Protein AF-0000000075577848 (afdb_homodimer)

Radius of gyration: 23.59 Å; Cα contacts (8 Å, |Δi|>4): 653; chains: 2; bounding box: 57×66×58 Å

Sequence (488 aa):
MFLRVLKAEMMKMRHSPVWLAFLLIPIIPAFMGTFNYLNNLGILDNQWYSLWTQHTLFACYFFLPVLIGIYCSYLFRLEHMNHNWNAIMTAPVPITQLFLAKLVMGGLMVVLTQIWVGLLFVFSGLLIGISTPIPADLPIWLFFGALGGMAVCALQLCLSLVIRSFAVPVGIALMGGIAGLALLSQGYGLYFPYALITLGMRANDPTAPMLVTGIQFLLASVIFTVGFCLFAIAWLKQRDVITGMFLRVLKAEMMKMRHSPVWLAFLLIPIIPAFMGTFNYLNNLGILDNQWYSLWTQHTLFACYFFLPVLIGIYCSYLFRLEHMNHNWNAIMTAPVPITQLFLAKLVMGGLMVVLTQIWVGLLFVFSGLLIGISTPIPADLPIWLFFGALGGMAVCALQLCLSLVIRSFAVPVGIALMGGIAGLALLSQGYGLYFPYALITLGMRANDPTAPMLVTGIQFLLASVIFTVGFCLFAIAWLKQRDVITG

Nearest PDB structures (foldseek):
  7o12-assembly1_E  TM=6.790E-01  e=5.606E-03  Stutzerimonas stutzeri ATCC 14405 = CCUG 16156
  6xjh-assembly1_A  TM=5.656E-01  e=1.116E-02  Staphylococcus aureus
  7r8b-assembly1_B  TM=7.251E-01  e=1.189E-01  Homo sapiens
  8wd6-assembly1_A  TM=5.823E-01  e=2.267E-01  Arabidopsis thaliana
  8wba-assembly1_A  TM=6.102E-01  e=3.338E-01  Arabidopsis thaliana

Structure (mmCIF, N/CA/C/O backbone):
data_AF-0000000075577848-model_v1
#
loop_
_entity.id
_entity.type
_entity.pdbx_description
1 polymer 'ABC transport system permease protein'
#
loop_
_atom_site.group_PDB
_atom_site.id
_atom_site.type_symbol
_atom_site.label_atom_id
_atom_site.label_alt_id
_atom_site.label_comp_id
_atom_site.label_asym_id
_atom_site.label_entity_id
_atom_site.label_seq_id
_atom_site.pdbx_PDB_ins_code
_atom_site.Cartn_x
_atom_site.Cartn_y
_atom_site.Cartn_z
_atom_site.occupancy
_atom_site.B_iso_or_equiv
_atom_site.auth_seq_id
_atom_site.auth_comp_id
_atom_site.auth_asym_id
_atom_site.auth_atom_id
_atom_site.pdbx_PDB_model_num
ATOM 1 N N . MET A 1 1 ? -30.359 16.109 15.438 1 84.31 1 MET A N 1
ATOM 2 C CA . MET A 1 1 ? -29.016 16.375 15.914 1 84.31 1 MET A CA 1
ATOM 3 C C . MET A 1 1 ? -28 15.445 15.25 1 84.31 1 MET A C 1
ATOM 5 O O . MET A 1 1 ? -27.016 15.898 14.656 1 84.31 1 MET A O 1
ATOM 9 N N . PHE A 1 2 ? -28.422 14.172 15.086 1 89.44 2 PHE A N 1
ATOM 10 C CA . PHE A 1 2 ? -27.516 13.195 14.5 1 89.44 2 PHE A CA 1
ATOM 11 C C . PHE A 1 2 ? -27.266 13.5 13.031 1 89.44 2 PHE A C 1
ATOM 13 O O . PHE A 1 2 ? -26.125 13.422 12.562 1 89.44 2 PHE A O 1
ATOM 20 N N . LEU A 1 3 ? -28.266 13.922 12.383 1 91.31 3 LEU A N 1
ATOM 21 C CA . LEU A 1 3 ? -28.141 14.195 10.953 1 91.31 3 LEU A CA 1
ATOM 22 C C . LEU A 1 3 ? -27.188 15.359 10.703 1 91.31 3 LEU A C 1
ATOM 24 O O . LEU A 1 3 ? -26.5 15.391 9.68 1 91.31 3 LEU A O 1
ATOM 28 N N . ARG A 1 4 ? -27.141 16.281 11.656 1 90.5 4 ARG A N 1
ATOM 29 C CA . ARG A 1 4 ? -26.234 17.422 11.523 1 90.5 4 ARG A CA 1
ATOM 30 C C . ARG A 1 4 ? -24.781 16.984 11.688 1 90.5 4 ARG A C 1
ATOM 32 O O . ARG A 1 4 ? -23.906 17.453 10.961 1 90.5 4 ARG A O 1
ATOM 39 N N . VAL A 1 5 ? -24.641 16.125 12.594 1 90.81 5 VAL A N 1
ATOM 40 C CA . VAL A 1 5 ? -23.312 15.617 12.844 1 90.81 5 VAL A CA 1
ATOM 41 C C . VAL A 1 5 ? -22.828 14.797 11.648 1 90.81 5 VAL A C 1
ATOM 43 O O . VAL A 1 5 ? -21.672 14.914 11.234 1 90.81 5 VAL A O 1
ATOM 46 N N . LEU A 1 6 ? -23.75 13.992 11.133 1 93.12 6 LEU A N 1
ATOM 47 C CA . LEU A 1 6 ? -23.422 13.18 9.969 1 93.12 6 LEU A CA 1
ATOM 48 C C . LEU A 1 6 ? -23.078 14.055 8.766 1 93.12 6 LEU A C 1
ATOM 50 O O . LEU A 1 6 ? -22.156 13.75 8.008 1 93.12 6 LEU A O 1
ATOM 54 N N . LYS A 1 7 ? -23.812 15.102 8.594 1 93.12 7 LYS A N 1
ATOM 55 C CA . LYS A 1 7 ? -23.562 16.031 7.504 1 93.12 7 LYS A CA 1
ATOM 56 C C . LYS A 1 7 ? -22.172 16.672 7.637 1 93.12 7 LYS A C 1
ATOM 58 O O . LYS A 1 7 ? -21.5 16.906 6.637 1 93.12 7 LYS A O 1
ATOM 63 N N . ALA A 1 8 ? -21.828 16.969 8.836 1 89.75 8 ALA A N 1
ATOM 64 C CA . ALA A 1 8 ? -20.516 17.547 9.102 1 89.75 8 ALA A CA 1
ATOM 65 C C . ALA A 1 8 ? -19.406 16.562 8.711 1 89.75 8 ALA A C 1
ATOM 67 O O . ALA A 1 8 ? -18.391 16.953 8.141 1 89.75 8 ALA A O 1
ATOM 68 N N . GLU A 1 9 ? -19.625 15.258 9.008 1 92.31 9 GLU A N 1
ATOM 69 C CA . GLU A 1 9 ? -18.656 14.234 8.625 1 92.31 9 GLU A CA 1
ATOM 70 C C . GLU A 1 9 ? -18.578 14.086 7.113 1 92.31 9 GLU A C 1
ATOM 72 O O . GLU A 1 9 ? -17.5 13.867 6.555 1 92.31 9 GLU A O 1
ATOM 77 N N . MET A 1 10 ? -19.703 14.18 6.492 1 92.88 10 MET A N 1
ATOM 78 C CA . MET A 1 10 ? -19.734 14.078 5.035 1 92.88 10 MET A CA 1
ATOM 79 C C . MET A 1 10 ? -19 15.25 4.387 1 92.88 10 MET A C 1
ATOM 81 O O . MET A 1 10 ? -18.328 15.078 3.377 1 92.88 10 MET A O 1
ATOM 85 N N . MET A 1 11 ? -19.094 16.422 4.957 1 91.25 11 MET A N 1
ATOM 86 C CA . MET A 1 11 ? -18.406 17.625 4.449 1 91.25 11 MET A CA 1
ATOM 87 C C . MET A 1 11 ? -16.906 17.5 4.613 1 91.25 11 MET A C 1
ATOM 89 O O . MET A 1 11 ? -16.141 17.922 3.74 1 91.25 11 MET A O 1
ATOM 93 N N . LYS A 1 12 ? -16.531 16.875 5.723 1 88.81 12 LYS A N 1
ATOM 94 C CA . LYS A 1 12 ? -15.109 16.625 5.984 1 88.81 12 LYS A CA 1
ATOM 95 C C . LYS A 1 12 ? -14.492 15.758 4.895 1 88.81 12 LYS A C 1
ATOM 97 O O . LYS A 1 12 ? -13.312 15.906 4.566 1 88.81 12 LYS A O 1
ATOM 102 N N . MET A 1 13 ? -15.344 14.945 4.273 1 91.25 13 MET A N 1
ATOM 103 C CA . MET A 1 13 ? -14.82 13.93 3.361 1 91.25 13 MET A CA 1
ATOM 104 C C . MET A 1 13 ? -14.883 14.414 1.917 1 91.25 13 MET A C 1
ATOM 106 O O . MET A 1 13 ? -14.227 13.844 1.038 1 91.25 13 MET A O 1
ATOM 110 N N . ARG A 1 14 ? -15.617 15.297 1.517 1 88.56 14 ARG A N 1
ATOM 111 C CA . ARG A 1 14 ? -15.922 15.727 0.154 1 88.56 14 ARG A CA 1
ATOM 112 C C . ARG A 1 14 ? -14.648 16.062 -0.612 1 88.56 14 ARG A C 1
ATOM 114 O O . ARG A 1 14 ? -14.492 15.68 -1.774 1 88.56 14 ARG A O 1
ATOM 121 N N . HIS A 1 15 ? -13.656 16.688 -0.154 1 85.62 15 HIS A N 1
ATOM 122 C CA . HIS A 1 15 ? -12.438 17.031 -0.872 1 85.62 15 HIS A CA 1
ATOM 123 C C . HIS A 1 15 ? -11.195 16.594 -0.099 1 85.62 15 HIS A C 1
ATOM 125 O O . HIS A 1 15 ? -10.164 17.266 -0.135 1 85.62 15 HIS A O 1
ATOM 131 N N . SER A 1 16 ? -11.461 15.422 0.368 1 88.06 16 SER A N 1
ATOM 132 C CA . SER A 1 16 ? -10.383 14.898 1.206 1 88.06 16 SER A CA 1
ATOM 133 C C . SER A 1 16 ? -9.406 14.07 0.389 1 88.06 16 SER A C 1
ATOM 135 O O . SER A 1 16 ? -9.789 13.43 -0.594 1 88.06 16 SER A O 1
ATOM 137 N N . PRO A 1 17 ? -8.141 14.07 0.724 1 87.56 17 PRO A N 1
ATOM 138 C CA . PRO A 1 17 ? -7.137 13.242 0.06 1 87.56 17 PRO A CA 1
ATOM 139 C C . PRO A 1 17 ? -7.367 11.75 0.269 1 87.56 17 PRO A C 1
ATOM 141 O O . PRO A 1 17 ? -6.773 10.922 -0.428 1 87.56 17 PRO A O 1
ATOM 144 N N . VAL A 1 18 ? -8.258 11.414 1.137 1 92.06 18 VAL A N 1
ATOM 145 C CA . VAL A 1 18 ? -8.531 10.016 1.435 1 92.06 18 VAL A CA 1
ATOM 146 C C . VAL A 1 18 ? -9.109 9.328 0.198 1 92.06 18 VAL A C 1
ATOM 148 O O . VAL A 1 18 ? -8.93 8.117 0.009 1 92.06 18 VAL A O 1
ATOM 151 N N . TRP A 1 19 ? -9.695 10.062 -0.707 1 93.56 19 TRP A N 1
ATOM 152 C CA . TRP A 1 19 ? -10.305 9.5 -1.904 1 93.56 19 TRP A CA 1
ATOM 153 C C . TRP A 1 19 ? -9.242 9.008 -2.881 1 93.56 19 TRP A C 1
ATOM 155 O O . TRP A 1 19 ? -9.508 8.156 -3.725 1 93.56 19 TRP A O 1
ATOM 165 N N . LEU A 1 20 ? -8.039 9.594 -2.754 1 91.62 20 LEU A N 1
ATOM 166 C CA . LEU A 1 20 ? -6.93 9.07 -3.537 1 91.62 20 LEU A CA 1
ATOM 167 C C . LEU A 1 20 ? -6.562 7.66 -3.09 1 91.62 20 LEU A C 1
ATOM 169 O O . LEU A 1 20 ? -6.277 6.797 -3.92 1 91.62 20 LEU A O 1
ATOM 173 N N . ALA A 1 21 ? -6.52 7.496 -1.774 1 93.06 21 ALA A N 1
ATOM 174 C CA . ALA A 1 21 ? -6.266 6.16 -1.244 1 93.06 21 ALA A CA 1
ATOM 175 C C . ALA A 1 21 ? -7.367 5.188 -1.659 1 93.06 21 ALA A C 1
ATOM 177 O O . ALA A 1 21 ? -7.086 4.055 -2.055 1 93.06 21 ALA A O 1
ATOM 178 N N . PHE A 1 22 ? -8.594 5.68 -1.627 1 96.94 22 PHE A N 1
ATOM 179 C CA . PHE A 1 22 ? -9.766 4.91 -2.031 1 96.94 22 PHE A CA 1
ATOM 180 C C . PHE A 1 22 ? -9.617 4.406 -3.463 1 96.94 22 PHE A C 1
ATOM 182 O O . PHE A 1 22 ? -9.906 3.246 -3.754 1 96.94 22 PHE A O 1
ATOM 189 N N . LEU A 1 23 ? -9.125 5.223 -4.305 1 95.94 23 LEU A N 1
ATOM 190 C CA . LEU A 1 23 ? -9.031 4.914 -5.727 1 95.94 23 LEU A CA 1
ATOM 191 C C . LEU A 1 23 ? -7.801 4.062 -6.02 1 95.94 23 LEU A C 1
ATOM 193 O O . LEU A 1 23 ? -7.883 3.08 -6.762 1 95.94 23 LEU A O 1
ATOM 197 N N . LEU A 1 24 ? -6.668 4.363 -5.383 1 94.12 24 LEU A N 1
ATOM 198 C CA . LEU A 1 24 ? -5.383 3.848 -5.844 1 94.12 24 LEU A CA 1
ATOM 199 C C . LEU A 1 24 ? -5.039 2.537 -5.145 1 94.12 24 LEU A C 1
ATOM 201 O O . LEU A 1 24 ? -4.488 1.625 -5.762 1 94.12 24 LEU A O 1
ATOM 205 N N . ILE A 1 25 ? -5.348 2.408 -3.889 1 94.88 25 ILE A N 1
ATOM 206 C CA . ILE A 1 25 ? -4.879 1.264 -3.113 1 94.88 25 ILE A CA 1
ATOM 207 C C . ILE A 1 25 ? -5.492 -0.02 -3.668 1 94.88 25 ILE A C 1
ATOM 209 O O . ILE A 1 25 ? -4.781 -1 -3.908 1 94.88 25 ILE A O 1
ATOM 213 N N . PRO A 1 26 ? -6.785 -0.02 -4.051 1 97.5 26 PRO A N 1
ATOM 214 C CA . PRO A 1 26 ? -7.355 -1.263 -4.578 1 97.5 26 PRO A CA 1
ATOM 215 C C . PRO A 1 26 ? -6.848 -1.6 -5.977 1 97.5 26 PRO A C 1
ATOM 217 O O . PRO A 1 26 ? -6.953 -2.746 -6.418 1 97.5 26 PRO A O 1
ATOM 220 N N . ILE A 1 27 ? -6.328 -0.664 -6.648 1 95.5 27 ILE A N 1
ATOM 221 C CA . ILE A 1 27 ? -5.797 -0.903 -7.984 1 95.5 27 ILE A CA 1
ATOM 222 C C . ILE A 1 27 ? -4.582 -1.825 -7.898 1 95.5 27 ILE A C 1
ATOM 224 O O . ILE A 1 27 ? -4.367 -2.662 -8.781 1 95.5 27 ILE A O 1
ATOM 228 N N . ILE A 1 28 ? -3.852 -1.748 -6.77 1 93.31 28 ILE A N 1
ATOM 229 C CA . ILE A 1 28 ? -2.617 -2.506 -6.605 1 93.31 28 ILE A CA 1
ATOM 230 C C . ILE A 1 28 ? -2.926 -4 -6.594 1 93.31 28 ILE A C 1
ATOM 232 O O . ILE A 1 28 ? -2.453 -4.746 -7.457 1 93.31 28 ILE A O 1
ATOM 236 N N . PRO A 1 29 ? -3.777 -4.465 -5.723 1 95.69 29 PRO A N 1
ATOM 237 C CA . PRO A 1 29 ? -4.066 -5.902 -5.73 1 95.69 29 PRO A CA 1
ATOM 238 C C . PRO A 1 29 ? -4.805 -6.348 -6.992 1 95.69 29 PRO A C 1
ATOM 240 O O . PRO A 1 29 ? -4.66 -7.496 -7.422 1 95.69 29 PRO A O 1
ATOM 243 N N . ALA A 1 30 ? -5.605 -5.453 -7.617 1 96.19 30 ALA A N 1
ATOM 244 C CA . ALA A 1 30 ? -6.258 -5.809 -8.875 1 96.19 30 ALA A CA 1
ATOM 245 C C . ALA A 1 30 ? -5.227 -6.082 -9.969 1 96.19 30 ALA A C 1
ATOM 247 O O . ALA A 1 30 ? -5.332 -7.074 -10.695 1 96.19 30 ALA A O 1
ATOM 248 N N . PHE A 1 31 ? -4.293 -5.254 -10.055 1 92.56 31 PHE A N 1
ATOM 249 C CA . PHE A 1 31 ? -3.234 -5.43 -11.039 1 92.56 31 PHE A CA 1
ATOM 250 C C . PHE A 1 31 ? -2.389 -6.656 -10.719 1 92.56 31 PHE A C 1
ATOM 252 O O . PHE A 1 31 ? -2.117 -7.48 -11.594 1 92.56 31 PHE A O 1
ATOM 259 N N . MET A 1 32 ? -1.97 -6.738 -9.477 1 89.94 32 MET A N 1
ATOM 260 C CA . MET A 1 32 ? -1.148 -7.863 -9.039 1 89.94 32 MET A CA 1
ATOM 261 C C . MET A 1 32 ? -1.876 -9.188 -9.258 1 89.94 32 MET A C 1
ATOM 263 O O . MET A 1 32 ? -1.281 -10.156 -9.727 1 89.94 32 MET A O 1
ATOM 267 N N . GLY A 1 33 ? -3.115 -9.172 -8.867 1 92.81 33 GLY A N 1
ATOM 268 C CA . GLY A 1 33 ? -3.91 -10.375 -9.039 1 92.81 33 GLY A CA 1
ATOM 269 C C . GLY A 1 33 ? -4.07 -10.781 -10.492 1 92.81 33 GLY A C 1
ATOM 270 O O . GLY A 1 33 ? -3.994 -11.961 -10.828 1 92.81 33 GLY A O 1
ATOM 271 N N . THR A 1 34 ? -4.332 -9.844 -11.344 1 94.06 34 THR A N 1
ATOM 272 C CA . THR A 1 34 ? -4.461 -10.125 -12.773 1 94.06 34 THR A CA 1
ATOM 273 C C . THR A 1 34 ? -3.145 -10.641 -13.344 1 94.06 34 THR A C 1
ATOM 275 O O . THR A 1 34 ? -3.129 -11.586 -14.133 1 94.06 34 THR A O 1
ATOM 278 N N . PHE A 1 35 ? -2.111 -10.016 -12.93 1 87.38 35 PHE A N 1
ATOM 279 C CA . PHE A 1 35 ? -0.783 -10.43 -13.359 1 87.38 35 PHE A CA 1
ATOM 280 C C . PHE A 1 35 ? -0.489 -11.859 -12.922 1 87.38 35 PHE A C 1
ATOM 282 O O . PHE A 1 35 ? 0.018 -12.664 -13.703 1 87.38 35 PHE A O 1
ATOM 289 N N . ASN A 1 36 ? -0.766 -12.164 -11.672 1 86.88 36 ASN A N 1
ATOM 290 C CA . ASN A 1 36 ? -0.578 -13.516 -11.156 1 86.88 36 ASN A CA 1
ATOM 291 C C . ASN A 1 36 ? -1.431 -14.523 -11.914 1 86.88 36 ASN A C 1
ATOM 293 O O . ASN A 1 36 ? -0.965 -15.625 -12.227 1 86.88 36 ASN A O 1
ATOM 297 N N . TYR A 1 37 ? -2.602 -14.133 -12.156 1 92.62 37 TYR A N 1
ATOM 298 C CA . TYR A 1 37 ? -3.516 -15 -12.891 1 92.62 37 TYR A CA 1
ATOM 299 C C . TYR A 1 37 ? -2.959 -15.328 -14.273 1 92.62 37 TYR A C 1
ATOM 301 O O . TYR A 1 37 ? -2.893 -16.5 -14.656 1 92.62 37 TYR A O 1
ATOM 309 N N . LEU A 1 38 ? -2.521 -14.375 -15.016 1 90.56 38 LEU A N 1
ATOM 310 C CA . LEU A 1 38 ? -2.037 -14.547 -16.375 1 90.56 38 LEU A CA 1
ATOM 311 C C . LEU A 1 38 ? -0.754 -15.367 -16.406 1 90.56 38 LEU A C 1
ATOM 313 O O . LEU A 1 38 ? -0.492 -16.094 -17.375 1 90.56 38 LEU A O 1
ATOM 317 N N . ASN A 1 39 ? 0.022 -15.289 -15.32 1 82.69 39 ASN A N 1
ATOM 318 C CA . ASN A 1 39 ? 1.295 -16 -15.266 1 82.69 39 ASN A CA 1
ATOM 319 C C . ASN A 1 39 ? 1.117 -17.438 -14.781 1 82.69 39 ASN A C 1
ATOM 321 O O . ASN A 1 39 ? 2.068 -18.219 -14.781 1 82.69 39 ASN A O 1
ATOM 325 N N . ASN A 1 40 ? -0.114 -17.781 -14.383 1 86.25 40 ASN A N 1
ATOM 326 C CA . ASN A 1 40 ? -0.357 -19.109 -13.844 1 86.25 40 ASN A CA 1
ATOM 327 C C . ASN A 1 40 ? -1.592 -19.75 -14.469 1 86.25 40 ASN A C 1
ATOM 329 O O . ASN A 1 40 ? -2.354 -20.438 -13.781 1 86.25 40 ASN A O 1
ATOM 333 N N . LEU A 1 41 ? -1.79 -19.547 -15.672 1 88.56 41 LEU A N 1
ATOM 334 C CA . LEU A 1 41 ? -2.979 -20.031 -16.375 1 88.56 41 LEU A CA 1
ATOM 335 C C . LEU A 1 41 ? -3 -21.562 -16.422 1 88.56 41 LEU A C 1
ATOM 337 O O . LEU A 1 41 ? -4.07 -22.156 -16.547 1 88.56 41 LEU A O 1
ATOM 341 N N . GLY A 1 42 ? -1.852 -22.188 -16.344 1 85.44 42 GLY A N 1
ATOM 342 C CA . GLY A 1 42 ? -1.779 -23.641 -16.344 1 85.44 42 GLY A CA 1
ATOM 343 C C . GLY A 1 42 ? -2.404 -24.266 -15.109 1 85.44 42 GLY A C 1
ATOM 344 O O . GLY A 1 42 ? -2.93 -25.375 -15.172 1 85.44 42 GLY A O 1
ATOM 345 N N . ILE A 1 43 ? -2.363 -23.531 -14.023 1 84.25 43 ILE A N 1
ATOM 346 C CA . ILE A 1 43 ? -2.848 -24.047 -12.75 1 84.25 43 ILE A CA 1
ATOM 347 C C . ILE A 1 43 ? -4.184 -23.391 -12.406 1 84.25 43 ILE A C 1
ATOM 349 O O . ILE A 1 43 ? -5.07 -24.031 -11.844 1 84.25 43 ILE A O 1
ATOM 353 N N . LEU A 1 44 ? -4.34 -22.141 -12.773 1 88.44 44 LEU A N 1
ATOM 354 C CA . LEU A 1 44 ? -5.547 -21.375 -12.492 1 88.44 44 LEU A CA 1
ATOM 355 C C . LEU A 1 44 ? -6.527 -21.453 -13.656 1 88.44 44 LEU A C 1
ATOM 357 O O . LEU A 1 44 ? -6.625 -20.516 -14.461 1 88.44 44 LEU A O 1
ATOM 361 N N . ASP A 1 45 ? -7.348 -22.453 -13.625 1 90.19 45 ASP A N 1
ATOM 362 C CA . ASP A 1 45 ? -8.125 -22.75 -14.82 1 90.19 45 ASP A CA 1
ATOM 363 C C . ASP A 1 45 ? -9.609 -22.453 -14.602 1 90.19 45 ASP A C 1
ATOM 365 O O . ASP A 1 45 ? -10.445 -22.766 -15.445 1 90.19 45 ASP A O 1
ATOM 369 N N . ASN A 1 46 ? -10.008 -21.797 -13.562 1 94.69 46 ASN A N 1
ATOM 370 C CA . ASN A 1 46 ? -11.414 -21.531 -13.289 1 94.69 46 ASN A CA 1
ATOM 371 C C . ASN A 1 46 ? -11.781 -20.078 -13.617 1 94.69 46 ASN A C 1
ATOM 373 O O . ASN A 1 46 ? -12.578 -19.469 -12.906 1 94.69 46 ASN A O 1
ATOM 377 N N . GLN A 1 47 ? -11.078 -19.547 -14.508 1 96.19 47 GLN A N 1
ATOM 378 C CA . GLN A 1 47 ? -11.344 -18.234 -15.109 1 96.19 47 GLN A CA 1
ATOM 379 C C . GLN A 1 47 ? -11.703 -17.203 -14.039 1 96.19 47 GLN A C 1
ATOM 381 O O . GLN A 1 47 ? -10.891 -16.891 -13.172 1 96.19 47 GLN A O 1
ATOM 386 N N . TRP A 1 48 ? -13.062 -16.844 -13.938 1 97.56 48 TRP A N 1
ATOM 387 C CA . TRP A 1 48 ? -13.477 -15.766 -13.047 1 97.56 48 TRP A CA 1
ATOM 388 C C . TRP A 1 48 ? -13.172 -16.125 -11.594 1 97.56 48 TRP A C 1
ATOM 390 O O . TRP A 1 48 ? -12.758 -15.258 -10.812 1 97.56 48 TRP A O 1
ATOM 400 N N . TYR A 1 49 ? -13.383 -17.359 -11.258 1 97.12 49 TYR A N 1
ATOM 401 C CA . TYR A 1 49 ? -13.188 -17.766 -9.875 1 97.12 49 TYR A CA 1
ATOM 402 C C . TYR A 1 49 ? -11.711 -17.734 -9.492 1 97.12 49 TYR A C 1
ATOM 404 O O . TYR A 1 49 ? -11.352 -17.281 -8.398 1 97.12 49 TYR A O 1
ATOM 412 N N . SER A 1 50 ? -10.883 -18.156 -10.422 1 96.19 50 SER A N 1
ATOM 413 C CA . SER A 1 50 ? -9.445 -18.078 -10.18 1 96.19 50 SER A CA 1
ATOM 414 C C . SER A 1 50 ? -8.977 -16.625 -10.109 1 96.19 50 SER A C 1
ATOM 416 O O . SER A 1 50 ? -8.156 -16.281 -9.266 1 96.19 50 SER A O 1
ATOM 418 N N . LEU A 1 51 ? -9.508 -15.828 -11.008 1 97.44 51 LEU A N 1
ATOM 419 C CA . LEU A 1 51 ? -9.148 -14.414 -11.008 1 97.44 51 LEU A CA 1
ATOM 420 C C . LEU A 1 51 ? -9.562 -13.75 -9.695 1 97.44 51 LEU A C 1
ATOM 422 O O . LEU A 1 51 ? -8.805 -12.961 -9.125 1 97.44 51 LEU A O 1
ATOM 426 N N . TRP A 1 52 ? -10.766 -14.07 -9.188 1 98.06 52 TRP A N 1
ATOM 427 C CA . TRP A 1 52 ? -11.258 -13.508 -7.938 1 98.06 52 TRP A CA 1
ATOM 428 C C . TRP A 1 52 ? -10.312 -13.828 -6.785 1 98.06 52 TRP A C 1
ATOM 430 O O . TRP A 1 52 ? -9.961 -12.953 -6 1 98.06 52 TRP A O 1
ATOM 440 N N . THR A 1 53 ? -9.898 -15.055 -6.742 1 96.06 53 THR A N 1
ATOM 441 C CA . THR A 1 53 ? -8.992 -15.469 -5.676 1 96.06 53 THR A CA 1
ATOM 442 C C . THR A 1 53 ? -7.684 -14.688 -5.742 1 96.06 53 THR A C 1
ATOM 444 O O . THR A 1 53 ? -7.191 -14.203 -4.723 1 96.06 53 THR A O 1
ATOM 447 N N . GLN A 1 54 ? -7.188 -14.523 -6.93 1 93.5 54 GLN A N 1
ATOM 448 C CA . GLN A 1 54 ? -5.922 -13.812 -7.09 1 93.5 54 GLN A CA 1
ATOM 449 C C . GLN A 1 54 ? -6.074 -12.336 -6.727 1 93.5 54 GLN A C 1
ATOM 451 O O . GLN A 1 54 ? -5.156 -11.727 -6.168 1 93.5 54 GLN A O 1
ATOM 456 N N . HIS A 1 55 ? -7.223 -11.734 -7.035 1 96.12 55 HIS A N 1
ATOM 457 C CA . HIS A 1 55 ? -7.492 -10.336 -6.719 1 96.12 55 HIS A CA 1
ATOM 458 C C . HIS A 1 55 ? -7.648 -10.133 -5.215 1 96.12 55 HIS A C 1
ATOM 460 O O . HIS A 1 55 ? -7.129 -9.164 -4.66 1 96.12 55 HIS A O 1
ATOM 466 N N . THR A 1 56 ? -8.344 -11.07 -4.625 1 96.44 56 THR A N 1
ATOM 467 C CA . THR A 1 56 ? -8.883 -10.734 -3.311 1 96.44 56 THR A CA 1
ATOM 468 C C . THR A 1 56 ? -7.988 -11.281 -2.201 1 96.44 56 THR A C 1
ATOM 470 O O . THR A 1 56 ? -7.98 -10.758 -1.087 1 96.44 56 THR A O 1
ATOM 473 N N . LEU A 1 57 ? -7.223 -12.32 -2.508 1 91.31 57 LEU A N 1
ATOM 474 C CA . LEU A 1 57 ? -6.371 -12.875 -1.463 1 91.31 57 LEU A CA 1
ATOM 475 C C . LEU A 1 57 ? -5.465 -11.805 -0.871 1 91.31 57 LEU A C 1
ATOM 477 O O . LEU A 1 57 ? -5.477 -11.578 0.341 1 91.31 57 LEU A O 1
ATOM 481 N N . PHE A 1 58 ? -4.77 -11.109 -1.691 1 88.88 58 PHE A N 1
ATOM 482 C CA . PHE A 1 58 ? -3.848 -10.086 -1.205 1 88.88 58 PHE A CA 1
ATOM 483 C C . PHE A 1 58 ? -4.605 -8.844 -0.76 1 88.88 58 PHE A C 1
ATOM 485 O O . PHE A 1 58 ? -4.223 -8.188 0.213 1 88.88 58 PHE A O 1
ATOM 492 N N . ALA A 1 59 ? -5.648 -8.516 -1.476 1 96.25 59 ALA A N 1
ATOM 493 C CA . ALA A 1 59 ? -6.453 -7.367 -1.08 1 96.25 59 ALA A CA 1
ATOM 494 C C . ALA A 1 59 ? -6.945 -7.508 0.358 1 96.25 59 ALA A C 1
ATOM 496 O O . ALA A 1 59 ? -6.848 -6.566 1.148 1 96.25 59 ALA A O 1
ATOM 497 N N . CYS A 1 60 ? -7.406 -8.672 0.687 1 96.56 60 CYS A N 1
ATOM 498 C CA . CYS A 1 60 ? -8.062 -8.891 1.972 1 96.56 60 CYS A CA 1
ATOM 499 C C . CYS A 1 60 ? -7.047 -8.922 3.105 1 96.56 60 CYS A C 1
ATOM 501 O O . CYS A 1 60 ? -7.348 -8.492 4.223 1 96.56 60 CYS A O 1
ATOM 503 N N . TYR A 1 61 ? -5.883 -9.359 2.83 1 93.25 61 TYR A N 1
ATOM 504 C CA . TYR A 1 61 ? -4.922 -9.531 3.914 1 93.25 61 TYR A CA 1
ATOM 505 C C . TYR A 1 61 ? -4.133 -8.25 4.156 1 93.25 61 TYR A C 1
ATOM 507 O O . TYR A 1 61 ? -3.711 -7.977 5.281 1 93.25 61 TYR A O 1
ATOM 515 N N . PHE A 1 62 ? -3.986 -7.484 3.129 1 94.38 62 PHE A N 1
ATOM 516 C CA . PHE A 1 62 ? -3.047 -6.379 3.291 1 94.38 62 PHE A CA 1
ATOM 517 C C . PHE A 1 62 ? -3.709 -5.051 2.951 1 94.38 62 PHE A C 1
ATOM 519 O O . PHE A 1 62 ? -3.691 -4.117 3.758 1 94.38 62 PHE A O 1
ATOM 526 N N . PHE A 1 63 ? -4.324 -4.973 1.84 1 97.31 63 PHE A N 1
ATOM 527 C CA . PHE A 1 63 ? -4.68 -3.68 1.266 1 97.31 63 PHE A CA 1
ATOM 528 C C . PHE A 1 63 ? -5.996 -3.176 1.844 1 97.31 63 PHE A C 1
ATOM 530 O O . PHE A 1 63 ? -6.109 -2.006 2.219 1 97.31 63 PHE A O 1
ATOM 537 N N . LEU A 1 64 ? -6.98 -4.047 1.965 1 98.38 64 LEU A N 1
ATOM 538 C CA . LEU A 1 64 ? -8.273 -3.604 2.469 1 98.38 64 LEU A CA 1
ATOM 539 C C . LEU A 1 64 ? -8.188 -3.23 3.945 1 98.38 64 LEU A C 1
ATOM 541 O O . LEU A 1 64 ? -8.695 -2.186 4.355 1 98.38 64 LEU A O 1
ATOM 545 N N . PRO A 1 65 ? -7.523 -4.078 4.785 1 98.06 65 PRO A N 1
ATOM 546 C CA . PRO A 1 65 ? -7.336 -3.648 6.176 1 98.06 65 PRO A CA 1
ATOM 547 C C . PRO A 1 65 ? -6.633 -2.297 6.285 1 98.06 65 PRO A C 1
ATOM 549 O O . PRO A 1 65 ? -7.078 -1.426 7.035 1 98.06 65 PRO A O 1
ATOM 552 N N . VAL A 1 66 ? -5.617 -2.133 5.516 1 96.69 66 VAL A N 1
ATOM 553 C CA . VAL A 1 66 ? -4.852 -0.893 5.547 1 96.69 66 VAL A CA 1
ATOM 554 C C . VAL A 1 66 ? -5.734 0.273 5.109 1 96.69 66 VAL A C 1
ATOM 556 O O . VAL A 1 66 ? -5.734 1.331 5.742 1 96.69 66 VAL A O 1
ATOM 559 N N . LEU A 1 67 ? -6.465 0.102 4.055 1 98.12 67 LEU A N 1
ATOM 560 C CA . LEU A 1 67 ? -7.34 1.146 3.535 1 98.12 67 LEU A CA 1
ATOM 561 C C . LEU A 1 67 ? -8.383 1.546 4.574 1 98.12 67 LEU A C 1
ATOM 563 O O . LEU A 1 67 ? -8.633 2.736 4.781 1 98.12 67 LEU A O 1
ATOM 567 N N . ILE A 1 68 ? -8.945 0.561 5.227 1 98.62 68 ILE A N 1
ATOM 568 C CA . ILE A 1 68 ? -9.93 0.843 6.266 1 98.62 68 ILE A CA 1
ATOM 569 C C . ILE A 1 68 ? -9.258 1.58 7.426 1 98.62 68 ILE A C 1
ATOM 571 O O . ILE A 1 68 ? -9.836 2.508 7.996 1 98.62 68 ILE A O 1
ATOM 575 N N . GLY A 1 69 ? -8.109 1.175 7.777 1 97.94 69 GLY A N 1
ATOM 576 C CA . GLY A 1 69 ? -7.34 1.909 8.773 1 97.94 69 GLY A CA 1
ATOM 577 C C . GLY A 1 69 ? -7.133 3.367 8.406 1 97.94 69 GLY A C 1
ATOM 578 O O . GLY A 1 69 ? -7.258 4.25 9.258 1 97.94 69 GLY A O 1
ATOM 579 N N . ILE A 1 70 ? -6.82 3.586 7.148 1 95.69 70 ILE A N 1
ATOM 580 C CA . ILE A 1 70 ? -6.629 4.941 6.648 1 95.69 70 ILE A CA 1
ATOM 581 C C . ILE A 1 70 ? -7.926 5.734 6.793 1 95.69 70 ILE A C 1
ATOM 583 O O . ILE A 1 70 ? -7.914 6.875 7.27 1 95.69 70 ILE A O 1
ATOM 587 N N . TYR A 1 71 ? -9.039 5.133 6.426 1 97.5 71 TYR A N 1
ATOM 588 C CA . TYR A 1 71 ? -10.336 5.793 6.555 1 97.5 71 TYR A CA 1
ATOM 589 C C . TYR A 1 71 ? -10.578 6.24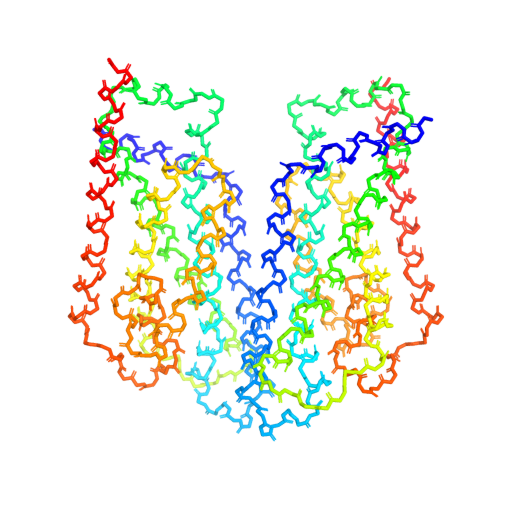2 7.992 1 97.5 71 TYR A C 1
ATOM 591 O O . TYR A 1 71 ? -10.883 7.41 8.242 1 97.5 71 TYR A O 1
ATOM 599 N N . CYS A 1 72 ? -10.383 5.348 8.867 1 97.75 72 CYS A N 1
ATOM 600 C CA . CYS A 1 72 ? -10.734 5.582 10.266 1 97.75 72 CYS A CA 1
ATOM 601 C C . CYS A 1 72 ? -9.781 6.582 10.906 1 97.75 72 CYS A C 1
ATOM 603 O O . CYS A 1 72 ? -10.211 7.453 11.672 1 97.75 72 CYS A O 1
ATOM 605 N N . SER A 1 73 ? -8.539 6.465 10.602 1 95.44 73 SER A N 1
ATOM 606 C CA . SER A 1 73 ? -7.574 7.438 11.117 1 95.44 73 SER A CA 1
ATOM 607 C C . SER A 1 73 ? -7.867 8.836 10.594 1 95.44 73 SER A C 1
ATOM 609 O O . SER A 1 73 ? -7.742 9.82 11.32 1 95.44 73 SER A O 1
ATOM 611 N N . TYR A 1 74 ? -8.242 8.906 9.344 1 94.06 74 TYR A N 1
ATOM 612 C CA . TYR A 1 74 ? -8.555 10.195 8.742 1 94.06 74 TYR A CA 1
ATOM 613 C C . TYR A 1 74 ? -9.789 10.812 9.383 1 94.06 74 TYR A C 1
ATOM 615 O O . TYR A 1 74 ? -9.859 12.031 9.562 1 94.06 74 TYR A O 1
ATOM 623 N N . LEU A 1 75 ? -10.742 10.055 9.688 1 95.06 75 LEU A N 1
ATOM 624 C CA . LEU A 1 75 ? -11.984 10.539 10.281 1 95.06 75 LEU A CA 1
ATOM 625 C C . LEU A 1 75 ? -11.727 11.18 11.633 1 95.06 75 LEU A C 1
ATOM 627 O O . LEU A 1 75 ? -12.484 12.055 12.07 1 95.06 75 LEU A O 1
ATOM 631 N N . PHE A 1 76 ? -10.641 10.781 12.305 1 92.69 76 PHE A N 1
ATOM 632 C CA . PHE A 1 76 ? -10.32 11.359 13.602 1 92.69 76 PHE A CA 1
ATOM 633 C C . PHE A 1 76 ? -9.211 12.391 13.484 1 92.69 76 PHE A C 1
ATOM 635 O O . PHE A 1 76 ? -8.734 12.922 14.492 1 92.69 76 PHE A O 1
ATOM 642 N N . ARG A 1 77 ? -8.781 12.688 12.281 1 87 77 ARG A N 1
ATOM 643 C CA . ARG A 1 77 ? -7.621 13.539 12.055 1 87 77 ARG A CA 1
ATOM 644 C C . ARG A 1 77 ? -7.828 14.922 12.656 1 87 77 ARG A C 1
ATOM 646 O O . ARG A 1 77 ? -6.938 15.453 13.32 1 87 77 ARG A O 1
ATOM 653 N N . LEU A 1 78 ? -9.008 15.547 12.438 1 80.12 78 LEU A N 1
ATOM 654 C CA . LEU A 1 78 ? -9.281 16.891 12.922 1 80.12 78 LEU A CA 1
ATOM 655 C C . LEU A 1 78 ? -9.383 16.906 14.445 1 80.12 78 LEU A C 1
ATOM 657 O O . LEU A 1 78 ? -8.953 17.875 15.094 1 80.12 78 LEU A O 1
ATOM 661 N N . GLU A 1 79 ? -9.906 15.836 14.953 1 84.81 79 GLU A N 1
ATOM 662 C CA . GLU A 1 79 ? -10.031 15.75 16.406 1 84.81 79 GLU A CA 1
ATOM 663 C C . GLU A 1 79 ? -8.664 15.664 17.078 1 84.81 79 GLU A C 1
ATOM 665 O O . GLU A 1 79 ? -8.484 16.172 18.188 1 84.81 79 GLU A O 1
ATOM 670 N N . HIS A 1 80 ? -7.746 15.109 16.453 1 84.38 80 HIS A N 1
ATOM 671 C CA . HIS A 1 80 ? -6.43 14.914 17.047 1 84.38 80 HIS A CA 1
ATOM 672 C C . HIS A 1 80 ? -5.516 16.109 16.766 1 84.38 80 HIS A C 1
ATOM 674 O O . HIS A 1 80 ? -4.457 16.234 17.391 1 84.38 80 HIS A O 1
ATOM 680 N N . MET A 1 81 ? -5.949 16.953 15.883 1 77.94 81 MET A N 1
ATOM 681 C CA . MET A 1 81 ? -5.121 18.109 15.547 1 77.94 81 MET A CA 1
ATOM 682 C C . MET A 1 81 ? -5.293 19.219 16.578 1 77.94 81 MET A C 1
ATOM 684 O O . MET A 1 81 ? -6.414 19.516 17.016 1 77.94 81 MET A O 1
ATOM 688 N N . ASN A 1 82 ? -4.277 20.031 16.844 1 66.44 82 ASN A N 1
ATOM 689 C CA . ASN A 1 82 ? -4.148 21.312 17.516 1 66.44 82 ASN A CA 1
ATOM 690 C C . ASN A 1 82 ? -5.117 21.422 18.703 1 66.44 82 ASN A C 1
ATOM 692 O O . ASN A 1 82 ? -5.805 22.438 18.844 1 66.44 82 ASN A O 1
ATOM 696 N N . HIS A 1 83 ? -5.324 20.391 19.562 1 68 83 HIS A N 1
ATOM 697 C CA . HIS A 1 83 ? -6.086 20.469 20.812 1 68 83 HIS A CA 1
ATOM 698 C C . HIS A 1 83 ? -7.586 20.516 20.531 1 68 83 HIS A C 1
ATOM 700 O O . HIS A 1 83 ? -8.344 21.078 21.312 1 68 83 HIS A O 1
ATOM 706 N N . ASN A 1 84 ? -7.953 20.109 19.406 1 74.38 84 ASN A N 1
ATOM 707 C CA . ASN A 1 84 ? -9.359 20.125 19.031 1 74.38 84 ASN A CA 1
ATOM 708 C C . ASN A 1 84 ? -10.172 19.109 19.844 1 74.38 84 ASN A C 1
ATOM 710 O O . ASN A 1 84 ? -11.398 19.172 19.859 1 74.38 84 ASN A O 1
ATOM 714 N N . TRP A 1 85 ? -9.438 18.328 20.453 1 72.88 85 TRP A N 1
ATOM 715 C CA . TRP A 1 85 ? -10.117 17.297 21.234 1 72.88 85 TRP A CA 1
ATOM 716 C C . TRP A 1 85 ? -10.984 17.922 22.328 1 72.88 85 TRP A C 1
ATOM 718 O O . TRP A 1 85 ? -12.117 17.484 22.547 1 72.88 85 TRP A O 1
ATOM 728 N N . ASN A 1 86 ? -10.5 18.969 22.828 1 70 86 ASN A N 1
ATOM 729 C CA . ASN A 1 86 ? -11.234 19.656 23.875 1 70 86 ASN A CA 1
ATOM 730 C C . ASN A 1 86 ? -12.461 20.375 23.328 1 70 86 ASN A C 1
ATOM 732 O O . ASN A 1 86 ? -13.508 20.422 23.969 1 70 86 ASN A O 1
ATOM 736 N N . ALA A 1 87 ? -12.281 20.875 22.188 1 72.31 87 ALA A N 1
ATOM 737 C CA . ALA A 1 87 ? -13.398 21.578 21.547 1 72.31 87 ALA A CA 1
ATOM 738 C C . ALA A 1 87 ? -14.547 20.625 21.25 1 72.31 87 ALA A C 1
ATOM 740 O O . ALA A 1 87 ? -15.719 20.969 21.422 1 72.31 87 ALA A O 1
ATOM 741 N N . ILE A 1 88 ? -14.188 19.469 20.969 1 72.12 88 ILE A N 1
ATOM 742 C CA . ILE A 1 88 ? -15.195 18.484 20.609 1 72.12 88 ILE A CA 1
ATOM 743 C C . ILE A 1 88 ? -15.898 17.969 21.859 1 72.12 88 ILE A C 1
ATOM 745 O O . ILE A 1 88 ? -17.109 17.766 21.859 1 72.12 88 ILE A O 1
ATOM 749 N N . MET A 1 89 ? -15.148 17.906 22.875 1 69.81 89 MET A N 1
ATOM 750 C CA . MET A 1 89 ? -15.727 17.406 24.125 1 69.81 89 MET A CA 1
ATOM 751 C C . MET A 1 89 ? -16.641 18.438 24.75 1 69.81 89 MET A C 1
ATOM 753 O O . MET A 1 89 ? -17.484 18.094 25.594 1 69.81 89 MET A O 1
ATOM 757 N N . THR A 1 90 ? -16.438 19.641 24.219 1 69.94 90 THR A N 1
ATOM 758 C CA . THR A 1 90 ? -17.266 20.703 24.781 1 69.94 90 THR A CA 1
ATOM 759 C C . THR A 1 90 ? -18.406 21.062 23.844 1 69.94 90 THR A C 1
ATOM 761 O O . THR A 1 90 ? -19.25 21.906 24.156 1 69.94 90 THR A O 1
ATOM 764 N N . ALA A 1 91 ? -18.406 20.422 22.766 1 73.5 91 ALA A N 1
ATOM 765 C CA . ALA A 1 91 ? -19.484 20.656 21.812 1 73.5 91 ALA A CA 1
ATOM 766 C C . ALA A 1 91 ? -20.812 20.125 22.344 1 73.5 91 ALA A C 1
ATOM 768 O O . ALA A 1 91 ? -20.844 19.109 23.047 1 73.5 91 ALA A O 1
ATOM 769 N N . PRO A 1 92 ? -21.891 20.797 22.031 1 80.38 92 PRO A N 1
ATOM 770 C CA . PRO A 1 92 ? -23.219 20.391 22.516 1 80.38 92 PRO A CA 1
ATOM 771 C C . PRO A 1 92 ? -23.781 19.188 21.766 1 80.38 92 PRO A C 1
ATOM 773 O O . PRO A 1 92 ? -24.922 19.219 21.328 1 80.38 92 PRO A O 1
ATOM 776 N N . VAL A 1 93 ? -22.953 18.297 21.406 1 83.5 93 VAL A N 1
ATOM 777 C CA . VAL A 1 93 ? -23.359 17.047 20.734 1 83.5 93 VAL A CA 1
ATOM 778 C C . VAL A 1 93 ? -22.906 15.852 21.562 1 83.5 93 VAL A C 1
ATOM 780 O O . VAL A 1 93 ? -21.781 15.82 22.047 1 83.5 93 VAL A O 1
ATOM 783 N N . PRO A 1 94 ? -23.906 14.992 21.766 1 85.5 94 PRO A N 1
ATOM 784 C CA . PRO A 1 94 ? -23.484 13.797 22.516 1 85.5 94 PRO A CA 1
ATOM 785 C C . PRO A 1 94 ? -22.328 13.055 21.844 1 85.5 94 PRO A C 1
ATOM 787 O O . PRO A 1 94 ? -22.344 12.859 20.625 1 85.5 94 PRO A O 1
ATOM 790 N N . ILE A 1 95 ? -21.453 12.594 22.641 1 83.44 95 ILE A N 1
ATOM 791 C CA . ILE A 1 95 ? -20.234 11.953 22.156 1 83.44 95 ILE A CA 1
ATOM 792 C C . ILE A 1 95 ? -20.578 10.648 21.438 1 83.44 95 ILE A C 1
ATOM 794 O O . ILE A 1 95 ? -19.906 10.266 20.484 1 83.44 95 ILE A O 1
ATOM 798 N N . THR A 1 96 ? -21.688 10.094 21.844 1 87 96 THR A N 1
ATOM 799 C CA . THR A 1 96 ? -22.156 8.859 21.203 1 87 96 THR A CA 1
ATOM 800 C C . THR A 1 96 ? -22.531 9.117 19.75 1 87 96 THR A C 1
ATOM 802 O O . THR A 1 96 ? -22.281 8.273 18.891 1 87 96 THR A O 1
ATOM 805 N N . GLN A 1 97 ? -23.047 10.219 19.516 1 90.69 97 GLN A N 1
ATOM 806 C CA . GLN A 1 97 ? -23.469 10.547 18.156 1 90.69 97 GLN A CA 1
ATOM 807 C C . GLN A 1 97 ? -22.266 10.82 17.266 1 90.69 97 GLN A C 1
ATOM 809 O O . GLN A 1 97 ? -22.312 10.523 16.062 1 90.69 97 GLN A O 1
ATOM 814 N N . LEU A 1 98 ? -21.312 11.328 17.891 1 88.56 98 LEU A N 1
ATOM 815 C CA . LEU A 1 98 ? -20.094 11.609 17.125 1 88.56 98 LEU A CA 1
ATOM 816 C C . LEU A 1 98 ? -19.453 10.312 16.625 1 88.56 98 LEU A C 1
ATOM 818 O O . LEU A 1 98 ? -19.094 10.211 15.453 1 88.56 98 LEU A O 1
ATOM 822 N N . PHE A 1 99 ? -19.422 9.414 17.5 1 92.94 99 PHE A N 1
ATOM 823 C CA . PHE A 1 99 ? -18.828 8.141 17.125 1 92.94 99 PHE A CA 1
ATOM 824 C C . PHE A 1 99 ? -19.703 7.41 16.109 1 92.94 99 PHE A C 1
ATOM 826 O O . PHE A 1 99 ? -19.188 6.84 15.141 1 92.94 99 PHE A O 1
ATOM 833 N N . LEU A 1 100 ? -20.969 7.453 16.312 1 94.44 100 LEU A N 1
ATOM 834 C CA . LEU A 1 100 ? -21.891 6.758 15.422 1 94.44 100 LEU A CA 1
ATOM 835 C C . LEU A 1 100 ? -21.859 7.383 14.031 1 94.44 100 LEU A C 1
ATOM 837 O O . LEU A 1 100 ? -22 6.684 13.023 1 94.44 100 LEU A O 1
ATOM 841 N N . ALA A 1 101 ? -21.75 8.648 14 1 95.06 101 ALA A N 1
ATOM 842 C CA . ALA A 1 101 ? -21.641 9.32 12.711 1 95.06 101 ALA A CA 1
ATOM 843 C C . ALA A 1 101 ? -20.406 8.875 11.945 1 95.06 101 ALA A C 1
ATOM 845 O O . ALA A 1 101 ? -20.438 8.68 10.734 1 95.06 101 ALA A O 1
ATOM 846 N N . LYS A 1 102 ? -19.344 8.68 12.656 1 96.06 102 LYS A N 1
ATOM 847 C CA . LYS A 1 102 ? -18.094 8.219 12.039 1 96.06 102 LYS A CA 1
ATOM 848 C C . LYS A 1 102 ? -18.219 6.766 11.586 1 96.06 102 LYS A C 1
ATOM 850 O O . LYS A 1 102 ? -17.609 6.375 10.586 1 96.06 102 LYS A O 1
ATOM 855 N N . LEU A 1 103 ? -18.953 6.051 12.359 1 97.38 103 LEU A N 1
ATOM 856 C CA . LEU A 1 103 ? -19.156 4.66 11.977 1 97.38 103 LEU A CA 1
ATOM 857 C C . LEU A 1 103 ? -19.969 4.57 10.688 1 97.38 103 LEU A C 1
ATOM 859 O O . LEU A 1 103 ? -19.656 3.758 9.812 1 97.38 103 LEU A O 1
ATOM 863 N N . VAL A 1 104 ? -20.938 5.363 10.562 1 97.31 104 VAL A N 1
ATOM 864 C CA . VAL A 1 104 ? -21.75 5.375 9.359 1 97.31 104 VAL A CA 1
ATOM 865 C C . VAL A 1 104 ? -20.906 5.824 8.164 1 97.31 104 VAL A C 1
ATOM 867 O O . VAL A 1 104 ? -20.969 5.215 7.094 1 97.31 104 VAL A O 1
ATOM 870 N N . MET A 1 105 ? -20.156 6.879 8.406 1 97.31 105 MET A N 1
ATOM 871 C CA . MET A 1 105 ? -19.312 7.383 7.32 1 97.31 105 MET A CA 1
ATOM 872 C C . MET A 1 105 ? -18.281 6.348 6.918 1 97.31 105 MET A C 1
ATOM 874 O O . MET A 1 105 ? -18.078 6.098 5.727 1 97.31 105 MET A O 1
ATOM 878 N N . GLY A 1 106 ? -17.625 5.797 7.898 1 97.69 106 GLY A N 1
ATOM 879 C CA . GLY A 1 106 ? -16.672 4.73 7.617 1 97.69 106 GLY A CA 1
ATOM 880 C C . GLY A 1 106 ? -17.297 3.541 6.918 1 97.69 106 GLY A C 1
ATOM 881 O O . GLY A 1 106 ? -16.719 2.979 5.988 1 97.69 106 GLY A O 1
ATOM 882 N N . GLY A 1 107 ? -18.469 3.191 7.375 1 97.88 107 GLY A N 1
ATOM 883 C CA . GLY A 1 107 ? -19.203 2.113 6.738 1 97.88 107 GLY A CA 1
ATOM 884 C C . GLY A 1 107 ? -19.531 2.396 5.285 1 97.88 107 GLY A C 1
ATOM 885 O O . GLY A 1 107 ? -19.438 1.509 4.438 1 97.88 107 GLY A O 1
ATOM 886 N N . LEU A 1 108 ? -19.938 3.566 5.051 1 97.94 108 LEU A N 1
ATOM 887 C CA . LEU A 1 108 ? -20.234 3.963 3.682 1 97.94 108 LEU A CA 1
ATOM 888 C C . LEU A 1 108 ? -19 3.855 2.801 1 97.94 108 LEU A C 1
ATOM 890 O O . LEU A 1 108 ? -19.078 3.395 1.66 1 97.94 108 LEU A O 1
ATOM 894 N N . MET A 1 109 ? -17.906 4.258 3.33 1 98 109 MET A N 1
ATOM 895 C CA . MET A 1 109 ? -16.656 4.168 2.582 1 98 109 MET A CA 1
ATOM 896 C C . MET A 1 109 ? -16.281 2.715 2.32 1 98 109 MET A C 1
ATOM 898 O O . MET A 1 109 ? -15.773 2.385 1.247 1 98 109 MET A O 1
ATOM 902 N N . VAL A 1 110 ? -16.547 1.867 3.254 1 98.62 110 VAL A N 1
ATOM 903 C CA . VAL A 1 110 ? -16.266 0.443 3.102 1 98.62 110 VAL A CA 1
ATOM 904 C C . VAL A 1 110 ? -17.141 -0.137 1.99 1 98.62 110 VAL A C 1
ATOM 906 O O . VAL A 1 110 ? -16.656 -0.888 1.141 1 98.62 110 VAL A O 1
ATOM 909 N N . VAL A 1 111 ? -18.375 0.242 1.986 1 98.69 111 VAL A N 1
ATOM 910 C CA . VAL A 1 111 ? -19.297 -0.23 0.958 1 98.69 111 VAL A CA 1
ATOM 911 C C . VAL A 1 111 ? -18.844 0.263 -0.413 1 98.69 111 VAL A C 1
ATOM 913 O O . VAL A 1 111 ? -18.812 -0.506 -1.377 1 98.69 111 VAL A O 1
ATOM 916 N N . LEU A 1 112 ? -18.469 1.494 -0.482 1 98.56 112 LEU A N 1
ATOM 917 C CA . LEU A 1 112 ? -17.984 2.053 -1.738 1 98.56 112 LEU A CA 1
ATOM 918 C C . LEU A 1 112 ? -16.719 1.328 -2.203 1 98.56 112 LEU A C 1
ATOM 920 O O . LEU A 1 112 ? -16.531 1.114 -3.402 1 98.56 112 LEU A O 1
ATOM 924 N N . THR A 1 113 ? -15.875 1.011 -1.279 1 98.69 113 THR A N 1
ATOM 925 C CA . THR A 1 113 ? -14.656 0.279 -1.6 1 98.69 113 THR A CA 1
ATOM 926 C C . THR A 1 113 ? -14.984 -1.085 -2.199 1 98.69 113 THR A C 1
ATOM 928 O O . THR A 1 113 ? -14.352 -1.51 -3.17 1 98.69 113 THR A O 1
ATOM 931 N N . GLN A 1 114 ? -15.977 -1.754 -1.61 1 98.75 114 GLN A N 1
ATOM 932 C CA . GLN A 1 114 ? -16.375 -3.051 -2.145 1 98.75 114 GLN A CA 1
ATOM 933 C C . GLN A 1 114 ? -16.891 -2.922 -3.574 1 98.75 114 GLN A C 1
ATOM 935 O O . GLN A 1 114 ? -16.594 -3.758 -4.43 1 98.75 114 GLN A O 1
ATOM 940 N N . ILE A 1 115 ? -17.641 -1.914 -3.811 1 98.75 115 ILE A N 1
ATOM 941 C CA . ILE A 1 115 ? -18.141 -1.663 -5.156 1 98.75 115 ILE A CA 1
ATOM 942 C C . ILE A 1 115 ? -16.984 -1.416 -6.105 1 98.75 115 ILE A C 1
ATOM 944 O O . ILE A 1 115 ? -16.938 -1.965 -7.211 1 98.75 115 ILE A O 1
ATOM 948 N N . TRP A 1 116 ? -16.016 -0.622 -5.676 1 98.69 116 TRP A N 1
ATOM 949 C CA . TRP A 1 116 ? -14.844 -0.316 -6.48 1 98.69 116 TRP A CA 1
ATOM 950 C C . TRP A 1 116 ? -14.039 -1.579 -6.77 1 98.69 116 TRP A C 1
ATOM 952 O O . TRP A 1 116 ? -13.594 -1.796 -7.898 1 98.69 116 TRP A O 1
ATOM 962 N N . VAL A 1 117 ? -13.875 -2.445 -5.797 1 98.56 117 VAL A N 1
ATOM 963 C CA . VAL A 1 117 ? -13.172 -3.713 -5.961 1 98.56 117 VAL A CA 1
ATOM 964 C C . VAL A 1 117 ? -13.891 -4.578 -6.992 1 98.56 117 VAL A C 1
ATOM 966 O O . VAL A 1 117 ? -13.258 -5.195 -7.852 1 98.56 117 VAL A O 1
ATOM 969 N N . GLY A 1 118 ? -15.234 -4.613 -6.875 1 98.69 118 GLY A N 1
ATOM 970 C CA . GLY A 1 118 ? -16.031 -5.348 -7.852 1 98.69 118 GLY A CA 1
ATOM 971 C C . GLY A 1 118 ? -15.852 -4.832 -9.266 1 98.69 118 GLY A C 1
ATOM 972 O O . GLY A 1 118 ? -15.703 -5.617 -10.203 1 98.69 118 GLY A O 1
ATOM 973 N N . LEU A 1 119 ? -15.867 -3.527 -9.43 1 98.69 119 LEU A N 1
ATOM 974 C CA . LEU A 1 119 ? -15.695 -2.918 -10.742 1 98.69 119 LEU A CA 1
ATOM 975 C C . LEU A 1 119 ? -14.312 -3.238 -11.312 1 98.69 119 LEU A C 1
ATOM 977 O O . LEU A 1 119 ? -14.188 -3.559 -12.5 1 98.69 119 LEU A O 1
ATOM 981 N N . LEU A 1 120 ? -13.305 -3.148 -10.5 1 98.44 120 LEU A N 1
ATOM 982 C CA . LEU A 1 120 ? -11.945 -3.469 -10.93 1 98.44 120 LEU A CA 1
ATOM 983 C C . LEU A 1 120 ? -11.844 -4.934 -11.352 1 98.44 120 LEU A C 1
ATOM 985 O O . LEU A 1 120 ? -11.164 -5.254 -12.328 1 98.44 120 LEU A O 1
ATOM 989 N N . PHE A 1 121 ? -12.523 -5.805 -10.625 1 98.5 121 PHE A N 1
ATOM 990 C CA . PHE A 1 121 ? -12.539 -7.234 -10.906 1 98.5 121 PHE A CA 1
ATOM 991 C C . PHE A 1 121 ? -13.156 -7.508 -12.273 1 98.5 121 PHE A C 1
ATOM 993 O O . PHE A 1 121 ? -12.547 -8.172 -13.109 1 98.5 121 PHE A O 1
ATOM 1000 N N . VAL A 1 122 ? -14.281 -6.926 -12.469 1 98.5 122 VAL A N 1
ATOM 1001 C CA . VAL A 1 122 ? -15.008 -7.137 -13.719 1 98.5 122 VAL A CA 1
ATOM 1002 C C . VAL A 1 122 ? -14.219 -6.531 -14.875 1 98.5 122 VAL A C 1
ATOM 1004 O O . VAL A 1 122 ? -14.055 -7.164 -15.922 1 98.5 122 VAL A O 1
ATOM 1007 N N . PHE A 1 123 ? -13.734 -5.379 -14.688 1 98.25 123 PHE A N 1
ATOM 1008 C CA . PHE A 1 123 ? -12.961 -4.715 -15.727 1 98.25 123 PHE A CA 1
ATOM 1009 C C . PHE A 1 123 ? -11.719 -5.527 -16.078 1 98.25 123 PHE A C 1
ATOM 1011 O O . PHE A 1 123 ? -11.391 -5.68 -17.266 1 98.25 123 PHE A O 1
ATOM 1018 N N . SER A 1 124 ? -11.023 -6.043 -15.133 1 97.81 124 SER A N 1
ATOM 1019 C CA . SER A 1 124 ? -9.812 -6.828 -15.352 1 97.81 124 SER A CA 1
ATOM 1020 C C . SER A 1 124 ? -10.117 -8.102 -16.141 1 97.81 124 SER A C 1
ATOM 1022 O O . SER A 1 124 ? -9.383 -8.453 -17.062 1 97.81 124 SER A O 1
ATOM 1024 N N . GLY A 1 125 ? -11.164 -8.797 -15.703 1 97.94 125 GLY A N 1
ATOM 1025 C CA . GLY A 1 125 ? -11.531 -10.016 -16.406 1 97.94 125 GLY A CA 1
ATOM 1026 C C . GLY A 1 125 ? -11.875 -9.781 -17.859 1 97.94 125 GLY A C 1
ATOM 1027 O O . GLY A 1 125 ? -11.484 -10.562 -18.734 1 97.94 125 GLY A O 1
ATOM 1028 N N . LEU A 1 126 ? -12.586 -8.727 -18.094 1 97.56 126 LEU A N 1
ATOM 1029 C CA . LEU A 1 126 ? -12.953 -8.391 -19.469 1 97.56 126 LEU A CA 1
ATOM 1030 C C . LEU A 1 126 ? -11.719 -8 -20.281 1 97.56 126 LEU A C 1
ATOM 1032 O O . LEU A 1 126 ? -11.594 -8.367 -21.453 1 97.56 126 LEU A O 1
ATOM 1036 N N . LEU A 1 127 ? -10.852 -7.301 -19.688 1 96.12 127 LEU A N 1
ATOM 1037 C CA . LEU A 1 127 ? -9.648 -6.82 -20.359 1 96.12 127 LEU A CA 1
ATOM 1038 C C . LEU A 1 127 ? -8.766 -7.984 -20.797 1 96.12 127 LEU A C 1
ATOM 1040 O O . LEU A 1 127 ? -8.141 -7.93 -21.859 1 96.12 127 LEU A O 1
ATOM 1044 N N . ILE A 1 128 ? -8.727 -9.016 -20 1 95.94 128 ILE A N 1
ATOM 1045 C CA . ILE A 1 128 ? -7.812 -10.102 -20.312 1 95.94 128 ILE A CA 1
ATOM 1046 C C . ILE A 1 128 ? -8.531 -11.156 -21.156 1 95.94 128 ILE A C 1
ATOM 1048 O O . ILE A 1 128 ? -7.938 -12.164 -21.547 1 95.94 128 ILE A O 1
ATOM 1052 N N . GLY A 1 129 ? -9.805 -10.977 -21.375 1 95.44 129 GLY A N 1
ATOM 1053 C CA . GLY A 1 129 ? -10.508 -11.75 -22.391 1 95.44 129 GLY A CA 1
ATOM 1054 C C . GLY A 1 129 ? -11.25 -12.945 -21.812 1 95.44 129 GLY A C 1
ATOM 1055 O O . GLY A 1 129 ? -11.438 -13.953 -22.5 1 95.44 129 GLY A O 1
ATOM 1056 N N . ILE A 1 130 ? -11.586 -12.922 -20.531 1 95.38 130 ILE A N 1
ATOM 1057 C CA . ILE A 1 130 ? -12.398 -14.008 -20.016 1 95.38 130 ILE A CA 1
ATOM 1058 C C . ILE A 1 130 ? -13.781 -13.984 -20.672 1 95.38 130 ILE A C 1
ATOM 1060 O O . ILE A 1 130 ? -14.469 -12.961 -20.641 1 95.38 130 ILE A O 1
ATOM 1064 N N . SER A 1 131 ? -14.188 -15.039 -21.219 1 91.88 131 SER A N 1
ATOM 1065 C CA . SER A 1 131 ? -15.367 -15.07 -22.078 1 91.88 131 SER A CA 1
ATOM 1066 C C . SER A 1 131 ? -16.578 -15.656 -21.328 1 91.88 131 SER A C 1
ATOM 1068 O O . SER A 1 131 ? -17.719 -15.492 -21.766 1 91.88 131 SER A O 1
ATOM 1070 N N . THR A 1 132 ? -16.344 -16.359 -20.266 1 95.12 132 THR A N 1
ATOM 1071 C CA . THR A 1 132 ? -17.453 -16.938 -19.516 1 95.12 132 THR A CA 1
ATOM 1072 C C . THR A 1 132 ? -18.25 -15.859 -18.797 1 95.12 132 THR A C 1
ATOM 1074 O O . THR A 1 132 ? -17.766 -14.727 -18.641 1 95.12 132 THR A O 1
ATOM 1077 N N . PRO A 1 133 ? -19.438 -16.203 -18.422 1 96.62 133 PRO A N 1
ATOM 1078 C CA . PRO A 1 133 ? -20.234 -15.203 -17.719 1 96.62 133 PRO A CA 1
ATOM 1079 C C . PRO A 1 133 ? -19.672 -14.867 -16.344 1 96.62 133 PRO A C 1
ATOM 1081 O O . PRO A 1 133 ? -19.078 -15.727 -15.68 1 96.62 133 PRO A O 1
ATOM 1084 N N . ILE A 1 134 ? -19.859 -13.664 -15.945 1 97.44 134 ILE A N 1
ATOM 1085 C CA . ILE A 1 134 ? -19.484 -13.211 -14.609 1 97.44 134 ILE A CA 1
ATOM 1086 C C . ILE A 1 134 ? -20.25 -14.016 -13.562 1 97.44 134 ILE A C 1
ATOM 1088 O O . ILE A 1 134 ? -21.453 -14.242 -13.695 1 97.44 134 ILE A O 1
ATOM 1092 N N . PRO A 1 135 ? -19.562 -14.453 -12.57 1 97.19 135 PRO A N 1
ATOM 1093 C CA . PRO A 1 135 ? -20.25 -15.242 -11.539 1 97.19 135 PRO A CA 1
ATOM 1094 C C . PRO A 1 135 ? -21.406 -14.484 -10.898 1 97.19 135 PRO A C 1
ATOM 1096 O O . PRO A 1 135 ? -21.25 -13.344 -10.461 1 97.19 135 PRO A O 1
ATOM 1099 N N . ALA A 1 136 ? -22.531 -15.156 -10.742 1 96.06 136 ALA A N 1
ATOM 1100 C CA . ALA A 1 136 ? -23.719 -14.555 -10.148 1 96.06 136 ALA A CA 1
ATOM 1101 C C . ALA A 1 136 ? -23.516 -14.273 -8.664 1 96.06 136 ALA A C 1
ATOM 1103 O O . ALA A 1 136 ? -24.219 -13.445 -8.078 1 96.06 136 ALA A O 1
ATOM 1104 N N . ASP A 1 137 ? -22.516 -14.891 -8.055 1 96.5 137 ASP A N 1
ATOM 1105 C CA . ASP A 1 137 ? -22.25 -14.773 -6.629 1 96.5 137 ASP A CA 1
ATOM 1106 C C . ASP A 1 137 ? -21.5 -13.484 -6.312 1 96.5 137 ASP A C 1
ATOM 1108 O O . ASP A 1 137 ? -21.359 -13.109 -5.148 1 96.5 137 ASP A O 1
ATOM 1112 N N . LEU A 1 138 ? -21.094 -12.781 -7.285 1 97.88 138 LEU A N 1
ATOM 1113 C CA . LEU A 1 138 ? -20.234 -11.617 -7.086 1 97.88 138 LEU A CA 1
ATOM 1114 C C . LEU A 1 138 ? -20.875 -10.625 -6.125 1 97.88 138 LEU A C 1
ATOM 1116 O O . LEU A 1 138 ? -20.234 -10.188 -5.16 1 97.88 138 LEU A O 1
ATOM 1120 N N . PRO A 1 139 ? -22.188 -10.289 -6.289 1 97.88 139 PRO A N 1
ATOM 1121 C CA . PRO A 1 139 ? -22.781 -9.336 -5.34 1 97.88 139 PRO A CA 1
ATOM 1122 C C . PRO A 1 139 ? -22.781 -9.867 -3.906 1 97.88 139 PRO A C 1
ATOM 1124 O O . PRO A 1 139 ? -22.656 -9.094 -2.957 1 97.88 139 PRO A O 1
ATOM 1127 N N . ILE A 1 140 ? -22.906 -11.164 -3.773 1 97 140 ILE A N 1
ATOM 1128 C CA . ILE A 1 140 ? -22.938 -11.781 -2.451 1 97 140 ILE A CA 1
ATOM 1129 C C . ILE A 1 140 ? -21.547 -11.695 -1.811 1 97 140 ILE A C 1
ATOM 1131 O O . ILE A 1 140 ? -21.422 -11.43 -0.613 1 97 140 ILE A O 1
ATOM 1135 N N . TRP A 1 141 ? -20.469 -11.984 -2.58 1 97.69 141 TRP A N 1
ATOM 1136 C CA . TRP A 1 141 ? -19.094 -11.867 -2.078 1 97.69 141 TRP A CA 1
ATOM 1137 C C . TRP A 1 141 ? -18.812 -10.445 -1.604 1 97.69 141 TRP A C 1
ATOM 1139 O O . TRP A 1 141 ? -18.234 -10.242 -0.535 1 97.69 141 TRP A O 1
ATOM 1149 N N . LEU A 1 142 ? -19.312 -9.477 -2.416 1 98.5 142 LEU A N 1
ATOM 1150 C CA . LEU A 1 142 ? -19.078 -8.07 -2.098 1 98.5 142 LEU A CA 1
ATOM 1151 C C . LEU A 1 142 ? -19.875 -7.648 -0.866 1 98.5 142 LEU A C 1
ATOM 1153 O O . LEU A 1 142 ? -19.375 -6.898 -0.025 1 98.5 142 LEU A O 1
ATOM 1157 N N . PHE A 1 143 ? -21.094 -8.148 -0.796 1 98 143 PHE A N 1
ATOM 1158 C CA . PHE A 1 143 ? -21.969 -7.824 0.327 1 98 143 PHE A CA 1
ATOM 1159 C C . PHE A 1 143 ? -21.375 -8.328 1.637 1 98 143 PHE A C 1
ATOM 1161 O O . PHE A 1 143 ? -21.266 -7.578 2.607 1 98 143 PHE A O 1
ATOM 1168 N N . PHE A 1 144 ? -20.922 -9.562 1.671 1 98 144 PHE A N 1
ATOM 1169 C CA . PHE A 1 144 ? -20.359 -10.133 2.889 1 98 144 PHE A CA 1
ATOM 1170 C C . PHE A 1 144 ? -18.984 -9.547 3.184 1 98 144 PHE A C 1
ATOM 1172 O O . PHE A 1 144 ? -18.594 -9.422 4.348 1 98 144 PHE A O 1
ATOM 1179 N N . GLY A 1 145 ? -18.281 -9.188 2.088 1 98 145 GLY A N 1
ATOM 1180 C CA . GLY A 1 145 ? -17.062 -8.43 2.297 1 98 145 GLY A CA 1
ATOM 1181 C C . GLY A 1 145 ? -17.281 -7.105 2.998 1 98 145 GLY A C 1
ATOM 1182 O O . GLY A 1 145 ? -16.5 -6.719 3.867 1 98 145 GLY A O 1
ATOM 1183 N N . ALA A 1 146 ? -18.359 -6.465 2.604 1 98.5 146 ALA A N 1
ATOM 1184 C CA . ALA A 1 146 ? -18.719 -5.195 3.232 1 98.5 146 ALA A CA 1
ATOM 1185 C C . ALA A 1 146 ? -19.078 -5.387 4.703 1 98.5 146 ALA A C 1
ATOM 1187 O O . ALA A 1 146 ? -18.688 -4.578 5.551 1 98.5 146 ALA A O 1
ATOM 1188 N N . LEU A 1 147 ? -19.75 -6.449 4.996 1 98.12 147 LEU A N 1
ATOM 1189 C CA . LEU A 1 147 ? -20.125 -6.73 6.375 1 98.12 147 LEU A CA 1
ATOM 1190 C C . LEU A 1 147 ? -18.891 -7.012 7.23 1 98.12 147 LEU A C 1
ATOM 1192 O O . LEU A 1 147 ? -18.766 -6.496 8.344 1 98.12 147 LEU A O 1
ATOM 1196 N N . GLY A 1 148 ? -18.047 -7.867 6.699 1 98.06 148 GLY A N 1
ATOM 1197 C CA . GLY A 1 148 ? -16.781 -8.086 7.398 1 98.06 148 GLY A CA 1
ATOM 1198 C C . GLY A 1 148 ? -15.961 -6.824 7.562 1 98.06 148 GLY A C 1
ATOM 1199 O O . GLY A 1 148 ? -15.359 -6.602 8.617 1 98.06 148 GLY A O 1
ATOM 1200 N N . GLY A 1 149 ? -15.977 -6.012 6.531 1 98.56 149 GLY A N 1
ATOM 1201 C CA . GLY A 1 149 ? -15.273 -4.742 6.586 1 98.56 149 GLY A CA 1
ATOM 1202 C C . GLY A 1 149 ? -15.836 -3.791 7.629 1 98.56 149 GLY A C 1
ATOM 1203 O O . GLY A 1 149 ? -15.094 -2.992 8.211 1 98.56 149 GLY A O 1
ATOM 1204 N N . MET A 1 150 ? -17.094 -3.889 7.828 1 98.38 150 MET A N 1
ATOM 1205 C CA . MET A 1 150 ? -17.734 -3.039 8.828 1 98.38 150 MET A CA 1
ATOM 1206 C C . MET A 1 150 ? -17.219 -3.371 10.227 1 98.38 150 MET A C 1
ATOM 1208 O O . MET A 1 150 ? -17.047 -2.479 11.062 1 98.38 150 MET A O 1
ATOM 1212 N N . ALA A 1 151 ? -17.047 -4.609 10.484 1 98.56 151 ALA A N 1
ATOM 1213 C CA . ALA A 1 151 ? -16.5 -5.023 11.773 1 98.56 151 ALA A CA 1
ATOM 1214 C C . ALA A 1 151 ? -15.086 -4.465 11.961 1 98.56 151 ALA A C 1
ATOM 1216 O O . ALA A 1 151 ? -14.758 -3.947 13.031 1 98.56 151 ALA A O 1
ATOM 1217 N N . VAL A 1 152 ? -14.32 -4.59 10.914 1 98.75 152 VAL A N 1
ATOM 1218 C CA . VAL A 1 152 ? -12.961 -4.062 10.961 1 98.75 152 VAL A CA 1
ATOM 1219 C C . VAL A 1 152 ? -13 -2.545 11.117 1 98.75 152 VAL A C 1
ATOM 1221 O O . VAL A 1 152 ? -12.188 -1.971 11.852 1 98.75 152 VAL A O 1
ATOM 1224 N N . CYS A 1 153 ? -13.914 -1.944 10.461 1 98.75 153 CYS A N 1
ATOM 1225 C CA . CYS A 1 153 ? -14.086 -0.498 10.547 1 98.75 153 CYS A CA 1
ATOM 1226 C C . CYS A 1 153 ? -14.367 -0.066 11.977 1 98.75 153 CYS A C 1
ATOM 1228 O O . CYS A 1 153 ? -13.789 0.906 12.461 1 98.75 153 CYS A O 1
ATOM 1230 N N . ALA A 1 154 ? -15.258 -0.773 12.633 1 98.62 154 ALA A N 1
ATOM 1231 C CA . ALA A 1 154 ? -15.578 -0.46 14.023 1 98.62 154 ALA A CA 1
ATOM 1232 C C . ALA A 1 154 ? -14.344 -0.579 14.914 1 98.62 154 ALA A C 1
ATOM 1234 O O . ALA A 1 154 ? -14.086 0.289 15.75 1 98.62 154 ALA A O 1
ATOM 1235 N N . LEU A 1 155 ? -13.617 -1.582 14.719 1 98.62 155 LEU A N 1
ATOM 1236 C CA . LEU A 1 155 ? -12.391 -1.783 15.477 1 98.62 155 LEU A CA 1
ATOM 1237 C C . LEU A 1 155 ? -11.391 -0.665 15.203 1 98.62 155 LEU A C 1
ATOM 1239 O O . LEU A 1 155 ? -10.812 -0.098 16.125 1 98.62 155 LEU A O 1
ATOM 1243 N N . GLN A 1 156 ? -11.219 -0.367 13.953 1 98.69 156 GLN A N 1
ATOM 1244 C CA . GLN A 1 156 ? -10.234 0.634 13.547 1 98.69 156 GLN A CA 1
ATOM 1245 C C . GLN A 1 156 ? -10.648 2.027 14.023 1 98.69 156 GLN A C 1
ATOM 1247 O O . GLN A 1 156 ? -9.789 2.852 14.352 1 98.69 156 GLN A O 1
ATOM 1252 N N . LEU A 1 157 ? -11.945 2.268 14.078 1 98.06 157 LEU A N 1
ATOM 1253 C CA . LEU A 1 157 ? -12.406 3.529 14.648 1 98.06 157 LEU A CA 1
ATOM 1254 C C . LEU A 1 157 ? -12.07 3.615 16.125 1 98.06 157 LEU A C 1
ATOM 1256 O O . LEU A 1 157 ? -11.672 4.676 16.625 1 98.06 157 LEU A O 1
ATOM 1260 N N . CYS A 1 158 ? -12.203 2.527 16.844 1 97.5 158 CYS A N 1
ATOM 1261 C CA . CYS A 1 158 ? -11.844 2.498 18.25 1 97.5 158 CYS A CA 1
ATOM 1262 C C . CYS A 1 158 ? -10.359 2.771 18.453 1 97.5 158 CYS A C 1
ATOM 1264 O O . CYS A 1 158 ? -9.977 3.562 19.312 1 97.5 158 CYS A O 1
ATOM 1266 N N . LEU A 1 159 ? -9.586 2.156 17.625 1 97.62 159 LEU A N 1
ATOM 1267 C CA . LEU A 1 159 ? -8.141 2.346 17.719 1 97.62 159 LEU A CA 1
ATOM 1268 C C . LEU A 1 159 ? -7.762 3.789 17.406 1 97.62 159 LEU A C 1
ATOM 1270 O O . LEU A 1 159 ? -6.938 4.379 18.109 1 97.62 159 LEU A O 1
ATOM 1274 N N . SER A 1 160 ? -8.398 4.34 16.359 1 96.5 160 SER A N 1
ATOM 1275 C CA . SER A 1 160 ? -8.102 5.711 15.953 1 96.5 160 SER A CA 1
ATOM 1276 C C . SER A 1 160 ? -8.641 6.719 16.969 1 96.5 160 SER A C 1
ATOM 1278 O O . SER A 1 160 ? -8.156 7.852 17.031 1 96.5 160 SER A O 1
ATOM 1280 N N . LEU A 1 161 ? -9.633 6.309 17.688 1 93.88 161 LEU A N 1
ATOM 1281 C CA . LEU A 1 161 ? -10.164 7.133 18.766 1 93.88 161 LEU A CA 1
ATOM 1282 C C . LEU A 1 161 ? -9.156 7.25 19.906 1 93.88 161 LEU A C 1
ATOM 1284 O O . LEU A 1 161 ? -8.945 8.336 20.438 1 93.88 161 LEU A O 1
ATOM 1288 N N . VAL A 1 162 ? -8.523 6.176 20.203 1 93.44 162 VAL A N 1
ATOM 1289 C CA . VAL A 1 162 ? -7.676 6.102 21.391 1 93.44 162 VAL A CA 1
ATOM 1290 C C . VAL A 1 162 ? -6.258 6.551 21.047 1 93.44 162 VAL A C 1
ATOM 1292 O O . VAL A 1 162 ? -5.586 7.184 21.859 1 93.44 162 VAL A O 1
ATOM 1295 N N . ILE A 1 163 ? -5.859 6.211 19.891 1 93.38 163 ILE A N 1
ATOM 1296 C CA . ILE A 1 163 ? -4.488 6.5 19.484 1 93.38 163 ILE A CA 1
ATOM 1297 C C . ILE A 1 163 ? -4.453 7.777 18.656 1 93.38 163 ILE A C 1
ATOM 1299 O O . ILE A 1 163 ? -5.074 7.852 17.594 1 93.38 163 ILE A O 1
ATOM 1303 N N . ARG A 1 164 ? -3.656 8.711 19.031 1 90 164 ARG A N 1
ATOM 1304 C CA . ARG A 1 164 ? -3.627 10.039 18.422 1 90 164 ARG A CA 1
ATOM 1305 C C . ARG A 1 164 ? -2.863 10.016 17.109 1 90 164 ARG A C 1
ATOM 1307 O O . ARG A 1 164 ? -3.135 10.812 16.203 1 90 164 ARG A O 1
ATOM 1314 N N . SER A 1 165 ? -2.008 9.109 17 1 88.81 165 SER A N 1
ATOM 1315 C CA . SER A 1 165 ? -1.203 9.023 15.789 1 88.81 165 SER A CA 1
ATOM 1316 C C . SER A 1 165 ? -2.029 8.516 14.609 1 88.81 165 SER A C 1
ATOM 1318 O O . SER A 1 165 ? -2.875 7.637 14.773 1 88.81 165 SER A O 1
ATOM 1320 N N . PHE A 1 166 ? -1.922 9.125 13.477 1 89.56 166 PHE A N 1
ATOM 1321 C CA . PHE A 1 166 ? -2.576 8.664 12.258 1 89.56 166 PHE A CA 1
ATOM 1322 C C . PHE A 1 166 ? -2.027 7.309 11.836 1 89.56 166 PHE A C 1
ATOM 1324 O O . PHE A 1 166 ? -2.791 6.41 11.469 1 89.56 166 PHE A O 1
ATOM 1331 N N . ALA A 1 167 ? -0.687 7.102 11.914 1 87.88 167 ALA A N 1
ATOM 1332 C CA . ALA A 1 167 ? 0.054 6.012 11.281 1 87.88 167 ALA A CA 1
ATOM 1333 C C . ALA A 1 167 ? -0.076 4.723 12.086 1 87.88 167 ALA A C 1
ATOM 1335 O O . ALA A 1 167 ? -0.074 3.625 11.523 1 87.88 167 ALA A O 1
ATOM 1336 N N . VAL A 1 168 ? -0.203 4.836 13.328 1 92.5 168 VAL A N 1
ATOM 1337 C CA . VAL A 1 168 ? -0.126 3.666 14.195 1 92.5 168 VAL A CA 1
ATOM 1338 C C . VAL A 1 168 ? -1.354 2.781 13.984 1 92.5 168 VAL A C 1
ATOM 1340 O O . VAL A 1 168 ? -1.226 1.58 13.742 1 92.5 168 VAL A O 1
ATOM 1343 N N . PRO A 1 169 ? -2.529 3.379 13.914 1 96.94 169 PRO A N 1
ATOM 1344 C CA . PRO A 1 169 ? -3.68 2.516 13.641 1 96.94 169 PRO A CA 1
ATOM 1345 C C . PRO A 1 169 ? -3.609 1.866 12.258 1 96.94 169 PRO A C 1
ATOM 1347 O O . PRO A 1 169 ? -4.023 0.716 12.086 1 96.94 169 PRO A O 1
ATOM 1350 N N . VAL A 1 170 ? -3.105 2.576 11.328 1 95.31 170 VAL A N 1
ATOM 1351 C CA . VAL A 1 170 ? -2.953 2.031 9.984 1 95.31 170 VAL A CA 1
ATOM 1352 C C . VAL A 1 170 ? -1.985 0.851 10.016 1 95.31 170 VAL A C 1
ATOM 1354 O O . VAL A 1 170 ? -2.248 -0.19 9.406 1 95.31 170 VAL A O 1
ATOM 1357 N N . GLY A 1 171 ? -0.893 0.994 10.734 1 93.69 171 GLY A N 1
ATOM 1358 C CA . GLY A 1 171 ? 0.046 -0.102 10.914 1 93.69 171 GLY A CA 1
ATOM 1359 C C . GLY A 1 171 ? -0.568 -1.311 11.594 1 93.69 171 GLY A C 1
ATOM 1360 O O . GLY A 1 171 ? -0.309 -2.449 11.203 1 93.69 171 GLY A O 1
ATOM 1361 N N . ILE A 1 172 ? -1.381 -1.052 12.562 1 96.38 172 ILE A N 1
ATOM 1362 C CA . ILE A 1 172 ? -2.055 -2.127 13.281 1 96.38 172 ILE A CA 1
ATOM 1363 C C . ILE A 1 172 ? -2.998 -2.867 12.336 1 96.38 172 ILE A C 1
ATOM 1365 O O . ILE A 1 172 ? -3.131 -4.09 12.414 1 96.38 172 ILE A O 1
ATOM 1369 N N . ALA A 1 173 ? -3.641 -2.139 11.484 1 97.75 173 ALA A N 1
ATOM 1370 C CA . ALA A 1 173 ? -4.527 -2.76 10.5 1 97.75 173 ALA A CA 1
ATOM 1371 C C . ALA A 1 173 ? -3.764 -3.732 9.609 1 97.75 173 ALA A C 1
ATOM 1373 O O . ALA A 1 173 ? -4.25 -4.824 9.312 1 97.75 173 ALA A O 1
ATOM 1374 N N . LEU A 1 174 ? -2.6 -3.318 9.195 1 95.12 174 LEU A N 1
ATOM 1375 C CA . LEU A 1 174 ? -1.763 -4.191 8.383 1 95.12 174 LEU A CA 1
ATOM 1376 C C . LEU A 1 174 ? -1.417 -5.473 9.133 1 95.12 174 LEU A C 1
ATOM 1378 O O . LEU A 1 174 ? -1.566 -6.57 8.602 1 95.12 174 LEU A O 1
ATOM 1382 N N . MET A 1 175 ? -0.96 -5.301 10.344 1 94.81 175 MET A N 1
ATOM 1383 C CA . MET A 1 175 ? -0.625 -6.457 11.172 1 94.81 175 MET A CA 1
ATOM 1384 C C . MET A 1 175 ? -1.854 -7.324 11.422 1 94.81 175 MET A C 1
ATOM 1386 O O . MET A 1 175 ? -1.755 -8.555 11.477 1 94.81 175 MET A O 1
ATOM 1390 N N . GLY A 1 176 ? -2.992 -6.703 11.602 1 97 176 GLY A N 1
ATOM 1391 C CA . GLY A 1 176 ? -4.242 -7.434 11.758 1 97 176 GLY A CA 1
ATOM 1392 C C . GLY A 1 176 ? -4.594 -8.273 10.539 1 97 176 GLY A C 1
ATOM 1393 O O . GLY A 1 176 ? -5.035 -9.414 10.68 1 97 176 GLY A O 1
ATOM 1394 N N . GLY A 1 177 ? -4.438 -7.676 9.367 1 95.81 177 GLY A N 1
ATOM 1395 C CA . GLY A 1 177 ? -4.668 -8.422 8.141 1 95.81 177 GLY A CA 1
ATOM 1396 C C . GLY A 1 177 ? -3.789 -9.648 8.016 1 95.81 177 GLY A C 1
ATOM 1397 O O . GLY A 1 177 ? -4.27 -10.734 7.668 1 95.81 177 GLY A O 1
ATOM 1398 N N . ILE A 1 178 ? -2.533 -9.5 8.352 1 91.62 178 ILE A N 1
ATOM 1399 C CA . ILE A 1 178 ? -1.595 -10.617 8.297 1 91.62 178 ILE A CA 1
ATOM 1400 C C . ILE A 1 178 ? -1.978 -11.672 9.328 1 91.62 178 ILE A C 1
ATOM 1402 O O . ILE A 1 178 ? -1.992 -12.867 9.031 1 91.62 178 ILE A O 1
ATOM 1406 N N . ALA A 1 179 ? -2.289 -11.234 10.516 1 94.38 179 ALA A N 1
ATOM 1407 C CA . ALA A 1 179 ? -2.729 -12.156 11.562 1 94.38 179 ALA A CA 1
ATOM 1408 C C . ALA A 1 179 ? -4.008 -12.875 11.148 1 94.38 179 ALA A C 1
ATOM 1410 O O . ALA A 1 179 ? -4.223 -14.031 11.523 1 94.38 179 ALA A O 1
ATOM 1411 N N . GLY A 1 180 ? -4.855 -12.141 10.43 1 94.12 180 GLY A N 1
ATOM 1412 C CA . GLY A 1 180 ? -6.066 -12.766 9.914 1 94.12 180 GLY A CA 1
ATOM 1413 C C . GLY A 1 180 ? -5.793 -13.977 9.047 1 94.12 180 GLY A C 1
ATOM 1414 O O . GLY A 1 180 ? -6.516 -14.977 9.117 1 94.12 180 GLY A O 1
ATOM 1415 N N . LEU A 1 181 ? -4.801 -13.906 8.25 1 89.75 181 LEU A N 1
ATOM 1416 C CA . LEU A 1 181 ? -4.406 -15.039 7.414 1 89.75 181 LEU A CA 1
ATOM 1417 C C . LEU A 1 181 ? -3.988 -16.234 8.273 1 89.75 181 LEU A C 1
ATOM 1419 O O . LEU A 1 181 ? -4.402 -17.359 8.008 1 89.75 181 LEU A O 1
ATOM 1423 N N . ALA A 1 182 ? 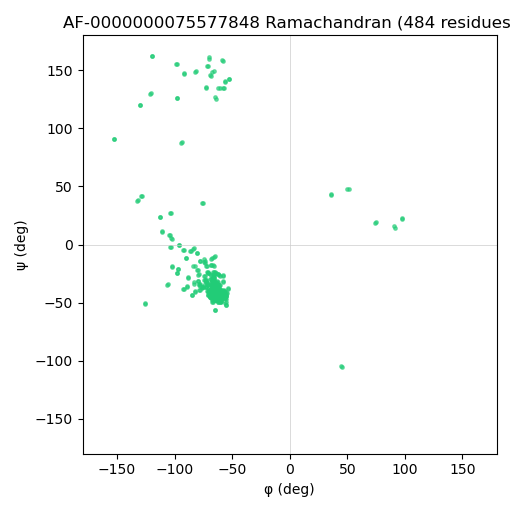-3.164 -15.969 9.281 1 87.88 182 ALA A N 1
ATOM 1424 C CA . ALA A 1 182 ? -2.682 -17.031 10.164 1 87.88 182 ALA A CA 1
ATOM 1425 C C . ALA A 1 182 ? -3.838 -17.688 10.906 1 87.88 182 ALA A C 1
ATOM 1427 O O . ALA A 1 182 ? -3.904 -18.922 10.984 1 87.88 182 ALA A O 1
ATOM 1428 N N . LEU A 1 183 ? -4.754 -16.922 11.336 1 92.88 183 LEU A N 1
ATOM 1429 C CA . LEU A 1 183 ? -5.859 -17.453 12.117 1 92.88 183 LEU A CA 1
ATOM 1430 C C . LEU A 1 183 ? -6.859 -18.188 11.227 1 92.88 183 LEU A C 1
ATOM 1432 O O . LEU A 1 183 ? -7.449 -19.188 11.641 1 92.88 183 LEU A O 1
ATOM 1436 N N . LEU A 1 184 ? -7.027 -17.672 10.094 1 91.56 184 LEU A N 1
ATOM 1437 C CA . LEU A 1 184 ? -7.902 -18.344 9.141 1 91.56 184 LEU A CA 1
ATOM 1438 C C . LEU A 1 184 ? -7.352 -19.719 8.773 1 91.56 184 LEU A C 1
ATOM 1440 O O . LEU A 1 184 ? -8.109 -20.688 8.664 1 91.56 184 LEU A O 1
ATOM 1444 N N . SER A 1 185 ? -6.07 -19.812 8.594 1 87.44 185 SER A N 1
ATOM 1445 C CA . SER A 1 185 ? -5.441 -21.078 8.219 1 87.44 185 SER A CA 1
ATOM 1446 C C . SER A 1 185 ? -5.562 -22.109 9.336 1 87.44 185 SER A C 1
ATOM 1448 O O . SER A 1 185 ? -5.527 -23.312 9.078 1 87.44 185 SER A O 1
ATOM 1450 N N . GLN A 1 186 ? -5.738 -21.672 10.578 1 91.31 186 GLN A N 1
ATOM 1451 C CA . GLN A 1 186 ? -5.859 -22.562 11.719 1 91.31 186 GLN A CA 1
ATOM 1452 C C . GLN A 1 186 ? -7.324 -22.828 12.055 1 91.31 186 GLN A C 1
ATOM 1454 O O . GLN A 1 186 ? -7.629 -23.484 13.055 1 91.31 186 GLN A O 1
ATOM 1459 N N . GLY A 1 187 ? -8.195 -22.266 11.352 1 91.62 187 GLY A N 1
ATOM 1460 C CA . GLY A 1 187 ? -9.617 -22.516 11.547 1 91.62 187 GLY A CA 1
ATOM 1461 C C . GLY A 1 187 ? -10.266 -21.547 12.523 1 91.62 187 GLY A C 1
ATOM 1462 O O . GLY A 1 187 ? -11.414 -21.75 12.922 1 91.62 187 GLY A O 1
ATOM 1463 N N . TYR A 1 188 ? -9.625 -20.438 12.875 1 93.69 188 TYR A N 1
ATOM 1464 C CA . TYR A 1 188 ? -10.141 -19.5 13.867 1 93.69 188 TYR A CA 1
ATOM 1465 C C . TYR A 1 188 ? -10.516 -18.172 13.219 1 93.69 188 TYR A C 1
ATOM 1467 O O . TYR A 1 188 ? -10.578 -17.141 13.898 1 93.69 188 TYR A O 1
ATOM 1475 N N . GLY A 1 189 ? -10.789 -18.188 11.984 1 94.56 189 GLY A N 1
ATOM 1476 C CA . GLY A 1 189 ? -11.062 -16.953 11.242 1 94.56 189 GLY A CA 1
ATOM 1477 C C . GLY A 1 189 ? -12.289 -16.219 11.727 1 94.56 189 GLY A C 1
ATOM 1478 O O . GLY A 1 189 ? -12.305 -14.984 11.766 1 94.56 189 GLY A O 1
ATOM 1479 N N . LEU A 1 190 ? -13.281 -16.969 12.164 1 95.31 190 LEU A N 1
ATOM 1480 C CA . LEU A 1 190 ? -14.555 -16.391 12.578 1 95.31 190 LEU A CA 1
ATOM 1481 C C . LEU A 1 190 ? -14.383 -15.523 13.82 1 95.31 190 LEU A C 1
ATOM 1483 O O . LEU A 1 190 ? -15.195 -14.625 14.078 1 95.31 190 LEU A O 1
ATOM 1487 N N . TYR A 1 191 ? -13.312 -15.672 14.555 1 96.25 191 TYR A N 1
ATOM 1488 C CA . TYR A 1 191 ? -13.133 -15.016 15.852 1 96.25 191 TYR A CA 1
ATOM 1489 C C . TYR A 1 191 ? -12.18 -13.836 15.742 1 96.25 191 TYR A C 1
ATOM 1491 O O . TYR A 1 191 ? -11.797 -13.25 16.766 1 96.25 191 TYR A O 1
ATOM 1499 N N . PHE A 1 192 ? -11.828 -13.508 14.609 1 97.75 192 PHE A N 1
ATOM 1500 C CA . PHE A 1 192 ? -10.898 -12.398 14.391 1 97.75 192 PHE A CA 1
ATOM 1501 C C . PHE A 1 192 ? -11.445 -11.43 13.352 1 97.75 192 PHE A C 1
ATOM 1503 O O . PHE A 1 192 ? -11.633 -11.797 12.188 1 97.75 192 PHE A O 1
ATOM 1510 N N . PRO A 1 193 ? -11.648 -10.203 13.703 1 97.94 193 PRO A N 1
ATOM 1511 C CA . PRO A 1 193 ? -12.375 -9.266 12.852 1 97.94 193 PRO A CA 1
ATOM 1512 C C . PRO A 1 193 ? -11.75 -9.117 11.469 1 97.94 193 PRO A C 1
ATOM 1514 O O . PRO A 1 193 ? -12.461 -9.102 10.461 1 97.94 193 PRO A O 1
ATOM 1517 N N . TYR A 1 194 ? -10.453 -9.078 11.391 1 98.06 194 TYR A N 1
ATOM 1518 C CA . TYR A 1 194 ? -9.797 -8.844 10.109 1 98.06 194 TYR A CA 1
ATOM 1519 C C . TYR A 1 194 ? -9.992 -10.023 9.172 1 98.06 194 TYR A C 1
ATOM 1521 O O . TYR A 1 194 ? -9.922 -9.875 7.945 1 98.06 194 TYR A O 1
ATOM 1529 N N . ALA A 1 195 ? -10.203 -11.211 9.711 1 97.5 195 ALA A N 1
ATOM 1530 C CA . ALA A 1 195 ? -10.375 -12.414 8.898 1 97.5 195 ALA A CA 1
ATOM 1531 C C . ALA A 1 195 ? -11.781 -12.477 8.305 1 97.5 195 ALA A C 1
ATOM 1533 O O . ALA A 1 195 ? -12.031 -13.242 7.371 1 97.5 195 ALA A O 1
ATOM 1534 N N . LEU A 1 196 ? -12.656 -11.656 8.82 1 97.75 196 LEU A N 1
ATOM 1535 C CA . LEU A 1 196 ? -14.039 -11.672 8.352 1 97.75 196 LEU A CA 1
ATOM 1536 C C . LEU A 1 196 ? -14.133 -11.156 6.918 1 97.75 196 LEU A C 1
ATOM 1538 O O . LEU A 1 196 ? -14.992 -11.602 6.152 1 97.75 196 LEU A O 1
ATOM 1542 N N . ILE A 1 197 ? -13.227 -10.273 6.562 1 98 197 ILE A N 1
ATOM 1543 C CA . ILE A 1 197 ? -13.227 -9.766 5.195 1 98 197 ILE A CA 1
ATOM 1544 C C . ILE A 1 197 ? -12.953 -10.914 4.223 1 98 197 ILE A C 1
ATOM 1546 O O . ILE A 1 197 ? -13.688 -11.102 3.25 1 98 197 ILE A O 1
ATOM 1550 N N . THR A 1 198 ? -11.922 -11.695 4.559 1 97.12 198 THR A N 1
ATOM 1551 C CA . THR A 1 198 ? -11.523 -12.812 3.707 1 97.12 198 THR A CA 1
ATOM 1552 C C . THR A 1 198 ? -12.617 -13.875 3.662 1 97.12 198 THR A C 1
ATOM 1554 O O . THR A 1 198 ? -12.93 -14.406 2.594 1 97.12 198 THR A O 1
ATOM 1557 N N . LEU A 1 199 ? -13.164 -14.18 4.809 1 96.75 199 LEU A N 1
ATOM 1558 C CA . LEU A 1 199 ? -14.234 -15.164 4.895 1 96.75 199 LEU A CA 1
ATOM 1559 C C . LEU A 1 199 ? -15.445 -14.727 4.082 1 96.75 199 LEU A C 1
ATOM 1561 O O . LEU A 1 199 ? -16 -15.508 3.314 1 96.75 199 LEU A O 1
ATOM 1565 N N . GLY A 1 200 ? -15.812 -13.469 4.266 1 97.25 200 GLY A N 1
ATOM 1566 C CA . GLY A 1 200 ? -17 -12.945 3.604 1 97.25 200 GLY A CA 1
ATOM 1567 C C . GLY A 1 200 ? -16.875 -12.914 2.092 1 97.25 200 GLY A C 1
ATOM 1568 O O . GLY A 1 200 ? -17.812 -13.273 1.379 1 97.25 200 GLY A O 1
ATOM 1569 N N . MET A 1 201 ? -15.742 -12.562 1.646 1 97.62 201 MET A N 1
ATOM 1570 C CA . MET A 1 201 ? -15.523 -12.438 0.208 1 97.62 201 MET A CA 1
ATOM 1571 C C . MET A 1 201 ? -15.188 -13.789 -0.409 1 97.62 201 MET A C 1
ATOM 1573 O O . MET A 1 201 ? -15.008 -13.891 -1.624 1 97.62 201 MET A O 1
ATOM 1577 N N . ARG A 1 202 ? -15.062 -14.836 0.361 1 96.56 202 ARG A N 1
ATOM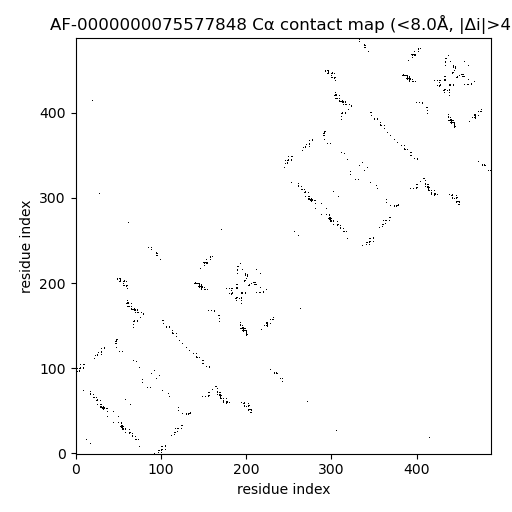 1578 C CA . ARG A 1 202 ? -14.68 -16.172 -0.085 1 96.56 202 ARG A CA 1
ATOM 1579 C C . ARG A 1 202 ? -13.414 -16.125 -0.927 1 96.56 202 ARG A C 1
ATOM 1581 O O . ARG A 1 202 ? -13.352 -16.719 -2.004 1 96.56 202 ARG A O 1
ATOM 1588 N N . ALA A 1 203 ? -12.461 -15.398 -0.375 1 95.44 203 ALA A N 1
ATOM 1589 C CA . ALA A 1 203 ? -11.25 -15.094 -1.132 1 95.44 203 ALA A CA 1
ATOM 1590 C C . ALA A 1 203 ? -10.438 -16.359 -1.399 1 95.44 203 ALA A C 1
ATOM 1592 O O . ALA A 1 203 ? -9.781 -16.469 -2.439 1 95.44 203 ALA A O 1
ATOM 1593 N N . ASN A 1 204 ? -10.453 -17.359 -0.513 1 89.62 204 ASN A N 1
ATOM 1594 C CA . ASN A 1 204 ? -9.633 -18.562 -0.623 1 89.62 204 ASN A CA 1
ATOM 1595 C C . ASN A 1 204 ? -10.219 -19.547 -1.632 1 89.62 204 ASN A C 1
ATOM 1597 O O . ASN A 1 204 ? -9.477 -20.203 -2.359 1 89.62 204 ASN A O 1
ATOM 1601 N N . ASP A 1 205 ? -11.516 -19.656 -1.62 1 92.38 205 ASP A N 1
ATOM 1602 C CA . ASP A 1 205 ? -12.203 -20.562 -2.533 1 92.38 205 ASP A CA 1
ATOM 1603 C C . ASP A 1 205 ? -13.625 -20.078 -2.828 1 92.38 205 ASP A C 1
ATOM 1605 O O . ASP A 1 205 ? -14.586 -20.531 -2.205 1 92.38 205 ASP A O 1
ATOM 1609 N N . PRO A 1 206 ? -13.734 -19.281 -3.873 1 93.88 206 PRO A N 1
ATOM 1610 C CA . PRO A 1 206 ? -15.047 -18.703 -4.184 1 93.88 206 PRO A CA 1
ATOM 1611 C C . PRO A 1 206 ? -16.016 -19.734 -4.785 1 93.88 206 PRO A C 1
ATOM 1613 O O . PRO A 1 206 ? -17.203 -19.469 -4.895 1 93.88 206 PRO A O 1
ATOM 1616 N N . THR A 1 207 ? -15.508 -20.891 -5.219 1 91.12 207 THR A N 1
ATOM 1617 C CA . THR A 1 207 ? -16.359 -21.922 -5.82 1 91.12 207 THR A CA 1
ATOM 1618 C C . THR A 1 207 ? -17.078 -22.719 -4.738 1 91.12 207 THR A C 1
ATOM 1620 O O . THR A 1 207 ? -18.078 -23.375 -5.016 1 91.12 207 THR A O 1
ATOM 1623 N N . ALA A 1 208 ? -16.562 -22.719 -3.578 1 88.44 208 ALA A N 1
ATOM 1624 C CA . ALA A 1 208 ? -17.125 -23.438 -2.447 1 88.44 208 ALA A CA 1
ATOM 1625 C C . ALA A 1 208 ? -17.969 -22.516 -1.563 1 88.44 208 ALA A C 1
ATOM 1627 O O . ALA A 1 208 ? -17.828 -21.297 -1.628 1 88.44 208 ALA A O 1
ATOM 1628 N N . PRO A 1 209 ? -18.953 -23.156 -0.819 1 84.19 209 PRO A N 1
ATOM 1629 C CA . PRO A 1 209 ? -19.641 -22.328 0.17 1 84.19 209 PRO A CA 1
ATOM 1630 C C . PRO A 1 209 ? -18.688 -21.719 1.19 1 84.19 209 PRO A C 1
ATOM 1632 O O . PRO A 1 209 ? -17.562 -22.188 1.35 1 84.19 209 PRO A O 1
ATOM 1635 N N . MET A 1 210 ? -19.219 -20.641 1.767 1 85.81 210 MET A N 1
ATOM 1636 C CA . MET A 1 210 ? -18.438 -20.016 2.822 1 85.81 210 MET A CA 1
ATOM 1637 C C . MET A 1 210 ? -18.031 -21.047 3.879 1 85.81 210 MET A C 1
ATOM 1639 O O . MET A 1 210 ? -18.812 -21.938 4.211 1 85.81 210 MET A O 1
ATOM 1643 N N . LEU A 1 211 ? -16.766 -20.875 4.395 1 84.06 211 LEU A N 1
ATOM 1644 C CA . LEU A 1 211 ? -16.203 -21.812 5.367 1 84.06 211 LEU A CA 1
ATOM 1645 C C . LEU A 1 211 ? -17.094 -21.906 6.605 1 84.06 211 LEU A C 1
ATOM 1647 O O . LEU A 1 211 ? -17.078 -22.906 7.316 1 84.06 211 LEU A O 1
ATOM 1651 N N . VAL A 1 212 ? -17.844 -20.828 6.887 1 88.69 212 VAL A N 1
ATOM 1652 C CA . VAL A 1 212 ? -18.797 -20.766 7.988 1 88.69 212 VAL A CA 1
ATOM 1653 C C . VAL A 1 212 ? -20.188 -20.5 7.441 1 88.69 212 VAL A C 1
ATOM 1655 O O . VAL A 1 212 ? -20.344 -20.078 6.293 1 88.69 212 VAL A O 1
ATOM 1658 N N . THR A 1 213 ? -21.156 -20.797 8.289 1 91.19 213 THR A N 1
ATOM 1659 C CA . THR A 1 213 ? -22.516 -20.531 7.832 1 91.19 213 THR A CA 1
ATOM 1660 C C . THR A 1 213 ? -22.781 -19.031 7.781 1 91.19 213 THR A C 1
ATOM 1662 O O . THR A 1 213 ? -22.125 -18.25 8.477 1 91.19 213 THR A O 1
ATOM 1665 N N . GLY A 1 214 ? -23.703 -18.641 6.906 1 93.19 214 GLY A N 1
ATOM 1666 C CA . GLY A 1 214 ? -24.094 -17.234 6.805 1 93.19 214 GLY A CA 1
ATOM 1667 C C . GLY A 1 214 ? -24.516 -16.641 8.125 1 93.19 214 GLY A C 1
ATOM 1668 O O . GLY A 1 214 ? -24.172 -15.5 8.438 1 93.19 214 GLY A O 1
ATOM 1669 N N . ILE A 1 215 ? -25.188 -17.453 8.875 1 94.5 215 ILE A N 1
ATOM 1670 C CA . ILE A 1 215 ? -25.703 -16.969 10.156 1 94.5 215 ILE A CA 1
ATOM 1671 C C . ILE A 1 215 ? -24.547 -16.766 11.125 1 94.5 215 ILE A C 1
ATOM 1673 O O . ILE A 1 215 ? -24.516 -15.773 11.867 1 94.5 215 ILE A O 1
ATOM 1677 N N . GLN A 1 216 ? -23.609 -17.703 11.18 1 96.12 216 GLN A N 1
ATOM 1678 C CA . GLN A 1 216 ? -22.438 -17.547 12.031 1 96.12 216 GLN A CA 1
ATOM 1679 C C . GLN A 1 216 ? -21.641 -16.297 11.664 1 96.12 216 GLN A C 1
ATOM 1681 O O . GLN A 1 216 ? -21.188 -15.562 12.547 1 96.12 216 GLN A O 1
ATOM 1686 N N . PHE A 1 217 ? -21.5 -16.109 10.359 1 97.31 217 PHE A N 1
ATOM 1687 C CA . PHE A 1 217 ? -20.781 -14.938 9.867 1 97.31 217 PHE A CA 1
ATOM 1688 C C . PHE A 1 217 ? -21.484 -13.648 10.289 1 97.31 217 PHE A C 1
ATOM 1690 O O . PHE A 1 217 ? -20.844 -12.719 10.781 1 97.31 217 PHE A O 1
ATOM 1697 N N . LEU A 1 218 ? -22.797 -13.602 10.102 1 96.88 218 LEU A N 1
ATOM 1698 C CA . LEU A 1 218 ? -23.578 -12.422 10.43 1 96.88 218 LEU A CA 1
ATOM 1699 C C . LEU A 1 218 ? -23.516 -12.133 11.93 1 96.88 218 LEU A C 1
ATOM 1701 O O . LEU A 1 218 ? -23.375 -10.977 12.336 1 96.88 218 LEU A O 1
ATOM 1705 N N . LEU A 1 219 ? -23.594 -13.141 12.727 1 97 219 LEU A N 1
ATOM 1706 C CA . LEU A 1 219 ? -23.547 -12.984 14.18 1 97 219 LEU A CA 1
ATOM 1707 C C . LEU A 1 219 ? -22.188 -12.453 14.617 1 97 219 LEU A C 1
ATOM 1709 O O . LEU A 1 219 ? -22.109 -11.531 15.438 1 97 219 LEU A O 1
ATOM 1713 N N . ALA A 1 220 ? -21.141 -13.055 14.102 1 97.69 220 ALA A N 1
ATOM 1714 C CA . ALA A 1 220 ? -19.797 -12.594 14.445 1 97.69 220 ALA A CA 1
ATOM 1715 C C . ALA A 1 220 ? -19.609 -11.133 14.062 1 97.69 220 ALA A C 1
ATOM 1717 O O . ALA A 1 220 ? -19.062 -10.344 14.836 1 97.69 220 ALA A O 1
ATOM 1718 N N . SER A 1 221 ? -20.016 -10.75 12.828 1 98.06 221 SER A N 1
ATOM 1719 C CA . SER A 1 221 ? -19.875 -9.375 12.344 1 98.06 221 SER A CA 1
ATOM 1720 C C . SER A 1 221 ? -20.625 -8.398 13.242 1 98.06 221 SER A C 1
ATOM 1722 O O . SER A 1 221 ? -20.109 -7.336 13.578 1 98.06 221 SER A O 1
ATOM 1724 N N . VAL A 1 222 ? -21.828 -8.797 13.633 1 97.06 222 VAL A N 1
ATOM 1725 C CA . VAL A 1 222 ? -22.656 -7.941 14.484 1 97.06 222 VAL A CA 1
ATOM 1726 C C . VAL A 1 222 ? -22.031 -7.848 15.875 1 97.06 222 VAL A C 1
ATOM 1728 O O . VAL A 1 222 ? -21.969 -6.758 16.453 1 97.06 222 VAL A O 1
ATOM 1731 N N . ILE A 1 223 ? -21.609 -8.945 16.438 1 97.94 223 ILE A N 1
ATOM 1732 C CA . ILE A 1 223 ? -21.031 -8.977 17.766 1 97.94 223 ILE A CA 1
ATOM 1733 C C . ILE A 1 223 ? -19.781 -8.086 17.812 1 97.94 223 ILE A C 1
ATOM 1735 O O . ILE A 1 223 ? -19.625 -7.27 18.719 1 97.94 223 ILE A O 1
ATOM 1739 N N . PHE A 1 224 ? -18.922 -8.203 16.828 1 98.38 224 PHE A N 1
ATOM 1740 C CA . PHE A 1 224 ? -17.719 -7.379 16.781 1 98.38 224 PHE A CA 1
ATOM 1741 C C . PHE A 1 224 ? -18.078 -5.906 16.609 1 98.38 224 PHE A C 1
ATOM 1743 O O . PHE A 1 224 ? -17.562 -5.055 17.344 1 98.38 224 PHE A O 1
ATOM 1750 N N . THR A 1 225 ? -18.969 -5.586 15.672 1 97.94 225 THR A N 1
ATOM 1751 C CA . THR A 1 225 ? -19.328 -4.195 15.406 1 97.94 225 THR A CA 1
ATOM 1752 C C . THR A 1 225 ? -19.969 -3.557 16.641 1 97.94 225 THR A C 1
ATOM 1754 O O . THR A 1 225 ? -19.547 -2.477 17.062 1 97.94 225 THR A O 1
ATOM 1757 N N . VAL A 1 226 ? -20.906 -4.246 17.219 1 96.81 226 VAL A N 1
ATOM 1758 C CA . VAL A 1 226 ? -21.609 -3.729 18.391 1 96.81 226 VAL A CA 1
ATOM 1759 C C . VAL A 1 226 ? -20.641 -3.682 19.578 1 96.81 226 VAL A C 1
ATOM 1761 O O . VAL A 1 226 ? -20.641 -2.717 20.344 1 96.81 226 VAL A O 1
ATOM 1764 N N . GLY A 1 227 ? -19.875 -4.746 19.75 1 97.69 227 GLY A N 1
ATOM 1765 C CA . GLY A 1 227 ? -18.906 -4.773 20.844 1 97.69 227 GLY A CA 1
ATOM 1766 C C . GLY A 1 227 ? -17.938 -3.604 20.797 1 97.69 227 GLY A C 1
ATOM 1767 O O . GLY A 1 227 ? -17.719 -2.945 21.828 1 97.69 227 GLY A O 1
ATOM 1768 N N . PHE A 1 228 ? -17.391 -3.293 19.656 1 97.62 228 PHE A N 1
ATOM 1769 C CA . PHE A 1 228 ? -16.422 -2.201 19.531 1 97.62 228 PHE A CA 1
ATOM 1770 C C . PHE A 1 228 ? -17.125 -0.852 19.688 1 97.62 228 PHE A C 1
ATOM 1772 O O . PHE A 1 228 ? -16.547 0.094 20.219 1 97.62 228 PHE A O 1
ATOM 1779 N N . CYS A 1 229 ? -18.375 -0.776 19.234 1 95.5 229 CYS A N 1
ATOM 1780 C CA . CYS A 1 229 ? -19.141 0.447 19.422 1 95.5 229 CYS A CA 1
ATOM 1781 C C . CYS A 1 229 ? -19.375 0.71 20.906 1 95.5 229 CYS A C 1
ATOM 1783 O O . CYS A 1 229 ? -19.203 1.839 21.375 1 95.5 229 CYS A O 1
ATOM 1785 N N . LEU A 1 230 ? -19.75 -0.324 21.609 1 95.5 230 LEU A N 1
ATOM 1786 C CA . LEU A 1 230 ? -19.984 -0.186 23.031 1 95.5 230 LEU A CA 1
ATOM 1787 C C . LEU A 1 230 ? -18.688 0.192 23.766 1 95.5 230 LEU A C 1
ATOM 1789 O O . LEU A 1 230 ? -18.703 1.013 24.688 1 95.5 230 LEU A O 1
ATOM 1793 N N . PHE A 1 231 ? -17.641 -0.384 23.344 1 96.19 231 PHE A N 1
ATOM 1794 C CA . PHE A 1 231 ? -16.344 -0.038 23.922 1 96.19 231 PHE A CA 1
ATOM 1795 C C . PHE A 1 231 ? -16.047 1.44 23.719 1 96.19 231 PHE A C 1
ATOM 1797 O O . PHE A 1 231 ? -15.617 2.131 24.656 1 96.19 231 PHE A O 1
ATOM 1804 N N . ALA A 1 232 ? -16.203 1.936 22.5 1 94.56 232 ALA A N 1
ATOM 1805 C CA . ALA A 1 232 ? -15.922 3.326 22.156 1 94.56 232 ALA A CA 1
ATOM 1806 C C . ALA A 1 232 ? -16.781 4.281 22.969 1 94.56 232 ALA A C 1
ATOM 1808 O O . ALA A 1 232 ? -16.297 5.285 23.5 1 94.56 232 ALA A O 1
ATOM 1809 N N . ILE A 1 233 ? -18.031 3.949 23.109 1 89.75 233 ILE A N 1
ATOM 1810 C CA . ILE A 1 233 ? -18.969 4.793 23.844 1 89.75 233 ILE A CA 1
ATOM 1811 C C . ILE A 1 233 ? -18.609 4.816 25.312 1 89.75 233 ILE A C 1
ATOM 1813 O O . ILE A 1 233 ? -18.594 5.875 25.953 1 89.75 233 ILE A O 1
ATOM 1817 N N . ALA A 1 234 ? -18.297 3.688 25.859 1 92.62 234 ALA A N 1
ATOM 1818 C CA . ALA A 1 234 ? -17.891 3.617 27.25 1 92.62 234 ALA A CA 1
ATOM 1819 C C . ALA A 1 234 ? -16.609 4.402 27.484 1 92.62 234 ALA A C 1
ATOM 1821 O O . ALA A 1 234 ? -16.484 5.105 28.5 1 92.62 234 ALA A O 1
ATOM 1822 N N . TRP A 1 235 ? -15.664 4.289 26.594 1 91.38 235 TRP A N 1
ATOM 1823 C CA . TRP A 1 235 ? -14.391 4.996 26.688 1 91.38 235 TRP A CA 1
ATOM 1824 C C . TRP A 1 235 ? -14.602 6.508 26.656 1 91.38 235 TRP A C 1
ATOM 1826 O O . TRP A 1 235 ? -13.992 7.242 27.438 1 91.38 235 TRP A O 1
ATOM 1836 N N . LEU A 1 236 ? -15.477 6.941 25.781 1 86.81 236 LEU A N 1
ATOM 1837 C CA . LEU A 1 236 ? -15.758 8.367 25.609 1 86.81 236 LEU A CA 1
ATOM 1838 C C . LEU A 1 236 ? -16.484 8.922 26.828 1 86.81 236 LEU A C 1
ATOM 1840 O O . LEU A 1 236 ? -16.203 10.039 27.266 1 86.81 236 LEU A O 1
ATOM 1844 N N . LYS A 1 237 ? -17.344 8.203 27.344 1 85.31 237 LYS A N 1
ATOM 1845 C CA . LYS A 1 237 ? -18.094 8.641 28.516 1 85.31 237 LYS A CA 1
ATOM 1846 C C . LYS A 1 237 ? -17.188 8.781 29.734 1 85.31 237 LYS A C 1
ATOM 1848 O O . LYS A 1 237 ? -17.359 9.688 30.547 1 85.31 237 LYS A O 1
ATOM 1853 N N . GLN A 1 238 ? -16.266 7.988 29.797 1 86.88 238 GLN A N 1
ATOM 1854 C CA . GLN A 1 238 ? -15.32 8.062 30.906 1 86.88 238 GLN A CA 1
ATOM 1855 C C . GLN A 1 238 ? -14.398 9.266 30.766 1 86.88 238 GLN A C 1
ATOM 1857 O O . GLN A 1 238 ? -14.039 9.898 31.766 1 86.88 238 GLN A O 1
ATOM 1862 N N . ARG A 1 239 ? -14.023 9.586 29.641 1 80.12 239 ARG A N 1
ATOM 1863 C CA . ARG A 1 239 ? -13.117 10.711 29.406 1 80.12 239 ARG A CA 1
ATOM 1864 C C . ARG A 1 239 ? -13.867 12.039 29.484 1 80.12 239 ARG A C 1
ATOM 1866 O O . ARG A 1 239 ? -13.289 13.062 29.844 1 80.12 239 ARG A O 1
ATOM 1873 N N . ASP A 1 240 ? -15.07 12.031 29.031 1 67.81 240 ASP A N 1
ATOM 1874 C CA . ASP A 1 240 ? -15.906 13.219 29.156 1 67.81 240 ASP A CA 1
ATOM 1875 C C . ASP A 1 240 ? -16.062 13.633 30.625 1 67.81 240 ASP A C 1
ATOM 1877 O O . ASP A 1 240 ? -16.078 14.828 30.938 1 67.81 240 ASP A O 1
ATOM 1881 N N . VAL A 1 241 ? -16.047 12.758 31.516 1 59.19 241 VAL A N 1
ATOM 1882 C CA . VAL A 1 241 ? -16.203 13.031 32.938 1 59.19 241 VAL A CA 1
ATOM 1883 C C . VAL A 1 241 ? -14.93 13.664 33.5 1 59.19 241 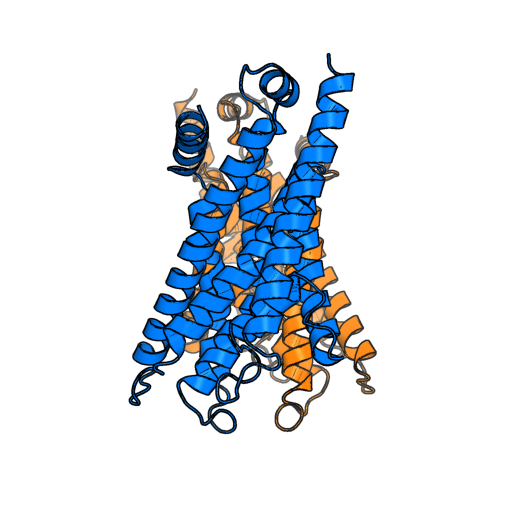VAL A C 1
ATOM 1885 O O . VAL A 1 241 ? -14.992 14.539 34.344 1 59.19 241 VAL A O 1
ATOM 1888 N N . ILE A 1 242 ? -13.844 13.352 32.875 1 55.81 242 ILE A N 1
ATOM 1889 C CA . ILE A 1 242 ? -12.594 13.852 33.438 1 55.81 242 ILE A CA 1
ATOM 1890 C C . ILE A 1 242 ? -12.352 15.289 32.969 1 55.81 242 ILE A C 1
ATOM 1892 O O . ILE A 1 242 ? -11.812 16.109 33.688 1 55.81 242 ILE A O 1
ATOM 1896 N N . THR A 1 243 ? -12.75 15.625 31.781 1 53.88 243 THR A N 1
ATOM 1897 C CA . THR A 1 243 ? -12.508 16.984 31.297 1 53.88 243 THR A CA 1
ATOM 1898 C C . THR A 1 243 ? -13.57 17.938 31.812 1 53.88 243 THR A C 1
ATOM 1900 O O . THR A 1 243 ? -13.391 19.156 31.75 1 53.88 243 THR A O 1
ATOM 1903 N N . GLY A 1 244 ? -14.688 17.406 32.25 1 47.06 244 GLY A N 1
ATOM 1904 C CA . GLY A 1 244 ? -15.656 18.266 32.938 1 47.06 244 GLY A CA 1
ATOM 1905 C C . GLY A 1 244 ? -15.422 18.359 34.438 1 47.06 244 GLY A C 1
ATOM 1906 O O . GLY A 1 244 ? -14.758 17.5 35 1 47.06 244 GLY A O 1
ATOM 1907 N N . MET B 1 1 ? 27.828 25.625 5.02 1 84.19 1 MET B N 1
ATOM 1908 C CA . MET B 1 1 ? 26.422 26 4.863 1 84.19 1 MET B CA 1
ATOM 1909 C C . MET B 1 1 ? 25.578 24.781 4.48 1 84.19 1 MET B C 1
ATOM 1911 O O . MET B 1 1 ? 24.594 24.469 5.148 1 84.19 1 MET B O 1
ATOM 1915 N N . PHE B 1 2 ? 26.156 23.938 3.613 1 89.19 2 PHE B N 1
ATOM 1916 C CA . PHE B 1 2 ? 25.422 22.766 3.152 1 89.19 2 PHE B CA 1
ATOM 1917 C C . PHE B 1 2 ? 25.219 21.766 4.289 1 89.19 2 PHE B C 1
ATOM 1919 O O . PHE B 1 2 ? 24.125 21.219 4.445 1 89.19 2 PHE B O 1
ATOM 1926 N N . LEU B 1 3 ? 26.188 21.641 5.07 1 91.19 3 LEU B N 1
ATOM 1927 C CA . LEU B 1 3 ? 26.109 20.672 6.16 1 91.19 3 LEU B CA 1
ATOM 1928 C C . LEU B 1 3 ? 25.031 21.078 7.168 1 91.19 3 LEU B C 1
ATOM 1930 O O . LEU B 1 3 ? 24.406 20.203 7.781 1 91.19 3 LEU B O 1
ATOM 1934 N N . ARG B 1 4 ? 24.812 22.375 7.324 1 90.25 4 ARG B N 1
ATOM 1935 C CA . ARG B 1 4 ? 23.781 22.844 8.242 1 90.25 4 ARG B CA 1
ATOM 1936 C C . ARG B 1 4 ? 22.391 22.531 7.703 1 90.25 4 ARG B C 1
ATOM 1938 O O . ARG B 1 4 ? 21.5 22.141 8.461 1 90.25 4 ARG B O 1
ATOM 1945 N N . VAL B 1 5 ? 22.312 22.703 6.453 1 90.81 5 VAL B N 1
ATOM 1946 C CA . VAL B 1 5 ? 21.031 22.438 5.812 1 90.81 5 VAL B CA 1
ATOM 1947 C C . VAL B 1 5 ? 20.734 20.938 5.883 1 90.81 5 VAL B C 1
ATOM 1949 O O . VAL B 1 5 ? 19.594 20.547 6.152 1 90.81 5 VAL B O 1
ATOM 1952 N N . LEU B 1 6 ? 21.781 20.156 5.629 1 93.06 6 LEU B N 1
ATOM 1953 C CA . LEU B 1 6 ? 21.625 18.703 5.691 1 93.06 6 LEU B CA 1
ATOM 1954 C C . LEU B 1 6 ? 21.25 18.266 7.102 1 93.06 6 LEU B C 1
ATOM 1956 O O . LEU B 1 6 ? 20.406 17.375 7.273 1 93.06 6 LEU B O 1
ATOM 1960 N N . LYS B 1 7 ? 21.844 18.859 8.062 1 93.06 7 LYS B N 1
ATOM 1961 C CA . LYS B 1 7 ? 21.547 18.531 9.453 1 93.06 7 LYS B CA 1
ATOM 1962 C C . LYS B 1 7 ? 20.094 18.859 9.789 1 93.06 7 LYS B C 1
ATOM 1964 O O . LYS B 1 7 ? 19.438 18.141 10.547 1 93.06 7 LYS B O 1
ATOM 1969 N N . ALA B 1 8 ? 19.641 19.938 9.266 1 89.62 8 ALA B N 1
ATOM 1970 C CA . ALA B 1 8 ? 18.25 20.328 9.461 1 89.62 8 ALA B CA 1
ATOM 1971 C C . ALA B 1 8 ? 17.297 19.297 8.867 1 89.62 8 ALA B C 1
ATOM 1973 O O . ALA B 1 8 ? 16.281 18.969 9.477 1 89.62 8 ALA B O 1
ATOM 1974 N N . GLU B 1 9 ? 17.656 18.766 7.672 1 92.25 9 GLU B N 1
ATOM 1975 C CA . GLU B 1 9 ? 16.844 17.719 7.051 1 92.25 9 GLU B CA 1
ATOM 1976 C C . GLU B 1 9 ? 16.891 16.422 7.859 1 92.25 9 GLU B C 1
ATOM 1978 O O . GLU B 1 9 ? 15.875 15.727 7.969 1 92.25 9 GLU B O 1
ATOM 1983 N N . MET B 1 10 ? 18.016 16.156 8.391 1 92.88 10 MET B N 1
ATOM 1984 C CA . MET B 1 10 ? 18.141 14.945 9.211 1 92.88 10 MET B CA 1
ATOM 1985 C C . MET B 1 10 ? 17.312 15.062 10.484 1 92.88 10 MET B C 1
ATOM 1987 O O . MET B 1 10 ? 16.719 14.086 10.938 1 92.88 10 MET B O 1
ATOM 1991 N N . MET B 1 11 ? 17.219 16.234 11.062 1 91.12 11 MET B N 1
ATOM 1992 C CA . MET B 1 11 ? 16.438 16.484 12.266 1 91.12 11 MET B CA 1
ATOM 1993 C C . MET B 1 11 ? 14.945 16.344 11.977 1 91.12 11 MET B C 1
ATOM 1995 O O . MET B 1 11 ? 14.195 15.836 12.805 1 91.12 11 MET B O 1
ATOM 1999 N N . LYS B 1 12 ? 14.586 16.781 10.789 1 88.75 12 LYS B N 1
ATOM 2000 C CA . LYS B 1 12 ? 13.195 16.672 10.352 1 88.75 12 LYS B CA 1
ATOM 2001 C C . LYS B 1 12 ? 12.758 15.211 10.297 1 88.75 12 LYS B C 1
ATOM 2003 O O . LYS B 1 12 ? 11.586 14.898 10.539 1 88.75 12 LYS B O 1
ATOM 2008 N N . MET B 1 13 ? 13.734 14.328 10.102 1 91.31 13 MET B N 1
ATOM 2009 C CA . MET B 1 13 ? 13.398 12.93 9.844 1 91.31 13 MET B CA 1
ATOM 2010 C C . MET B 1 13 ? 13.484 12.102 11.117 1 91.31 13 MET B C 1
ATOM 2012 O O . MET B 1 13 ? 12.969 10.984 11.172 1 91.31 13 MET B O 1
ATOM 2016 N N . ARG B 1 14 ? 14.133 12.43 12.109 1 88.5 14 ARG B N 1
ATOM 2017 C CA . ARG B 1 14 ? 14.461 11.656 13.297 1 88.5 14 ARG B CA 1
ATOM 2018 C C . ARG B 1 14 ? 13.203 11.102 13.961 1 88.5 14 ARG B C 1
ATOM 2020 O O . ARG B 1 14 ? 13.172 9.945 14.375 1 88.5 14 ARG B O 1
ATOM 2027 N N . HIS B 1 15 ? 12.117 11.711 14.102 1 85.62 15 HIS B N 1
ATOM 2028 C CA . HIS B 1 15 ? 10.906 11.203 14.742 1 85.62 15 HIS B CA 1
ATOM 2029 C C . HIS B 1 15 ? 9.688 11.391 13.844 1 85.62 15 HIS B C 1
ATOM 2031 O O . HIS B 1 15 ? 8.586 11.641 14.336 1 85.62 15 HIS B O 1
ATOM 2037 N N . SER B 1 16 ? 10.07 11.078 12.664 1 88.19 16 SER B N 1
ATOM 2038 C CA . SER B 1 16 ? 9.016 11.289 11.672 1 88.19 16 SER B CA 1
ATOM 2039 C C . SER B 1 16 ? 8.195 10.023 11.469 1 88.19 16 SER B C 1
ATOM 2041 O O . SER B 1 16 ? 8.711 8.914 11.594 1 88.19 16 SER B O 1
ATOM 2043 N N . PRO B 1 17 ? 6.934 10.141 11.172 1 87.62 17 PRO B N 1
ATOM 2044 C CA . PRO B 1 17 ? 6.074 8.992 10.875 1 87.62 17 PRO B CA 1
ATOM 2045 C C . PRO B 1 17 ? 6.473 8.273 9.586 1 87.62 17 PRO B C 1
ATOM 2047 O O . PRO B 1 17 ? 6.027 7.152 9.344 1 87.62 17 PRO B O 1
ATOM 2050 N N . VAL B 1 18 ? 7.332 8.852 8.836 1 92.12 18 VAL B N 1
ATOM 2051 C CA . VAL B 1 18 ? 7.762 8.273 7.566 1 92.12 18 VAL B CA 1
ATOM 2052 C C . VAL B 1 18 ? 8.492 6.953 7.828 1 92.12 18 VAL B C 1
ATOM 2054 O O . VAL B 1 18 ? 8.469 6.051 6.988 1 92.12 18 VAL B O 1
ATOM 2057 N N . TRP B 1 19 ? 9.047 6.766 9 1 93.69 19 TRP B N 1
ATOM 2058 C CA . TRP B 1 19 ? 9.789 5.559 9.336 1 93.69 19 TRP B CA 1
ATOM 2059 C C . TRP B 1 19 ? 8.852 4.363 9.492 1 93.69 19 TRP B C 1
ATOM 2061 O O . TRP B 1 19 ? 9.273 3.213 9.352 1 93.69 19 TRP B O 1
ATOM 2071 N N . LEU B 1 20 ? 7.59 4.668 9.805 1 91.88 20 LEU B N 1
ATOM 2072 C CA . LEU B 1 20 ? 6.598 3.6 9.812 1 91.88 20 LEU B CA 1
ATOM 2073 C C . LEU B 1 20 ? 6.383 3.047 8.406 1 91.88 20 LEU B C 1
ATOM 2075 O O . LEU B 1 20 ? 6.25 1.834 8.227 1 91.88 20 LEU B O 1
ATOM 2079 N N . ALA B 1 21 ? 6.277 3.975 7.465 1 93.25 21 ALA B N 1
ATOM 2080 C CA . ALA B 1 21 ? 6.164 3.547 6.074 1 93.25 21 ALA B CA 1
ATOM 2081 C C . ALA B 1 21 ? 7.398 2.764 5.637 1 93.25 21 ALA B C 1
ATOM 2083 O O . ALA B 1 21 ? 7.281 1.73 4.973 1 93.25 21 ALA B O 1
ATOM 2084 N N . PHE B 1 22 ? 8.562 3.234 6.074 1 97.06 22 PHE B N 1
ATOM 2085 C CA . PHE B 1 22 ? 9.836 2.592 5.793 1 97.06 22 PHE B CA 1
ATOM 2086 C C . PHE B 1 22 ? 9.836 1.146 6.273 1 97.06 22 PHE B C 1
ATOM 2088 O O . PHE B 1 22 ? 10.281 0.248 5.559 1 97.06 22 PHE B O 1
ATOM 2095 N N . LEU B 1 23 ? 9.297 0.927 7.402 1 96.06 23 LEU B N 1
ATOM 2096 C CA . LEU B 1 23 ? 9.328 -0.388 8.031 1 96.06 23 LEU B CA 1
ATOM 2097 C C . LEU B 1 23 ? 8.227 -1.286 7.477 1 96.06 23 LEU B C 1
ATOM 2099 O O . LEU B 1 23 ? 8.477 -2.455 7.168 1 96.06 23 LEU B O 1
ATOM 2103 N N . LEU B 1 24 ? 7.035 -0.738 7.25 1 94.19 24 LEU B N 1
ATOM 2104 C CA . LEU B 1 24 ? 5.852 -1.572 7.055 1 94.19 24 LEU B CA 1
ATOM 2105 C C . LEU B 1 24 ? 5.633 -1.863 5.574 1 94.19 24 LEU B C 1
ATOM 2107 O O . LEU B 1 24 ? 5.234 -2.971 5.207 1 94.19 24 LEU B O 1
ATOM 2111 N N . ILE B 1 25 ? 5.871 -0.926 4.723 1 94.88 25 ILE B N 1
ATOM 2112 C CA . ILE B 1 25 ? 5.5 -1.073 3.318 1 94.88 25 ILE B CA 1
ATOM 2113 C C . ILE B 1 25 ? 6.297 -2.217 2.691 1 94.88 25 ILE B C 1
ATOM 2115 O O . ILE B 1 25 ? 5.73 -3.086 2.027 1 94.88 25 ILE B O 1
ATOM 2119 N N . PRO B 1 26 ? 7.609 -2.35 3.002 1 97.5 26 PRO B N 1
ATOM 2120 C CA . PRO B 1 26 ? 8.359 -3.447 2.389 1 97.5 26 PRO B CA 1
ATOM 2121 C C . PRO B 1 26 ? 7.98 -4.812 2.959 1 97.5 26 PRO B C 1
ATOM 2123 O O . PRO B 1 26 ? 8.258 -5.844 2.342 1 97.5 26 PRO B O 1
ATOM 2126 N N . ILE B 1 27 ? 7.387 -4.828 4.078 1 95.62 27 ILE B N 1
ATOM 2127 C CA . ILE B 1 27 ? 6.969 -6.09 4.688 1 95.62 27 ILE B CA 1
ATOM 2128 C C . ILE B 1 27 ? 5.875 -6.73 3.838 1 95.62 27 ILE B C 1
ATOM 2130 O O . ILE B 1 27 ? 5.816 -7.957 3.713 1 95.62 27 ILE B O 1
ATOM 2134 N N . ILE B 1 28 ? 5.074 -5.895 3.156 1 93.44 28 ILE B N 1
ATOM 2135 C CA . ILE B 1 28 ? 3.934 -6.383 2.387 1 93.44 28 ILE B CA 1
ATOM 2136 C C . ILE B 1 28 ? 4.426 -7.246 1.227 1 93.44 28 ILE B C 1
ATOM 2138 O O . ILE B 1 28 ? 4.102 -8.43 1.148 1 93.44 28 ILE B O 1
ATOM 2142 N N . PRO B 1 29 ? 5.27 -6.73 0.374 1 95.75 29 PRO B N 1
ATOM 2143 C CA . PRO B 1 29 ? 5.73 -7.578 -0.729 1 95.75 29 PRO B CA 1
ATOM 2144 C C . PRO B 1 29 ? 6.594 -8.75 -0.255 1 95.75 29 PRO B C 1
ATOM 2146 O O . PRO B 1 29 ? 6.621 -9.797 -0.898 1 95.75 29 PRO B O 1
ATOM 2149 N N . ALA B 1 30 ? 7.328 -8.594 0.876 1 96.25 30 ALA B N 1
ATOM 2150 C CA . ALA B 1 30 ? 8.094 -9.719 1.418 1 96.25 30 ALA B CA 1
ATOM 2151 C C . ALA B 1 30 ? 7.172 -10.867 1.816 1 96.25 30 ALA B C 1
ATOM 2153 O O . ALA B 1 30 ? 7.445 -12.031 1.5 1 96.25 30 ALA B O 1
ATOM 2154 N N . PHE B 1 31 ? 6.145 -10.539 2.455 1 92.69 31 PHE B N 1
ATOM 2155 C CA . PHE B 1 31 ? 5.18 -11.555 2.867 1 92.69 31 PHE B CA 1
ATOM 2156 C C . PHE B 1 31 ? 4.473 -12.148 1.656 1 92.69 31 PHE B C 1
ATOM 2158 O O . PHE B 1 31 ? 4.355 -13.375 1.54 1 92.69 31 PHE B O 1
ATOM 2165 N N . MET B 1 32 ? 3.986 -11.281 0.797 1 90.12 32 MET B N 1
ATOM 2166 C CA . MET B 1 32 ? 3.287 -11.727 -0.405 1 90.12 32 MET B CA 1
ATOM 2167 C C . MET B 1 32 ? 4.184 -12.617 -1.261 1 90.12 32 MET B C 1
ATOM 2169 O O . MET B 1 32 ? 3.744 -13.648 -1.76 1 90.12 32 MET B O 1
ATOM 2173 N N . GLY B 1 33 ? 5.395 -12.148 -1.417 1 92.88 33 GLY B N 1
ATOM 2174 C CA . GLY B 1 33 ? 6.34 -12.922 -2.205 1 92.88 33 GLY B CA 1
ATOM 2175 C C . GLY B 1 33 ? 6.641 -14.281 -1.612 1 92.88 33 GLY B C 1
ATOM 2176 O O . GLY B 1 33 ? 6.727 -15.273 -2.338 1 92.88 33 GLY B O 1
ATOM 2177 N N . THR B 1 34 ? 6.832 -14.352 -0.338 1 94.12 34 THR B N 1
ATOM 2178 C CA . THR B 1 34 ? 7.078 -15.625 0.333 1 94.12 34 THR B CA 1
ATOM 2179 C C . THR B 1 34 ? 5.871 -16.547 0.204 1 94.12 34 THR B C 1
ATOM 2181 O O . THR B 1 34 ? 6.02 -17.75 -0.053 1 94.12 34 THR B O 1
ATOM 2184 N N . PHE B 1 35 ? 4.742 -15.977 0.386 1 87.38 35 PHE B N 1
ATOM 2185 C CA . PHE B 1 35 ? 3.504 -16.734 0.248 1 87.38 35 PHE B CA 1
ATOM 2186 C C . PHE B 1 35 ? 3.365 -17.281 -1.163 1 87.38 35 PHE B C 1
ATOM 2188 O O . PHE B 1 35 ? 3.01 -18.453 -1.343 1 87.38 35 PHE B O 1
ATOM 2195 N N . ASN B 1 36 ? 3.604 -16.469 -2.156 1 86.81 36 ASN B N 1
ATOM 2196 C CA . ASN B 1 36 ? 3.555 -16.906 -3.545 1 86.81 36 ASN B CA 1
ATOM 2197 C C . ASN B 1 36 ? 4.57 -18 -3.818 1 86.81 36 ASN B C 1
ATOM 2199 O O . ASN B 1 36 ? 4.266 -18.984 -4.512 1 86.81 36 ASN B O 1
ATOM 2203 N N . TYR B 1 37 ? 5.703 -17.812 -3.295 1 92.69 37 TYR B N 1
ATOM 2204 C CA . TYR B 1 37 ? 6.758 -18.812 -3.461 1 92.69 37 TYR B CA 1
ATOM 2205 C C . TYR B 1 37 ? 6.328 -20.156 -2.902 1 92.69 37 TYR B C 1
ATOM 2207 O O . TYR B 1 37 ? 6.43 -21.172 -3.586 1 92.69 37 TYR B O 1
ATOM 2215 N N . LEU B 1 38 ? 5.82 -20.203 -1.733 1 90.69 38 LEU B N 1
ATOM 2216 C CA . LEU B 1 38 ? 5.445 -21.438 -1.05 1 90.69 38 LEU B CA 1
ATOM 2217 C C . LEU B 1 38 ? 4.277 -22.125 -1.757 1 90.69 38 LEU B C 1
ATOM 2219 O O . LEU B 1 38 ? 4.168 -23.344 -1.744 1 90.69 38 LEU B O 1
ATOM 2223 N N . ASN B 1 39 ? 3.428 -21.328 -2.404 1 82.69 39 ASN B N 1
ATOM 2224 C CA . ASN B 1 39 ? 2.252 -21.875 -3.068 1 82.69 39 ASN B CA 1
ATOM 2225 C C . ASN B 1 39 ? 2.574 -22.344 -4.484 1 82.69 39 ASN B C 1
ATOM 2227 O O . ASN B 1 39 ? 1.729 -22.938 -5.152 1 82.69 39 ASN B O 1
ATOM 2231 N N . ASN B 1 40 ? 3.816 -22.078 -4.93 1 86.38 40 ASN B N 1
ATOM 2232 C CA . ASN B 1 40 ? 4.188 -22.438 -6.293 1 86.38 40 ASN B CA 1
ATOM 2233 C C . ASN B 1 40 ? 5.527 -23.172 -6.336 1 86.38 40 ASN B C 1
ATOM 2235 O O . ASN B 1 40 ? 6.324 -22.953 -7.254 1 86.38 40 ASN B O 1
ATOM 2239 N N . LEU B 1 41 ? 5.762 -23.969 -5.43 1 88.62 41 LEU B N 1
ATOM 2240 C CA . LEU B 1 41 ? 7.039 -24.672 -5.305 1 88.62 41 LEU B CA 1
ATOM 2241 C C . LEU B 1 41 ? 7.254 -25.625 -6.465 1 88.62 41 LEU B C 1
ATOM 2243 O O . LEU B 1 41 ? 8.391 -25.953 -6.805 1 88.62 41 LEU B O 1
ATOM 2247 N N . GLY B 1 42 ? 6.188 -26.094 -7.066 1 85.56 42 GLY B N 1
ATOM 2248 C CA . GLY B 1 42 ? 6.293 -26.984 -8.211 1 85.56 42 GLY B CA 1
ATOM 2249 C C . GLY B 1 42 ? 6.918 -26.312 -9.43 1 85.56 42 GLY B C 1
ATOM 2250 O O . GLY B 1 42 ? 7.578 -26.984 -10.227 1 85.56 42 GLY B O 1
ATOM 2251 N N . ILE B 1 43 ? 6.723 -25.016 -9.523 1 84.5 43 ILE B N 1
ATOM 2252 C CA . ILE B 1 43 ? 7.191 -24.266 -10.68 1 84.5 43 ILE B CA 1
ATOM 2253 C C . ILE B 1 43 ? 8.414 -23.438 -10.297 1 84.5 43 ILE B C 1
ATOM 2255 O O . ILE B 1 43 ? 9.344 -23.281 -11.094 1 84.5 43 ILE B O 1
ATOM 2259 N N . LEU B 1 44 ? 8.43 -22.969 -9.078 1 88.56 44 LEU B N 1
ATOM 2260 C CA . LEU B 1 44 ? 9.508 -22.125 -8.57 1 88.56 44 LEU B CA 1
ATOM 2261 C C . LEU B 1 44 ? 10.555 -22.969 -7.848 1 88.56 44 LEU B C 1
ATOM 2263 O O . LEU B 1 44 ? 10.586 -23.016 -6.617 1 88.56 44 LEU B O 1
ATOM 2267 N N . ASP B 1 45 ? 11.484 -23.453 -8.594 1 90.19 45 ASP B N 1
ATOM 2268 C CA . ASP B 1 45 ? 12.367 -24.469 -8.039 1 90.19 45 ASP B CA 1
ATOM 2269 C C . ASP B 1 45 ? 13.781 -23.938 -7.855 1 90.19 45 ASP B C 1
ATOM 2271 O O . ASP B 1 45 ? 14.695 -24.688 -7.52 1 90.19 45 ASP B O 1
ATOM 2275 N N . ASN B 1 46 ? 14.039 -22.688 -7.973 1 94.75 46 ASN B N 1
ATOM 2276 C CA . ASN B 1 46 ? 15.383 -22.141 -7.844 1 94.75 46 ASN B CA 1
ATOM 2277 C C . ASN B 1 46 ? 15.586 -21.469 -6.492 1 94.75 46 ASN B C 1
ATOM 2279 O O . ASN B 1 46 ? 16.25 -20.422 -6.406 1 94.75 46 ASN B O 1
ATOM 2283 N N . GLN B 1 47 ? 14.883 -21.906 -5.562 1 96.25 47 GLN B N 1
ATOM 2284 C CA . GLN B 1 47 ? 15.023 -21.547 -4.152 1 96.25 47 GLN B CA 1
ATOM 2285 C C . GLN B 1 47 ? 15.188 -20.047 -3.986 1 96.25 47 GLN B C 1
ATOM 2287 O O . GLN B 1 47 ? 14.297 -19.281 -4.328 1 96.25 47 GLN B O 1
ATOM 2292 N N . TRP B 1 48 ? 16.484 -19.578 -3.68 1 97.62 48 TRP B N 1
ATOM 2293 C CA . TRP B 1 48 ? 16.719 -18.172 -3.369 1 97.62 48 TRP B CA 1
ATOM 2294 C C . TRP B 1 48 ? 16.375 -17.281 -4.562 1 97.62 48 TRP B C 1
ATOM 2296 O O . TRP B 1 48 ? 15.805 -16.203 -4.395 1 97.62 48 TRP B O 1
ATOM 2306 N N . TYR B 1 49 ? 16.719 -17.75 -5.719 1 97.12 49 TYR B N 1
ATOM 2307 C CA . TYR B 1 49 ? 16.484 -16.938 -6.91 1 97.12 49 TYR B CA 1
ATOM 2308 C C . TYR B 1 49 ? 15 -16.797 -7.203 1 97.12 49 TYR B C 1
ATOM 2310 O O . TYR B 1 49 ? 14.523 -15.719 -7.551 1 97.12 49 TYR B O 1
ATOM 2318 N N . SER B 1 50 ? 14.289 -17.891 -7.02 1 96.25 50 SER B N 1
ATOM 2319 C CA . SER B 1 50 ? 12.836 -17.828 -7.191 1 96.25 50 SER B CA 1
ATOM 2320 C C . SER B 1 50 ? 12.188 -16.953 -6.125 1 96.25 50 SER B C 1
ATOM 2322 O O . SER B 1 50 ? 11.281 -16.172 -6.426 1 96.25 50 SER B O 1
ATOM 2324 N N . LEU B 1 51 ? 12.664 -17.094 -4.91 1 97.44 51 LEU B N 1
ATOM 2325 C CA . LEU B 1 51 ? 12.141 -16.281 -3.824 1 97.44 51 LEU B CA 1
ATOM 2326 C C . LEU B 1 51 ? 12.391 -14.797 -4.09 1 97.44 51 LEU B C 1
ATOM 2328 O O . LEU B 1 51 ? 11.508 -13.961 -3.867 1 97.44 51 LEU B O 1
ATOM 2332 N N . TRP B 1 52 ? 13.594 -14.453 -4.59 1 98.06 52 TRP B N 1
ATOM 2333 C CA . TRP B 1 52 ? 13.938 -13.07 -4.891 1 98.06 52 TRP B CA 1
ATOM 2334 C C . TRP B 1 52 ? 12.969 -12.477 -5.914 1 98.06 52 TRP B C 1
ATOM 2336 O O . TRP B 1 52 ? 12.461 -11.367 -5.73 1 98.06 52 TRP B O 1
ATOM 2346 N N . THR B 1 53 ? 12.711 -13.234 -6.926 1 96.12 53 THR B N 1
ATOM 2347 C CA . THR B 1 53 ? 11.805 -12.766 -7.965 1 96.12 53 THR B CA 1
ATOM 2348 C C . THR B 1 53 ? 10.414 -12.5 -7.391 1 96.12 53 THR B C 1
ATOM 2350 O O . THR B 1 53 ? 9.797 -11.477 -7.68 1 96.12 53 THR B O 1
ATOM 2353 N N . GLN B 1 54 ? 9.969 -13.391 -6.555 1 93.5 54 GLN B N 1
ATOM 2354 C CA . GLN B 1 54 ? 8.641 -13.234 -5.973 1 93.5 54 GLN B CA 1
ATOM 2355 C C . GLN B 1 54 ? 8.586 -12.031 -5.031 1 93.5 54 GLN B C 1
ATOM 2357 O O . GLN B 1 54 ? 7.574 -11.336 -4.965 1 93.5 54 GLN B O 1
ATOM 2362 N N . HIS B 1 55 ? 9.664 -11.781 -4.297 1 96.12 55 HIS B N 1
ATOM 2363 C CA . HIS B 1 55 ? 9.734 -10.648 -3.383 1 96.12 55 HIS B CA 1
ATOM 2364 C C . HIS B 1 55 ? 9.773 -9.328 -4.145 1 96.12 55 HIS B C 1
ATOM 2366 O O . HIS B 1 55 ? 9.109 -8.359 -3.754 1 96.12 55 HIS B O 1
ATOM 2372 N N . THR B 1 56 ? 10.539 -9.344 -5.207 1 96.44 56 THR B N 1
ATOM 2373 C CA . THR B 1 56 ? 10.953 -8.047 -5.727 1 96.44 56 THR B CA 1
ATOM 2374 C C . THR B 1 56 ? 10.07 -7.621 -6.895 1 96.44 56 THR B C 1
ATOM 2376 O O . THR B 1 56 ? 9.938 -6.426 -7.176 1 96.44 56 THR B O 1
ATOM 2379 N N . LEU B 1 57 ? 9.453 -8.586 -7.57 1 91.25 57 LEU B N 1
ATOM 2380 C CA . LEU B 1 57 ? 8.609 -8.211 -8.703 1 91.25 57 LEU B CA 1
ATOM 2381 C C . LEU B 1 57 ? 7.547 -7.207 -8.281 1 91.25 57 LEU B C 1
ATOM 2383 O O . LEU B 1 57 ? 7.453 -6.117 -8.852 1 91.25 57 LEU B O 1
ATOM 2387 N N . PHE B 1 58 ? 6.828 -7.508 -7.262 1 88.75 58 PHE B N 1
ATOM 2388 C CA . PHE B 1 58 ? 5.766 -6.613 -6.812 1 88.75 58 PHE B CA 1
ATOM 2389 C C . PHE B 1 58 ? 6.34 -5.414 -6.07 1 88.75 58 PHE B C 1
ATOM 2391 O O . PHE B 1 58 ? 5.824 -4.301 -6.188 1 88.75 58 PHE B O 1
ATOM 2398 N N . ALA B 1 59 ? 7.379 -5.652 -5.32 1 96.19 59 ALA B N 1
ATOM 2399 C CA . ALA B 1 59 ? 8.016 -4.543 -4.617 1 96.19 59 ALA B CA 1
ATOM 2400 C C . ALA B 1 59 ? 8.43 -3.443 -5.586 1 96.19 59 ALA B C 1
ATOM 2402 O O . ALA B 1 59 ? 8.18 -2.26 -5.34 1 96.19 59 ALA B O 1
ATOM 2403 N N . CYS B 1 60 ? 9.016 -3.834 -6.676 1 96.56 60 CYS B N 1
ATOM 2404 C CA . CYS B 1 60 ? 9.617 -2.879 -7.602 1 96.56 60 CYS B CA 1
ATOM 2405 C C . CYS B 1 60 ? 8.547 -2.133 -8.383 1 96.56 60 CYS B C 1
ATOM 2407 O O . CYS B 1 60 ? 8.719 -0.963 -8.734 1 96.56 60 CYS B O 1
ATOM 2409 N N . TYR B 1 61 ? 7.461 -2.76 -8.625 1 93.19 61 TYR B N 1
ATOM 2410 C CA . TYR B 1 61 ? 6.465 -2.139 -9.492 1 93.19 61 TYR B CA 1
ATOM 2411 C C . TYR B 1 61 ? 5.512 -1.265 -8.68 1 93.19 61 TYR B C 1
ATOM 2413 O O . TYR B 1 61 ? 4.988 -0.271 -9.195 1 93.19 61 TYR B O 1
ATOM 2421 N N . PHE B 1 62 ? 5.328 -1.618 -7.453 1 94.25 62 PHE B N 1
ATOM 2422 C CA . PHE B 1 62 ? 4.246 -0.937 -6.75 1 94.25 62 PHE B CA 1
ATOM 2423 C C . PHE B 1 62 ? 4.754 -0.31 -5.457 1 94.25 62 PHE B C 1
ATOM 2425 O O . PHE B 1 62 ? 4.559 0.885 -5.223 1 94.25 62 PHE B O 1
ATOM 2432 N N . PHE B 1 63 ? 5.43 -1.057 -4.672 1 97.31 63 PHE B N 1
ATOM 2433 C CA . PHE B 1 63 ? 5.656 -0.673 -3.283 1 97.31 63 PHE B CA 1
ATOM 2434 C C . PHE B 1 63 ? 6.863 0.25 -3.168 1 97.31 63 PHE B C 1
ATOM 2436 O O . PHE B 1 63 ? 6.809 1.272 -2.482 1 97.31 63 PHE B O 1
ATOM 2443 N N . LEU B 1 64 ? 7.938 -0.067 -3.865 1 98.38 64 LEU B N 1
ATOM 2444 C CA . LEU B 1 64 ? 9.133 0.757 -3.754 1 98.38 64 LEU B CA 1
ATOM 2445 C C . LEU B 1 64 ? 8.914 2.131 -4.375 1 98.38 64 LEU B C 1
ATOM 2447 O O . LEU B 1 64 ? 9.258 3.152 -3.779 1 98.38 64 LEU B O 1
ATOM 2451 N N . PRO B 1 65 ? 8.312 2.197 -5.598 1 98.12 65 PRO B N 1
ATOM 2452 C CA . PRO B 1 65 ? 7.988 3.523 -6.129 1 98.12 65 PRO B CA 1
ATOM 2453 C C . PRO B 1 65 ? 7.121 4.344 -5.18 1 98.12 65 PRO B C 1
ATOM 2455 O O . PRO B 1 65 ? 7.406 5.52 -4.934 1 98.12 65 PRO B O 1
ATOM 2458 N N . VAL B 1 66 ? 6.145 3.715 -4.637 1 96.69 66 VAL B N 1
ATOM 2459 C CA . VAL B 1 66 ? 5.23 4.398 -3.727 1 96.69 66 VAL B CA 1
ATOM 2460 C C . VAL B 1 66 ? 5.992 4.875 -2.492 1 96.69 66 VAL B C 1
ATOM 2462 O O . VAL B 1 66 ? 5.82 6.016 -2.051 1 96.69 66 VAL B O 1
ATOM 2465 N N . LEU B 1 67 ? 6.793 4.039 -1.929 1 98.12 67 LEU B N 1
ATOM 2466 C CA . LEU B 1 67 ? 7.566 4.375 -0.738 1 98.12 67 LEU B CA 1
ATOM 2467 C C . LEU B 1 67 ? 8.484 5.562 -1.005 1 98.12 67 LEU B C 1
ATOM 2469 O O . LEU B 1 67 ? 8.57 6.484 -0.188 1 98.12 67 LEU B O 1
ATOM 2473 N N . ILE B 1 68 ? 9.125 5.543 -2.146 1 98.62 68 ILE B N 1
ATOM 2474 C CA . ILE B 1 68 ? 10 6.648 -2.512 1 98.62 68 ILE B CA 1
ATOM 2475 C C . ILE B 1 68 ? 9.18 7.922 -2.691 1 98.62 68 ILE B C 1
ATOM 2477 O O . ILE B 1 68 ? 9.602 9.008 -2.281 1 98.62 68 ILE B O 1
ATOM 2481 N N . GLY B 1 69 ? 8.07 7.805 -3.291 1 97.94 69 GLY B N 1
ATOM 2482 C CA . GLY B 1 69 ? 7.16 8.938 -3.379 1 97.94 69 GLY B CA 1
ATOM 2483 C C . GLY B 1 69 ? 6.793 9.516 -2.025 1 97.94 69 GLY B C 1
ATOM 2484 O O . GLY B 1 69 ? 6.758 10.734 -1.854 1 97.94 69 GLY B O 1
ATOM 2485 N N . ILE B 1 70 ? 6.539 8.625 -1.096 1 95.69 70 ILE B N 1
ATOM 2486 C CA . ILE B 1 70 ? 6.211 9.039 0.264 1 95.69 70 ILE B CA 1
ATOM 2487 C C . ILE B 1 70 ? 7.387 9.797 0.874 1 95.69 70 ILE B C 1
ATOM 2489 O O . ILE B 1 70 ? 7.207 10.859 1.471 1 95.69 70 ILE B O 1
ATOM 2493 N N . TYR B 1 71 ? 8.586 9.281 0.701 1 97.5 71 TYR B N 1
ATOM 2494 C CA . TYR B 1 71 ? 9.781 9.945 1.215 1 97.5 71 TYR B CA 1
ATOM 2495 C C . TYR B 1 71 ? 9.875 11.367 0.691 1 97.5 71 TYR B C 1
ATOM 2497 O O . TYR B 1 71 ? 10.016 12.312 1.471 1 97.5 71 TYR B O 1
ATOM 2505 N N . CYS B 1 72 ? 9.734 11.484 -0.562 1 97.75 72 CYS B N 1
ATOM 2506 C CA . CYS B 1 72 ? 9.977 12.766 -1.217 1 97.75 72 CYS B CA 1
ATOM 2507 C C . CYS B 1 72 ? 8.875 13.766 -0.891 1 97.75 72 CYS B C 1
ATOM 2509 O O . CYS B 1 72 ? 9.141 14.945 -0.655 1 97.75 72 CYS B O 1
ATOM 2511 N N . SER B 1 73 ? 7.672 13.297 -0.866 1 95.44 73 SER B N 1
ATOM 2512 C CA . SER B 1 73 ? 6.57 14.172 -0.482 1 95.44 73 SER B CA 1
ATOM 2513 C C . SER B 1 73 ? 6.719 14.648 0.959 1 95.44 73 SER B C 1
ATOM 2515 O O . SER B 1 73 ? 6.426 15.805 1.27 1 95.44 73 SER B O 1
ATOM 2517 N N . TYR B 1 74 ? 7.156 13.758 1.801 1 94.06 74 TYR B N 1
ATOM 2518 C CA . TYR B 1 74 ? 7.34 14.117 3.203 1 94.06 74 TYR B CA 1
ATOM 2519 C C . TYR B 1 74 ? 8.453 15.148 3.365 1 94.06 74 TYR B C 1
ATOM 2521 O O . TYR B 1 74 ? 8.359 16.031 4.215 1 94.06 74 TYR B O 1
ATOM 2529 N N . LEU B 1 75 ? 9.469 15.039 2.65 1 95 75 LEU B N 1
ATOM 2530 C CA . LEU B 1 75 ? 10.609 15.953 2.734 1 95 75 LEU B CA 1
ATOM 2531 C C . LEU B 1 75 ? 10.188 17.375 2.383 1 95 75 LEU B C 1
ATOM 2533 O O . LEU B 1 75 ? 10.805 18.344 2.85 1 95 75 LEU B O 1
ATOM 2537 N N . PHE B 1 76 ? 9.125 17.516 1.596 1 92.62 76 PHE B N 1
ATOM 2538 C CA . PHE B 1 76 ? 8.664 18.859 1.222 1 92.62 76 PHE B CA 1
ATOM 2539 C C . PHE B 1 76 ? 7.438 19.25 2.033 1 92.62 76 PHE B C 1
ATOM 2541 O O . PHE B 1 76 ? 6.844 20.297 1.794 1 92.62 76 PHE B O 1
ATOM 2548 N N . ARG B 1 77 ? 7.051 18.438 2.979 1 86.94 77 ARG B N 1
ATOM 2549 C CA . ARG B 1 77 ? 5.809 18.625 3.713 1 86.94 77 ARG B CA 1
ATOM 2550 C C . ARG B 1 77 ? 5.805 19.969 4.438 1 86.94 77 ARG B C 1
ATOM 2552 O O . ARG B 1 77 ? 4.82 20.719 4.387 1 86.94 77 ARG B O 1
ATOM 2559 N N . LEU B 1 78 ? 6.906 20.328 5.141 1 80.38 78 LEU B N 1
ATOM 2560 C CA . LEU B 1 78 ? 6.984 21.562 5.91 1 80.38 78 LEU B CA 1
ATOM 2561 C C . LEU B 1 78 ? 6.988 22.781 4.988 1 80.38 78 LEU B C 1
ATOM 2563 O O . LEU B 1 78 ? 6.402 23.812 5.312 1 80.38 78 LEU B O 1
ATOM 2567 N N . GLU B 1 79 ? 7.617 22.594 3.865 1 84.75 79 GLU B N 1
ATOM 2568 C CA . GLU B 1 79 ? 7.672 23.688 2.908 1 84.75 79 GLU B CA 1
ATOM 2569 C C . GLU B 1 79 ? 6.285 24 2.344 1 84.75 79 GLU B C 1
ATOM 2571 O O . GLU B 1 79 ? 5.98 25.156 2.033 1 84.75 79 GLU B O 1
ATOM 2576 N N . HIS B 1 80 ? 5.48 23.062 2.24 1 84.12 80 HIS B N 1
ATOM 2577 C CA . HIS B 1 80 ? 4.168 23.25 1.637 1 84.12 80 HIS B CA 1
ATOM 2578 C C . HIS B 1 80 ? 3.131 23.641 2.686 1 84.12 80 HIS B C 1
ATOM 2580 O O . HIS B 1 80 ? 2.027 24.062 2.344 1 84.12 80 HIS B O 1
ATOM 2586 N N . MET B 1 81 ? 3.504 23.516 3.922 1 77.81 81 MET B N 1
ATOM 2587 C CA . MET B 1 81 ? 2.562 23.859 4.984 1 77.81 81 MET B CA 1
ATOM 2588 C C . MET B 1 81 ? 2.545 25.359 5.234 1 77.81 81 MET B C 1
ATOM 2590 O O . MET B 1 81 ? 3.598 26 5.273 1 77.81 81 MET B O 1
ATOM 2594 N N . ASN B 1 82 ? 1.423 25.938 5.641 1 66.56 82 ASN B N 1
ATOM 2595 C CA . ASN B 1 82 ? 1.1 27.234 6.223 1 66.56 82 ASN B CA 1
ATOM 2596 C C . ASN B 1 82 ? 1.98 28.344 5.648 1 66.56 82 ASN B C 1
ATOM 2598 O O . ASN B 1 82 ? 2.545 29.141 6.395 1 66.56 82 ASN B O 1
ATOM 2602 N N . HIS B 1 83 ? 2.252 28.422 4.305 1 67.75 83 HIS B N 1
ATOM 2603 C CA . HIS B 1 83 ? 2.926 29.531 3.643 1 67.75 83 HIS B CA 1
ATOM 2604 C C . HIS B 1 83 ? 4.422 29.531 3.941 1 67.75 83 HIS B C 1
ATOM 2606 O O . HIS B 1 83 ? 5.059 30.594 3.953 1 67.75 83 HIS B O 1
ATOM 2612 N N . ASN B 1 84 ? 4.902 28.453 4.359 1 74.31 84 ASN B N 1
ATOM 2613 C CA . ASN B 1 84 ? 6.32 28.344 4.691 1 74.31 84 ASN B CA 1
ATOM 2614 C C . ASN B 1 84 ? 7.199 28.453 3.447 1 74.31 84 ASN B C 1
ATOM 2616 O O . ASN B 1 84 ? 8.406 28.656 3.555 1 74.31 84 ASN B O 1
ATOM 2620 N N . TRP B 1 85 ? 6.535 28.375 2.4 1 72.69 85 TRP B N 1
ATOM 2621 C CA . TRP B 1 85 ? 7.293 28.438 1.155 1 72.69 85 TRP B CA 1
ATOM 2622 C C . TRP B 1 85 ? 8.008 29.781 1.021 1 72.69 85 TRP B C 1
ATOM 2624 O O . TRP B 1 85 ? 9.18 29.828 0.617 1 72.69 85 TRP B O 1
ATOM 2634 N N . ASN B 1 86 ? 7.391 30.719 1.51 1 70.25 86 ASN B N 1
ATOM 2635 C CA . ASN B 1 86 ? 7.977 32.062 1.443 1 70.25 86 ASN B CA 1
ATOM 2636 C C . ASN B 1 86 ? 9.133 32.219 2.43 1 70.25 86 ASN B C 1
ATOM 2638 O O . ASN B 1 86 ? 10.133 32.875 2.125 1 70.25 86 ASN B O 1
ATOM 2642 N N . ALA B 1 87 ? 8.953 31.578 3.514 1 71.19 87 ALA B N 1
ATOM 2643 C CA . ALA B 1 87 ? 10.008 31.641 4.523 1 71.19 87 ALA B CA 1
ATOM 2644 C C . ALA B 1 87 ? 11.281 30.953 4.035 1 71.19 87 ALA B C 1
ATOM 2646 O O . ALA B 1 87 ? 12.391 31.453 4.27 1 71.19 87 ALA B O 1
ATOM 2647 N N . ILE B 1 88 ? 11.078 30.016 3.293 1 71.75 88 ILE B N 1
ATOM 2648 C CA . ILE B 1 88 ? 12.219 29.25 2.805 1 71.75 88 ILE B CA 1
ATOM 2649 C C . ILE B 1 88 ? 12.906 30 1.669 1 71.75 88 ILE B C 1
ATOM 2651 O O . ILE B 1 88 ? 14.133 30.016 1.584 1 71.75 88 ILE B O 1
ATOM 2655 N N . MET B 1 89 ? 12.102 30.672 0.938 1 69.62 89 MET B N 1
ATOM 2656 C CA . MET B 1 89 ? 12.664 31.406 -0.195 1 69.62 89 MET B CA 1
ATOM 2657 C C . MET B 1 89 ? 13.406 32.656 0.275 1 69.62 89 MET B C 1
ATOM 2659 O O . MET B 1 89 ? 14.234 33.188 -0.454 1 69.62 89 MET B O 1
ATOM 2663 N N . THR B 1 90 ? 13.094 32.938 1.524 1 69.88 90 THR B N 1
ATOM 2664 C CA . THR B 1 90 ? 13.75 34.125 2.049 1 69.88 90 THR B CA 1
ATOM 2665 C C . THR B 1 90 ? 14.891 33.75 2.988 1 69.88 90 THR B C 1
ATOM 2667 O O . THR B 1 90 ? 15.609 34.625 3.488 1 69.88 90 THR B O 1
ATOM 2670 N N . ALA B 1 91 ? 15.016 32.531 3.158 1 73.44 91 ALA B N 1
ATOM 2671 C CA . ALA B 1 91 ? 16.109 32.062 4.004 1 73.44 91 ALA B CA 1
ATOM 2672 C C . ALA B 1 91 ? 17.453 32.312 3.338 1 73.44 91 ALA B C 1
ATOM 2674 O O . ALA B 1 91 ? 17.578 32.25 2.111 1 73.44 91 ALA B O 1
ATOM 2675 N N . PRO B 1 92 ? 18.469 32.625 4.129 1 80.19 92 PRO B N 1
ATOM 2676 C CA . PRO B 1 92 ? 19.797 32.906 3.588 1 80.19 92 PRO B CA 1
ATOM 2677 C C . PRO B 1 92 ? 20.547 31.656 3.139 1 80.19 92 PRO B C 1
ATOM 2679 O O . PRO B 1 92 ? 21.703 31.469 3.506 1 80.19 92 PRO B O 1
ATOM 2682 N N . VAL B 1 93 ? 19.859 30.719 2.611 1 83.19 93 VAL B N 1
ATOM 2683 C CA . VAL B 1 93 ? 20.453 29.5 2.078 1 83.19 93 VAL B CA 1
ATOM 2684 C C . VAL B 1 93 ? 20.109 29.359 0.597 1 83.19 93 VAL B C 1
ATOM 2686 O O . VAL B 1 93 ? 18.969 29.594 0.196 1 83.19 93 VAL B O 1
ATOM 2689 N N . PRO B 1 94 ? 21.188 29.109 -0.135 1 85.31 94 PRO B N 1
ATOM 2690 C CA . PRO B 1 94 ? 20.891 28.922 -1.556 1 85.31 94 PRO B CA 1
ATOM 2691 C C . PRO B 1 94 ? 19.875 27.812 -1.8 1 85.31 94 PRO B C 1
ATOM 2693 O O . PRO B 1 94 ? 19.984 26.734 -1.196 1 85.31 94 PRO B O 1
ATOM 2696 N N . ILE B 1 95 ? 19.016 28.047 -2.705 1 83.38 95 ILE B N 1
ATOM 2697 C CA . ILE B 1 95 ? 17.906 27.125 -2.996 1 83.38 95 ILE B CA 1
ATOM 2698 C C . ILE B 1 95 ? 18.453 25.812 -3.553 1 83.38 95 ILE B C 1
ATOM 2700 O O . ILE B 1 95 ? 17.891 24.75 -3.307 1 83.38 95 ILE B O 1
ATOM 2704 N N . THR B 1 96 ? 19.609 25.922 -4.168 1 87.06 96 THR B N 1
ATOM 2705 C CA . THR B 1 96 ? 20.25 24.734 -4.711 1 87.06 96 THR B CA 1
ATOM 2706 C C . THR B 1 96 ? 20.688 23.797 -3.592 1 87.06 96 THR B C 1
ATOM 2708 O O . THR B 1 96 ? 20.594 22.562 -3.729 1 87.06 96 THR B O 1
ATOM 2711 N N . GLN B 1 97 ? 21.078 24.344 -2.551 1 90.75 97 GLN B N 1
ATOM 2712 C CA . GLN B 1 97 ? 21.531 23.531 -1.427 1 90.75 97 GLN B CA 1
ATOM 2713 C C . GLN B 1 97 ? 20.359 22.844 -0.734 1 90.75 97 GLN B C 1
ATOM 2715 O O . GLN B 1 97 ? 20.484 21.734 -0.228 1 90.75 97 GLN B O 1
ATOM 2720 N N . LEU B 1 98 ? 19.312 23.531 -0.787 1 88.5 98 LEU B N 1
ATOM 2721 C CA . LEU B 1 98 ? 18.109 22.953 -0.175 1 88.5 98 LEU B CA 1
ATOM 2722 C C . LEU B 1 98 ? 17.672 21.703 -0.919 1 88.5 98 LEU B C 1
ATOM 2724 O O . LEU B 1 98 ? 17.391 20.672 -0.299 1 88.5 98 LEU B O 1
ATOM 2728 N N . PHE B 1 99 ? 17.703 21.828 -2.168 1 92.88 99 PHE B N 1
ATOM 2729 C CA . PHE B 1 99 ? 17.281 20.672 -2.969 1 92.88 99 PHE B CA 1
ATOM 2730 C C . PHE B 1 99 ? 18.297 19.547 -2.855 1 92.88 99 PHE B C 1
ATOM 2732 O O . PHE B 1 99 ? 17.922 18.375 -2.738 1 92.88 99 PHE B O 1
ATOM 2739 N N . LEU B 1 100 ? 19.547 19.891 -2.869 1 94.44 100 LEU B N 1
ATOM 2740 C CA . LEU B 1 100 ? 20.594 18.875 -2.801 1 94.44 100 LEU B CA 1
ATOM 2741 C C . LEU B 1 100 ? 20.562 18.172 -1.451 1 94.44 100 LEU B C 1
ATOM 2743 O O . LEU B 1 100 ? 20.844 16.969 -1.371 1 94.44 100 LEU B O 1
ATOM 2747 N N . ALA B 1 101 ? 20.281 18.906 -0.458 1 95 101 ALA B N 1
ATOM 2748 C CA . ALA B 1 101 ? 20.188 18.297 0.864 1 95 101 ALA B CA 1
ATOM 2749 C C . ALA B 1 101 ? 19.047 17.266 0.909 1 95 101 ALA B C 1
ATOM 2751 O O . ALA B 1 101 ? 19.188 16.203 1.511 1 95 101 ALA B O 1
ATOM 2752 N N . LYS B 1 102 ? 17.984 17.578 0.25 1 96.06 102 LYS B N 1
ATOM 2753 C CA . LYS B 1 102 ? 16.844 16.656 0.197 1 96.06 102 LYS B CA 1
ATOM 2754 C C . LYS B 1 102 ? 17.172 15.43 -0.655 1 96.06 102 LYS B C 1
ATOM 2756 O O . LYS B 1 102 ? 16.688 14.336 -0.378 1 96.06 102 LYS B O 1
ATOM 2761 N N . LEU B 1 103 ? 17.938 15.695 -1.647 1 97.38 103 LEU B N 1
ATOM 2762 C CA . LEU B 1 103 ? 18.344 14.57 -2.486 1 97.38 103 LEU B CA 1
ATOM 2763 C C . LEU B 1 103 ? 19.219 13.602 -1.708 1 97.38 103 LEU B C 1
ATOM 2765 O O . LEU B 1 103 ? 19.062 12.383 -1.823 1 97.38 103 LEU B O 1
ATOM 2769 N N . VAL B 1 104 ? 20.094 14.102 -0.956 1 97.31 104 VAL B N 1
ATOM 2770 C CA . VAL B 1 104 ? 20.984 13.266 -0.15 1 97.31 104 VAL B CA 1
ATOM 2771 C C . VAL B 1 104 ? 20.156 12.5 0.889 1 97.31 104 VAL B C 1
ATOM 2773 O O . VAL B 1 104 ? 20.344 11.297 1.077 1 97.31 104 VAL B O 1
ATOM 2776 N N . MET B 1 105 ? 19.266 13.242 1.52 1 97.31 105 MET B N 1
ATOM 2777 C CA . MET B 1 105 ? 18.438 12.594 2.533 1 97.31 105 MET B CA 1
ATOM 2778 C C . MET B 1 105 ? 17.562 11.523 1.909 1 97.31 105 MET B C 1
ATOM 2780 O O . MET B 1 105 ? 17.453 10.414 2.438 1 97.31 105 MET B O 1
ATOM 2784 N N . GLY B 1 106 ? 16.906 11.875 0.834 1 97.69 106 GLY B N 1
ATOM 2785 C CA . GLY B 1 106 ? 16.125 10.891 0.114 1 97.69 106 GLY B CA 1
ATOM 2786 C C . GLY B 1 106 ? 16.938 9.695 -0.347 1 97.69 106 GLY B C 1
ATOM 2787 O O . GLY B 1 106 ? 16.484 8.555 -0.247 1 97.69 106 GLY B O 1
ATOM 2788 N N . GLY B 1 107 ? 18.109 9.984 -0.841 1 97.88 107 GLY B N 1
ATOM 2789 C CA . GLY B 1 107 ? 19.016 8.922 -1.246 1 97.88 107 GLY B CA 1
ATOM 2790 C C . GLY B 1 107 ? 19.391 7.996 -0.106 1 97.88 107 GLY B C 1
ATOM 2791 O O . GLY B 1 107 ? 19.469 6.777 -0.283 1 97.88 107 GLY B O 1
ATOM 2792 N N . LEU B 1 108 ? 19.656 8.57 0.987 1 97.94 108 LEU B N 1
ATOM 2793 C CA . LEU B 1 108 ? 19.984 7.777 2.164 1 97.94 108 LEU B CA 1
ATOM 2794 C C . LEU B 1 108 ? 18.828 6.867 2.547 1 97.94 108 LEU B C 1
ATOM 2796 O O . LEU B 1 108 ? 19.031 5.703 2.895 1 97.94 108 LEU B O 1
ATOM 2800 N N . MET B 1 109 ? 17.656 7.395 2.467 1 98 109 MET B N 1
ATOM 2801 C CA . MET B 1 109 ? 16.484 6.602 2.785 1 98 109 MET B CA 1
ATOM 2802 C C . MET B 1 109 ? 16.297 5.465 1.783 1 98 109 MET B C 1
ATOM 2804 O O . MET B 1 109 ? 15.898 4.359 2.154 1 98 109 MET B O 1
ATOM 2808 N N . VAL B 1 110 ? 16.609 5.711 0.561 1 98.69 110 VAL B N 1
ATOM 2809 C CA . VAL B 1 110 ? 16.516 4.691 -0.477 1 98.69 110 VAL B CA 1
ATOM 2810 C C . VAL B 1 110 ? 17.516 3.572 -0.191 1 98.69 110 VAL B C 1
ATOM 2812 O O . VAL B 1 110 ? 17.188 2.391 -0.285 1 98.69 110 VAL B O 1
ATOM 2815 N N . VAL B 1 111 ? 18.703 3.951 0.176 1 98.69 111 VAL B N 1
ATOM 2816 C CA . VAL B 1 111 ? 19.734 2.969 0.498 1 98.69 111 VAL B CA 1
ATOM 2817 C C . VAL B 1 111 ? 19.297 2.139 1.703 1 98.69 111 VAL B C 1
ATOM 2819 O O . VAL B 1 111 ? 19.422 0.912 1.695 1 98.69 111 VAL B O 1
ATOM 2822 N N . LEU B 1 112 ? 18.781 2.797 2.691 1 98.56 112 LEU B N 1
ATOM 2823 C CA . LEU B 1 112 ? 18.312 2.094 3.877 1 98.56 112 LEU B CA 1
ATOM 2824 C C . LEU B 1 112 ? 17.172 1.135 3.518 1 98.56 112 LEU B C 1
ATOM 2826 O O . LEU B 1 112 ? 17.078 0.041 4.078 1 98.56 112 LEU B O 1
ATOM 2830 N N . THR B 1 113 ? 16.312 1.555 2.648 1 98.69 113 THR B N 1
ATOM 2831 C CA . THR B 1 113 ? 15.219 0.709 2.197 1 98.69 113 THR B CA 1
ATOM 2832 C C . THR B 1 113 ? 15.75 -0.551 1.521 1 98.69 113 THR B C 1
ATOM 2834 O O . THR B 1 113 ? 15.234 -1.647 1.749 1 98.69 113 THR B O 1
ATOM 2837 N N . GLN B 1 114 ? 16.781 -0.362 0.686 1 98.81 114 GLN B N 1
ATOM 2838 C CA . GLN B 1 114 ? 17.359 -1.521 0.025 1 98.81 114 GLN B CA 1
ATOM 2839 C C . GLN B 1 114 ? 17.953 -2.5 1.042 1 98.81 114 GLN B C 1
ATOM 2841 O O . GLN B 1 114 ? 17.797 -3.715 0.895 1 98.81 114 GLN B O 1
ATOM 2846 N N . ILE B 1 115 ? 18.578 -1.989 2.021 1 98.75 115 ILE B N 1
ATOM 2847 C CA . ILE B 1 115 ? 19.125 -2.832 3.08 1 98.75 115 ILE B CA 1
ATOM 2848 C C . ILE B 1 115 ? 18 -3.568 3.791 1 98.75 115 ILE B C 1
ATOM 2850 O O . ILE B 1 115 ? 18.094 -4.773 4.043 1 98.75 115 ILE B O 1
ATOM 2854 N N . TRP B 1 116 ? 16.922 -2.863 4.094 1 98.69 116 TRP B N 1
ATOM 2855 C CA . TRP B 1 116 ? 15.773 -3.451 4.762 1 98.69 116 TRP B CA 1
ATOM 2856 C C . TRP B 1 116 ? 15.141 -4.543 3.9 1 98.69 116 TRP B C 1
ATOM 2858 O O . TRP B 1 116 ? 14.797 -5.613 4.402 1 98.69 116 TRP B O 1
ATOM 2868 N N . VAL B 1 117 ? 15.023 -4.328 2.615 1 98.56 117 VAL B N 1
ATOM 2869 C CA . VAL B 1 117 ? 14.492 -5.316 1.681 1 98.56 117 VAL B CA 1
ATOM 2870 C C . VAL B 1 117 ? 15.383 -6.559 1.683 1 98.56 117 VAL B C 1
ATOM 2872 O O . VAL B 1 117 ? 14.875 -7.684 1.694 1 98.56 117 VAL B O 1
ATOM 2875 N N . GLY B 1 118 ? 16.703 -6.32 1.657 1 98.69 118 GLY B N 1
ATOM 2876 C CA . GLY B 1 118 ? 17.641 -7.438 1.733 1 98.69 118 GLY B CA 1
ATOM 2877 C C . GLY B 1 118 ? 17.484 -8.258 3.002 1 98.69 118 GLY B C 1
ATOM 2878 O O . GLY B 1 118 ? 17.484 -9.492 2.957 1 98.69 118 GLY B O 1
ATOM 2879 N N . LEU B 1 119 ? 17.344 -7.59 4.125 1 98.69 119 LEU B N 1
ATOM 2880 C CA . LEU B 1 119 ? 17.188 -8.273 5.402 1 98.69 119 LEU B CA 1
ATOM 2881 C C . LEU B 1 119 ? 15.891 -9.086 5.422 1 98.69 119 LEU B C 1
ATOM 2883 O O . LEU B 1 119 ? 15.875 -10.219 5.898 1 98.69 119 LEU B O 1
ATOM 2887 N N . LEU B 1 120 ? 14.828 -8.516 4.93 1 98.44 120 LEU B N 1
ATOM 2888 C CA . LEU B 1 120 ? 13.547 -9.219 4.867 1 98.44 120 LEU B CA 1
ATOM 2889 C C . LEU B 1 120 ? 13.648 -10.453 3.973 1 98.44 120 LEU B C 1
ATOM 2891 O O . LEU B 1 120 ? 13.086 -11.5 4.289 1 98.44 120 LEU B O 1
ATOM 2895 N N . PHE B 1 121 ? 14.391 -10.32 2.877 1 98.5 121 PHE B N 1
ATOM 2896 C CA . PHE B 1 121 ? 14.602 -11.414 1.934 1 98.5 121 PHE B CA 1
ATOM 2897 C C . PHE B 1 121 ? 15.328 -12.578 2.602 1 98.5 121 PHE B C 1
ATOM 2899 O O . PHE B 1 121 ? 14.859 -13.719 2.561 1 98.5 121 PHE B O 1
ATOM 2906 N N . VAL B 1 122 ? 16.391 -12.234 3.25 1 98.5 122 VAL B N 1
ATOM 2907 C CA . VAL B 1 122 ? 17.203 -13.25 3.9 1 98.5 122 VAL B CA 1
ATOM 2908 C C . VAL B 1 122 ? 16.406 -13.891 5.047 1 98.5 122 VAL B C 1
ATOM 2910 O O . VAL B 1 122 ? 16.391 -15.109 5.188 1 98.5 122 VAL B O 1
ATOM 2913 N N . PHE B 1 123 ? 15.789 -13.102 5.805 1 98.25 123 PHE B N 1
ATOM 2914 C CA . PHE B 1 123 ? 15 -13.602 6.922 1 98.25 123 PHE B CA 1
ATOM 2915 C C . PHE B 1 123 ? 13.891 -14.531 6.43 1 98.25 123 PHE B C 1
ATOM 2917 O O . PHE B 1 123 ? 13.656 -15.586 7.02 1 98.25 123 PHE B O 1
ATOM 2924 N N . SER B 1 124 ? 13.211 -14.188 5.406 1 97.81 124 SER B N 1
ATOM 2925 C CA . SER B 1 124 ? 12.117 -14.984 4.852 1 97.81 124 SER B CA 1
ATOM 2926 C C . SER B 1 124 ? 12.617 -16.344 4.355 1 97.81 124 SER B C 1
ATOM 2928 O O . SER B 1 124 ? 11.992 -17.375 4.605 1 97.81 124 SER B O 1
ATOM 2930 N N . GLY B 1 125 ? 13.711 -16.297 3.592 1 97.94 125 GLY B N 1
ATOM 2931 C CA . GLY B 1 125 ? 14.273 -17.531 3.096 1 97.94 125 GLY B CA 1
ATOM 2932 C C . GLY B 1 125 ? 14.672 -18.5 4.203 1 97.94 125 GLY B C 1
ATOM 2933 O O . GLY B 1 125 ? 14.422 -19.703 4.105 1 97.94 125 GLY B O 1
ATOM 2934 N N . LEU B 1 126 ? 15.258 -17.953 5.219 1 97.62 126 LEU B N 1
ATOM 2935 C CA . LEU B 1 126 ? 15.664 -18.781 6.355 1 97.62 126 LEU B CA 1
ATOM 2936 C C . LEU B 1 126 ? 14.438 -19.328 7.09 1 97.62 126 LEU B C 1
ATOM 2938 O O . LEU B 1 126 ? 1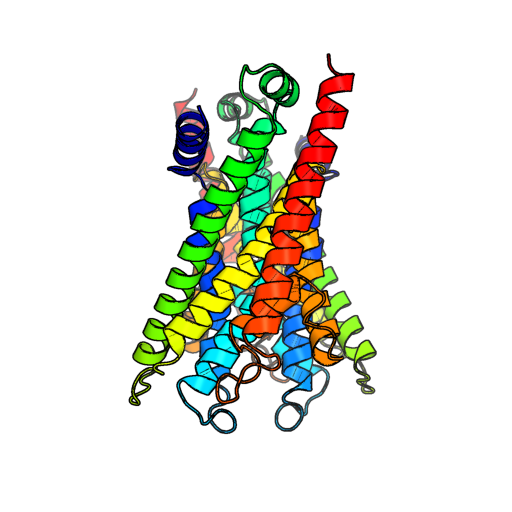4.438 -20.484 7.52 1 97.62 126 LEU B O 1
ATOM 2942 N N . LEU B 1 127 ? 13.469 -18.547 7.223 1 96.19 127 LEU B N 1
ATOM 2943 C CA . LEU B 1 127 ? 12.25 -18.922 7.938 1 96.19 127 LEU B CA 1
ATOM 2944 C C . LEU B 1 127 ? 11.547 -20.078 7.242 1 96.19 127 LEU B C 1
ATOM 2946 O O . LEU B 1 127 ? 10.977 -20.953 7.906 1 96.19 127 LEU B O 1
ATOM 2950 N N . ILE B 1 128 ? 11.594 -20.094 5.953 1 95.94 128 ILE B N 1
ATOM 2951 C CA . ILE B 1 128 ? 10.844 -21.109 5.234 1 95.94 128 ILE B CA 1
ATOM 2952 C C . ILE B 1 128 ? 11.734 -22.328 4.969 1 95.94 128 ILE B C 1
ATOM 2954 O O . ILE B 1 128 ? 11.297 -23.312 4.383 1 95.94 128 ILE B O 1
ATOM 2958 N N . GLY B 1 129 ? 12.977 -22.234 5.328 1 95.44 129 GLY B N 1
ATOM 2959 C CA . GLY B 1 129 ? 13.828 -23.406 5.387 1 95.44 129 GLY B CA 1
ATOM 2960 C C . GLY B 1 129 ? 14.68 -23.594 4.145 1 95.44 129 GLY B C 1
ATOM 2961 O O . GLY B 1 129 ? 15.047 -24.719 3.797 1 95.44 129 GLY B O 1
ATOM 2962 N N . ILE B 1 130 ? 14.922 -22.547 3.379 1 95.5 130 ILE B N 1
ATOM 2963 C CA . ILE B 1 130 ? 15.836 -22.688 2.252 1 95.5 130 ILE B CA 1
ATOM 2964 C C . ILE B 1 130 ? 17.234 -23.016 2.764 1 95.5 130 ILE B C 1
ATOM 2966 O O . ILE B 1 130 ? 17.797 -22.281 3.588 1 95.5 130 ILE B O 1
ATOM 2970 N N . SER B 1 131 ? 17.812 -24.047 2.314 1 91.94 131 SER B N 1
ATOM 2971 C CA . SER B 1 131 ? 19.031 -24.578 2.891 1 91.94 131 SER B CA 1
ATOM 2972 C C . SER B 1 131 ? 20.25 -24.219 2.049 1 91.94 131 SER B C 1
ATOM 2974 O O . SER B 1 131 ? 21.391 -24.312 2.516 1 91.94 131 SER B O 1
ATOM 2976 N N . 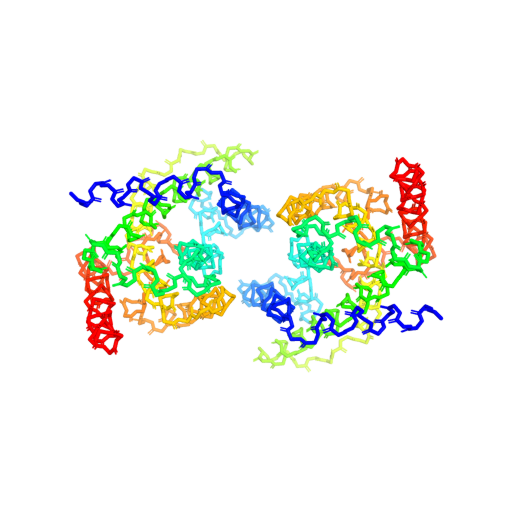THR B 1 132 ? 20.062 -23.844 0.823 1 95.25 132 THR B N 1
ATOM 2977 C CA . THR B 1 132 ? 21.172 -23.469 -0.035 1 95.25 132 THR B CA 1
ATOM 2978 C C . THR B 1 132 ? 21.781 -22.141 0.407 1 95.25 132 THR B C 1
ATOM 2980 O O . THR B 1 132 ? 21.172 -21.406 1.171 1 95.25 132 THR B O 1
ATOM 2983 N N . PRO B 1 133 ? 22.984 -21.938 -0.009 1 96.56 133 PRO B N 1
ATOM 2984 C CA . PRO B 1 133 ? 23.609 -20.672 0.385 1 96.56 133 PRO B CA 1
ATOM 2985 C C . PRO B 1 133 ? 22.922 -19.453 -0.241 1 96.56 133 PRO B C 1
ATOM 2987 O O . PRO B 1 133 ? 22.406 -19.531 -1.358 1 96.56 133 PRO B O 1
ATOM 2990 N N . ILE B 1 134 ? 22.953 -18.375 0.453 1 97.44 134 ILE B N 1
ATOM 2991 C CA . ILE B 1 134 ? 22.438 -17.094 -0.043 1 97.44 134 ILE B CA 1
ATOM 2992 C C . ILE B 1 134 ? 23.234 -16.672 -1.276 1 97.44 134 ILE B C 1
ATOM 2994 O O . ILE B 1 134 ? 24.469 -16.766 -1.294 1 97.44 134 ILE B O 1
ATOM 2998 N N . PRO B 1 135 ? 22.547 -16.25 -2.273 1 97.19 135 PRO B N 1
ATOM 2999 C CA . PRO B 1 135 ? 23.266 -15.828 -3.482 1 97.19 135 PRO B CA 1
ATOM 3000 C C . PRO B 1 135 ? 24.281 -14.727 -3.217 1 97.19 135 PRO B C 1
ATOM 3002 O O . PRO B 1 135 ? 23.953 -13.711 -2.598 1 97.19 135 PRO B O 1
ATOM 3005 N N . ALA B 1 136 ? 25.453 -14.875 -3.76 1 96.12 136 ALA B N 1
ATOM 3006 C CA . ALA B 1 136 ? 26.531 -13.898 -3.584 1 96.12 136 ALA B CA 1
ATOM 3007 C C . ALA B 1 136 ? 26.203 -12.594 -4.293 1 96.12 136 ALA B C 1
ATOM 3009 O O . ALA B 1 136 ? 26.766 -11.539 -3.963 1 96.12 136 ALA B O 1
ATOM 3010 N N . ASP B 1 137 ? 25.25 -12.617 -5.215 1 96.5 137 ASP B N 1
ATOM 3011 C CA . ASP B 1 137 ? 24.891 -11.453 -6.023 1 96.5 137 ASP B CA 1
ATOM 3012 C C . ASP B 1 137 ? 23.969 -10.516 -5.246 1 96.5 137 ASP B C 1
ATOM 3014 O O . ASP B 1 137 ? 23.719 -9.391 -5.68 1 96.5 137 ASP B O 1
ATOM 3018 N N . LEU B 1 138 ? 23.531 -10.898 -4.129 1 97.88 138 LEU B N 1
ATOM 3019 C CA . LEU B 1 1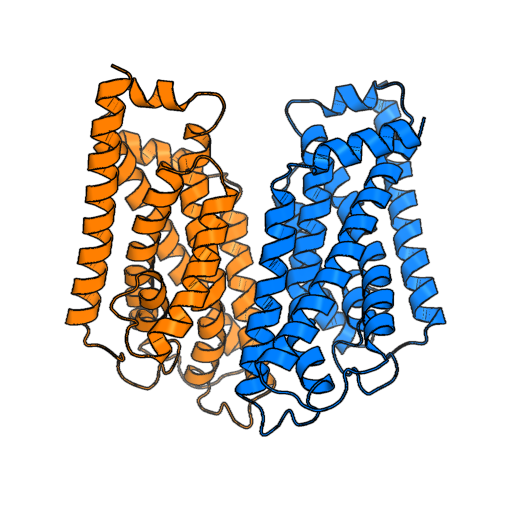38 ? 22.531 -10.141 -3.389 1 97.88 138 LEU B CA 1
ATOM 3020 C C . LEU B 1 138 ? 22.984 -8.703 -3.168 1 97.88 138 LEU B C 1
ATOM 3022 O O . LEU B 1 138 ? 22.25 -7.766 -3.461 1 97.88 138 LEU B O 1
ATOM 3026 N N . PRO B 1 139 ? 24.266 -8.477 -2.723 1 97.88 139 PRO B N 1
ATOM 3027 C CA . PRO B 1 139 ? 24.672 -7.082 -2.531 1 97.88 139 PRO B CA 1
ATOM 3028 C C . PRO B 1 139 ? 24.656 -6.277 -3.83 1 97.88 139 PRO B C 1
ATOM 3030 O O . PRO B 1 139 ? 24.375 -5.078 -3.818 1 97.88 139 PRO B O 1
ATOM 3033 N N . ILE B 1 140 ? 24.922 -6.953 -4.918 1 97 140 ILE B N 1
ATOM 3034 C CA . ILE B 1 140 ? 24.953 -6.289 -6.215 1 97 140 ILE B CA 1
ATOM 3035 C C . ILE B 1 140 ? 23.531 -5.906 -6.629 1 97 140 ILE B C 1
ATOM 3037 O O . ILE B 1 140 ? 23.312 -4.824 -7.172 1 97 140 ILE B O 1
ATOM 3041 N N . TRP B 1 141 ? 22.547 -6.816 -6.445 1 97.75 141 TRP B N 1
ATOM 3042 C CA . TRP B 1 141 ? 21.141 -6.516 -6.738 1 97.75 141 TRP B CA 1
ATOM 3043 C C . TRP B 1 141 ? 20.656 -5.312 -5.938 1 97.75 141 TRP B C 1
ATOM 3045 O O . TRP B 1 141 ? 20 -4.422 -6.477 1 97.75 141 TRP B O 1
ATOM 3055 N N . LEU B 1 142 ? 21.078 -5.297 -4.648 1 98.5 142 LEU B N 1
ATOM 3056 C CA . LEU B 1 142 ? 20.656 -4.223 -3.76 1 98.5 142 LEU B CA 1
ATOM 3057 C C . LEU B 1 142 ? 21.312 -2.904 -4.145 1 98.5 142 LEU B C 1
ATOM 3059 O O . LEU B 1 142 ? 20.688 -1.849 -4.109 1 98.5 142 LEU B O 1
ATOM 3063 N N . PHE B 1 143 ? 22.578 -3 -4.516 1 98 143 PHE B N 1
ATOM 3064 C CA . PHE B 1 143 ? 23.328 -1.817 -4.902 1 98 143 PHE B CA 1
ATOM 3065 C C . PHE B 1 143 ? 22.734 -1.172 -6.145 1 98 143 PHE B C 1
ATOM 3067 O O . PHE B 1 143 ? 22.469 0.034 -6.164 1 98 143 PHE B O 1
ATOM 3074 N N . PHE B 1 144 ? 22.438 -1.951 -7.152 1 98.06 144 PHE B N 1
ATOM 3075 C CA . PHE B 1 144 ? 21.891 -1.415 -8.391 1 98.06 144 PHE B CA 1
ATOM 3076 C C . PHE B 1 144 ? 20.438 -0.991 -8.195 1 98.06 144 PHE B C 1
ATOM 3078 O O . PHE B 1 144 ? 19.969 -0.052 -8.844 1 98.06 144 PHE B O 1
ATOM 3085 N N . GLY B 1 145 ? 19.766 -1.719 -7.277 1 98.06 145 GLY B N 1
ATOM 3086 C CA . GLY B 1 145 ? 18.438 -1.247 -6.891 1 98.06 145 GLY B CA 1
ATOM 3087 C C . GLY B 1 145 ? 18.453 0.138 -6.273 1 98.06 145 GLY B C 1
ATOM 3088 O O . GLY B 1 145 ? 17.594 0.962 -6.559 1 98.06 145 GLY B O 1
ATOM 3089 N N . ALA B 1 146 ? 19.469 0.357 -5.457 1 98.5 146 ALA B N 1
ATOM 3090 C CA . ALA B 1 146 ? 19.625 1.666 -4.828 1 98.5 146 ALA B CA 1
ATOM 3091 C C . ALA B 1 146 ? 19.922 2.744 -5.867 1 98.5 146 ALA B C 1
ATOM 3093 O O . ALA B 1 146 ? 19.391 3.855 -5.781 1 98.5 146 ALA B O 1
ATOM 3094 N N . LEU B 1 147 ? 20.688 2.404 -6.84 1 98.12 147 LEU B N 1
ATOM 3095 C CA . LEU B 1 147 ? 21.031 3.361 -7.891 1 98.12 147 LEU B CA 1
ATOM 3096 C C . LEU B 1 147 ? 19.797 3.707 -8.719 1 98.12 147 LEU B C 1
ATOM 3098 O O . LEU B 1 147 ? 19.547 4.879 -9.008 1 98.12 147 LEU B O 1
ATOM 3102 N N . GLY B 1 148 ? 19.094 2.674 -9.109 1 98.12 148 GLY B N 1
ATOM 3103 C CA . GLY B 1 148 ? 17.828 2.934 -9.797 1 98.12 148 GLY B CA 1
ATOM 3104 C C . GLY B 1 148 ? 16.844 3.732 -8.953 1 98.12 148 GLY B C 1
ATOM 3105 O O . GLY B 1 148 ? 16.156 4.617 -9.469 1 98.12 148 GLY B O 1
ATOM 3106 N N . GLY B 1 149 ? 16.828 3.414 -7.684 1 98.56 149 GLY B N 1
ATOM 3107 C CA . GLY B 1 149 ? 15.969 4.145 -6.762 1 98.56 149 GLY B CA 1
ATOM 3108 C C . GLY B 1 149 ? 16.344 5.609 -6.629 1 98.56 149 GLY B C 1
ATOM 3109 O O . GLY B 1 149 ? 15.477 6.457 -6.41 1 98.56 149 GLY B O 1
ATOM 3110 N N . MET B 1 150 ? 17.594 5.855 -6.742 1 98.38 150 MET B N 1
ATOM 3111 C CA . MET B 1 150 ? 18.062 7.238 -6.66 1 98.38 150 MET B CA 1
ATOM 3112 C C . MET B 1 150 ? 17.516 8.07 -7.812 1 98.38 150 MET B C 1
ATOM 3114 O O . MET B 1 150 ? 17.188 9.242 -7.637 1 98.38 150 MET B O 1
ATOM 3118 N N . ALA B 1 151 ? 17.484 7.492 -8.961 1 98.56 151 ALA B N 1
ATOM 3119 C CA . ALA B 1 151 ? 16.906 8.18 -10.109 1 98.56 151 ALA B CA 1
ATOM 3120 C C . ALA B 1 151 ? 15.438 8.5 -9.883 1 98.56 151 ALA B C 1
ATOM 3122 O O . ALA B 1 151 ? 14.984 9.609 -10.156 1 98.56 151 ALA B O 1
ATOM 3123 N N . VAL B 1 152 ? 14.75 7.512 -9.375 1 98.75 152 VAL B N 1
ATOM 3124 C CA . VAL B 1 152 ? 13.328 7.703 -9.078 1 98.75 152 VAL B CA 1
ATOM 3125 C C . VAL B 1 152 ? 13.172 8.758 -7.984 1 98.75 152 VAL B C 1
ATOM 3127 O O . VAL B 1 152 ? 12.258 9.586 -8.039 1 98.75 152 VAL B O 1
ATOM 3130 N N . CYS B 1 153 ? 14.039 8.719 -7.043 1 98.75 153 CYS B N 1
ATOM 3131 C CA . CYS B 1 153 ? 14.031 9.68 -5.953 1 98.75 153 CYS B CA 1
ATOM 3132 C C . CYS B 1 153 ? 14.18 11.102 -6.48 1 98.75 153 CYS B C 1
ATOM 3134 O O . CYS B 1 153 ? 13.453 12.008 -6.059 1 98.75 153 CYS B O 1
ATOM 3136 N N . ALA B 1 154 ? 15.109 11.297 -7.387 1 98.62 154 ALA B N 1
ATOM 3137 C CA . ALA B 1 154 ? 15.305 12.617 -7.984 1 98.62 154 ALA B CA 1
ATOM 3138 C C . ALA B 1 154 ? 14.047 13.094 -8.703 1 98.62 154 ALA B C 1
ATOM 3140 O O . ALA B 1 154 ? 13.633 14.242 -8.555 1 98.62 154 ALA B O 1
ATOM 3141 N N . LEU B 1 155 ? 13.461 12.227 -9.406 1 98.62 155 LEU B N 1
ATOM 3142 C CA . LEU B 1 155 ? 12.227 12.555 -10.117 1 98.62 155 LEU B CA 1
ATOM 3143 C C . LEU B 1 155 ? 11.109 12.898 -9.125 1 98.62 155 LEU B C 1
ATOM 3145 O O . LEU B 1 155 ? 10.414 13.898 -9.297 1 98.62 155 LEU B O 1
ATOM 3149 N N . GLN B 1 156 ? 10.977 12.086 -8.133 1 98.69 156 GLN B N 1
ATOM 3150 C CA . GLN B 1 156 ? 9.898 12.266 -7.164 1 98.69 156 GLN B CA 1
ATOM 3151 C C . GLN B 1 156 ? 10.102 13.531 -6.34 1 98.69 156 GLN B C 1
ATOM 3153 O O . GLN B 1 156 ? 9.141 14.188 -5.949 1 98.69 156 GLN B O 1
ATOM 3158 N N . LEU B 1 157 ? 11.359 13.875 -6.102 1 98.06 157 LEU B N 1
ATOM 3159 C CA . LEU B 1 157 ? 11.633 15.148 -5.434 1 98.06 157 LEU B CA 1
ATOM 3160 C C . LEU B 1 157 ? 11.195 16.328 -6.309 1 98.06 157 LEU B C 1
ATOM 3162 O O . LEU B 1 157 ? 10.648 17.297 -5.805 1 98.06 157 LEU B O 1
ATOM 3166 N N . CYS B 1 158 ? 11.43 16.23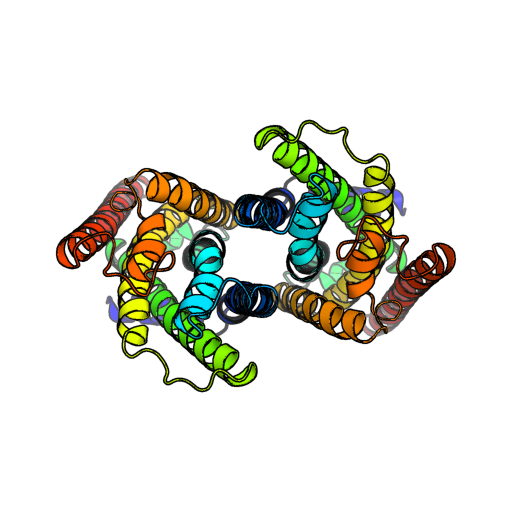4 -7.59 1 97.5 158 CYS B N 1
ATOM 3167 C CA . CYS B 1 158 ? 11 17.281 -8.508 1 97.5 158 CYS B CA 1
ATOM 3168 C C . CYS B 1 158 ? 9.477 17.422 -8.5 1 97.5 158 CYS B C 1
ATOM 3170 O O . CYS B 1 158 ? 8.953 18.531 -8.445 1 97.5 158 CYS B O 1
ATOM 3172 N N . LEU B 1 159 ? 8.836 16.297 -8.516 1 97.62 159 LEU B N 1
ATOM 3173 C CA . LEU B 1 159 ? 7.379 16.312 -8.516 1 97.62 159 LEU B CA 1
ATOM 3174 C C . LEU B 1 159 ? 6.84 16.906 -7.219 1 97.62 159 LEU B C 1
ATOM 3176 O O . LEU B 1 159 ? 5.91 17.719 -7.238 1 97.62 159 LEU B O 1
ATOM 3180 N N . SER B 1 160 ? 7.465 16.5 -6.109 1 96.5 160 SER B N 1
ATOM 3181 C CA . SER B 1 160 ? 7.02 16.984 -4.805 1 96.5 160 SER B CA 1
ATOM 3182 C C . SER B 1 160 ? 7.371 18.453 -4.598 1 96.5 160 SER B C 1
ATOM 3184 O O . SER B 1 160 ? 6.746 19.141 -3.787 1 96.5 160 SER B O 1
ATOM 3186 N N . LEU B 1 161 ? 8.367 18.891 -5.305 1 93.88 161 LEU B N 1
ATOM 3187 C CA . LEU B 1 161 ? 8.734 20.297 -5.293 1 93.88 161 LEU B CA 1
ATOM 3188 C C . LEU B 1 161 ? 7.656 21.141 -5.969 1 93.88 161 LEU B C 1
ATOM 3190 O O . LEU B 1 161 ? 7.281 22.203 -5.457 1 93.88 161 LEU B O 1
ATOM 3194 N N . VAL B 1 162 ? 7.133 20.656 -7.027 1 93.31 162 VAL B N 1
ATOM 3195 C CA . VAL B 1 162 ? 6.238 21.438 -7.871 1 93.31 162 VAL B CA 1
ATOM 3196 C C . VAL B 1 162 ? 4.797 21.266 -7.395 1 93.31 162 VAL B C 1
ATOM 3198 O O . VAL B 1 162 ? 4.004 22.203 -7.445 1 93.31 162 VAL B O 1
ATOM 3201 N N . ILE B 1 163 ? 4.508 20.109 -6.965 1 93.38 163 ILE B N 1
ATOM 3202 C CA . ILE B 1 163 ? 3.137 19.797 -6.574 1 93.38 163 ILE B CA 1
ATOM 3203 C C . ILE B 1 163 ? 2.992 19.922 -5.059 1 93.38 163 ILE B C 1
ATOM 3205 O O . ILE B 1 163 ? 3.67 19.219 -4.309 1 93.38 163 ILE B O 1
ATOM 3209 N N . ARG B 1 164 ? 2.066 20.672 -4.609 1 89.88 164 ARG B N 1
ATOM 3210 C CA . ARG B 1 164 ? 1.91 21 -3.195 1 89.88 164 ARG B CA 1
ATOM 3211 C C . ARG B 1 164 ? 1.236 19.859 -2.445 1 89.88 164 ARG B C 1
ATOM 3213 O O . ARG B 1 164 ? 1.465 19.672 -1.248 1 89.88 164 ARG B O 1
ATOM 3220 N N . SER B 1 165 ? 0.5 19.125 -3.152 1 88.69 165 SER B N 1
ATOM 3221 C CA . SER B 1 165 ? -0.215 18.031 -2.516 1 88.69 165 SER B CA 1
ATOM 3222 C C . SER B 1 165 ? 0.735 16.906 -2.135 1 88.69 165 SER B C 1
ATOM 3224 O O . SER B 1 165 ? 1.674 16.594 -2.873 1 88.69 165 SER B O 1
ATOM 3226 N N . PHE B 1 166 ? 0.613 16.359 -0.977 1 89.31 166 PHE B N 1
ATOM 3227 C CA . PHE B 1 166 ? 1.39 15.195 -0.544 1 89.31 166 PHE B CA 1
ATOM 3228 C C . PHE B 1 166 ? 1.042 13.969 -1.378 1 89.31 166 PHE B C 1
ATOM 3230 O O . PHE B 1 166 ? 1.931 13.234 -1.803 1 89.31 166 PHE B O 1
ATOM 3237 N N . ALA B 1 167 ? -0.263 13.758 -1.671 1 87.75 167 ALA B N 1
ATOM 3238 C CA . ALA B 1 167 ? -0.825 12.508 -2.18 1 87.75 167 ALA B CA 1
ATOM 3239 C C . ALA B 1 167 ? -0.583 12.367 -3.68 1 87.75 167 ALA B C 1
ATOM 3241 O O . ALA B 1 167 ? -0.416 11.258 -4.188 1 87.75 167 ALA B O 1
ATOM 3242 N N . VAL B 1 168 ? -0.548 13.422 -4.352 1 92.44 168 VAL B N 1
ATOM 3243 C CA . VAL B 1 168 ? -0.529 13.383 -5.812 1 92.44 168 VAL B CA 1
ATOM 3244 C C . VAL B 1 168 ? 0.808 12.82 -6.297 1 92.44 168 VAL B C 1
ATOM 3246 O O . VAL B 1 168 ? 0.845 11.883 -7.09 1 92.44 168 VAL B O 1
ATOM 3249 N N . PRO B 1 169 ? 1.909 13.281 -5.711 1 96.94 169 PRO B N 1
ATOM 3250 C CA . PRO B 1 169 ? 3.17 12.672 -6.145 1 96.94 169 PRO B CA 1
ATOM 3251 C C . PRO B 1 169 ? 3.262 11.188 -5.805 1 96.94 169 PRO B C 1
ATOM 3253 O O . PRO B 1 169 ? 3.824 10.406 -6.574 1 96.94 169 PRO B O 1
ATOM 3256 N N . VAL B 1 170 ? 2.727 10.836 -4.703 1 95.31 170 VAL B N 1
ATOM 3257 C CA . VAL B 1 170 ? 2.723 9.43 -4.309 1 95.31 170 VAL B CA 1
ATOM 3258 C C . VAL B 1 170 ? 1.906 8.609 -5.309 1 95.31 170 VAL B C 1
ATOM 3260 O O . VAL B 1 170 ? 2.332 7.535 -5.734 1 95.31 170 VAL B O 1
ATOM 3263 N N . GLY B 1 171 ? 0.768 9.125 -5.711 1 93.56 171 GLY B N 1
ATOM 3264 C CA . GLY B 1 171 ? -0.036 8.484 -6.734 1 93.56 171 GLY B CA 1
ATOM 3265 C C . GLY B 1 171 ? 0.682 8.359 -8.062 1 93.56 171 GLY B C 1
ATOM 3266 O O . GLY B 1 171 ? 0.59 7.324 -8.734 1 93.56 171 GLY B O 1
ATOM 3267 N N . ILE B 1 172 ? 1.399 9.375 -8.414 1 96.31 172 ILE B N 1
ATOM 3268 C CA . ILE B 1 172 ? 2.158 9.367 -9.656 1 96.31 172 ILE B CA 1
ATOM 3269 C C . ILE B 1 172 ? 3.24 8.289 -9.594 1 96.31 172 ILE B C 1
ATOM 3271 O O . ILE B 1 172 ? 3.518 7.625 -10.594 1 96.31 172 ILE B O 1
ATOM 3275 N N . ALA B 1 173 ? 3.828 8.148 -8.453 1 97.75 173 ALA B N 1
ATOM 3276 C CA . ALA B 1 173 ? 4.844 7.109 -8.273 1 97.75 173 ALA B CA 1
ATOM 3277 C C . ALA B 1 173 ? 4.258 5.723 -8.531 1 97.75 173 ALA B C 1
ATOM 3279 O O . ALA B 1 173 ? 4.891 4.883 -9.172 1 97.75 173 ALA B O 1
ATOM 3280 N N . LEU B 1 174 ? 3.082 5.508 -8.031 1 95.06 174 LEU B N 1
ATOM 3281 C CA . LEU B 1 174 ? 2.408 4.234 -8.258 1 95.06 174 LEU B CA 1
ATOM 3282 C C . LEU B 1 174 ? 2.18 4.004 -9.75 1 95.06 174 LEU B C 1
ATOM 3284 O O . LEU B 1 174 ? 2.494 2.93 -10.273 1 95.06 174 LEU B O 1
ATOM 3288 N N . MET B 1 175 ? 1.636 4.996 -10.391 1 94.81 175 MET B N 1
ATOM 3289 C CA . MET B 1 175 ? 1.397 4.898 -11.828 1 94.81 175 MET B CA 1
ATOM 3290 C C . MET B 1 175 ? 2.709 4.715 -12.586 1 94.81 175 MET B C 1
ATOM 3292 O O . MET B 1 175 ? 2.758 3.998 -13.586 1 94.81 175 MET B O 1
ATOM 3296 N N . GLY B 1 176 ? 3.742 5.383 -12.148 1 96.94 176 GLY B N 1
ATOM 3297 C CA . GLY B 1 176 ? 5.062 5.211 -12.742 1 96.94 176 GLY B CA 1
ATOM 3298 C C . GLY B 1 176 ? 5.586 3.793 -12.625 1 96.94 176 GLY B C 1
ATOM 3299 O O . GLY B 1 176 ? 6.156 3.258 -13.578 1 96.94 176 GLY B O 1
ATOM 3300 N N . GLY B 1 177 ? 5.422 3.221 -11.438 1 95.75 177 GLY B N 1
ATOM 3301 C CA . GLY B 1 177 ? 5.816 1.833 -11.25 1 95.75 177 GLY B CA 1
ATOM 3302 C C . GLY B 1 177 ? 5.105 0.878 -12.188 1 95.75 177 GLY B C 1
ATOM 3303 O O . GLY B 1 177 ? 5.734 0.003 -12.789 1 95.75 177 GLY B O 1
ATOM 3304 N N . ILE B 1 178 ? 3.834 1.08 -12.359 1 91.5 178 ILE B N 1
ATOM 3305 C CA . ILE B 1 178 ? 3.045 0.24 -13.258 1 91.5 178 ILE B CA 1
ATOM 3306 C C . ILE B 1 178 ? 3.494 0.458 -14.695 1 91.5 178 ILE B C 1
ATOM 3308 O O . ILE B 1 178 ? 3.674 -0.501 -15.453 1 91.5 178 ILE B O 1
ATOM 3312 N N . ALA B 1 179 ? 3.668 1.689 -15.07 1 94.38 179 ALA B N 1
ATOM 3313 C CA . ALA B 1 179 ? 4.16 2.002 -16.406 1 94.38 179 ALA B CA 1
ATOM 3314 C C . ALA B 1 179 ? 5.539 1.396 -16.641 1 94.38 179 ALA B C 1
ATOM 3316 O O . ALA B 1 179 ? 5.875 1.011 -17.766 1 94.38 179 ALA B O 1
ATOM 3317 N N . GLY B 1 180 ? 6.324 1.375 -15.562 1 94.19 180 GLY B N 1
ATOM 3318 C CA . GLY B 1 180 ? 7.633 0.744 -15.664 1 94.19 180 GLY B CA 1
ATOM 3319 C C . GLY B 1 180 ? 7.562 -0.709 -16.094 1 94.19 180 GLY B C 1
ATOM 3320 O O . GLY B 1 180 ? 8.398 -1.172 -16.875 1 94.19 180 GLY B O 1
ATOM 3321 N N . LEU B 1 181 ? 6.621 -1.404 -15.602 1 89.88 181 LEU B N 1
ATOM 3322 C CA . LEU B 1 181 ? 6.422 -2.795 -15.992 1 89.88 181 LEU B CA 1
ATOM 3323 C C . LEU B 1 181 ? 6.102 -2.9 -17.484 1 89.88 181 LEU B C 1
ATOM 3325 O O . LEU B 1 181 ? 6.664 -3.74 -18.188 1 89.88 181 LEU B O 1
ATOM 3329 N N . ALA B 1 182 ? 5.199 -2.062 -17.953 1 88.06 182 ALA B N 1
ATOM 3330 C CA . ALA B 1 182 ? 4.797 -2.068 -19.359 1 88.06 182 ALA B CA 1
ATOM 3331 C C . ALA B 1 182 ? 5.984 -1.753 -20.266 1 88.06 182 ALA B C 1
ATOM 3333 O O . ALA B 1 182 ? 6.195 -2.428 -21.281 1 88.06 182 ALA B O 1
ATOM 3334 N N . LEU B 1 183 ? 6.773 -0.827 -19.875 1 93.06 183 LEU B N 1
ATOM 3335 C CA . LEU B 1 183 ? 7.891 -0.4 -20.703 1 93.06 183 LEU B CA 1
ATOM 3336 C C . LEU B 1 183 ? 9.023 -1.421 -20.672 1 93.06 183 LEU B C 1
ATOM 3338 O O . LEU B 1 183 ? 9.711 -1.632 -21.672 1 93.06 183 LEU B O 1
ATOM 3342 N N . LEU B 1 184 ? 9.18 -1.984 -19.547 1 91.69 184 LEU B N 1
ATOM 3343 C CA . LEU B 1 184 ? 10.188 -3.035 -19.438 1 91.69 184 LEU B CA 1
ATOM 3344 C C . LEU B 1 184 ? 9.828 -4.227 -20.312 1 91.69 184 LEU B C 1
ATOM 3346 O O . LEU B 1 184 ? 10.703 -4.809 -20.969 1 91.69 184 LEU B O 1
ATOM 3350 N N . SER B 1 185 ? 8.594 -4.582 -20.375 1 87.56 185 SER B N 1
ATOM 3351 C CA . SER B 1 185 ? 8.148 -5.723 -21.172 1 87.56 185 SER B CA 1
ATOM 3352 C C . SER B 1 185 ? 8.336 -5.461 -22.656 1 87.56 185 SER B C 1
ATOM 3354 O O . SER B 1 185 ? 8.461 -6.402 -23.453 1 87.56 185 SER B O 1
ATOM 3356 N N . GLN B 1 186 ? 8.383 -4.199 -23.062 1 91.44 186 GLN B N 1
ATOM 3357 C CA . GLN B 1 186 ? 8.547 -3.832 -24.469 1 91.44 186 GLN B CA 1
ATOM 3358 C C . GLN B 1 186 ? 10.008 -3.549 -24.797 1 91.44 186 GLN B C 1
ATOM 3360 O O . GLN B 1 186 ? 10.336 -3.133 -25.906 1 91.44 186 GLN B O 1
ATOM 3365 N N . GLY B 1 187 ? 10.836 -3.652 -23.859 1 91.75 187 GLY B N 1
ATOM 3366 C CA . GLY B 1 187 ? 12.266 -3.48 -24.078 1 91.75 187 GLY B CA 1
ATOM 3367 C C . GLY B 1 187 ? 12.727 -2.051 -23.906 1 91.75 187 GLY B C 1
ATOM 3368 O O . GLY B 1 187 ? 13.867 -1.715 -24.234 1 91.75 187 GLY B O 1
ATOM 3369 N N . TYR B 1 188 ? 11.938 -1.173 -23.281 1 93.75 188 TYR B N 1
ATOM 3370 C CA . TYR B 1 188 ? 12.273 0.239 -23.141 1 93.75 188 TYR B CA 1
ATOM 3371 C C . TYR B 1 188 ? 12.531 0.589 -21.672 1 93.75 188 TYR B C 1
ATOM 3373 O O . TYR B 1 188 ? 12.422 1.753 -21.281 1 93.75 188 TYR B O 1
ATOM 3381 N N . GLY B 1 189 ? 12.875 -0.36 -20.891 1 94.69 189 GLY B N 1
ATOM 3382 C CA . GLY B 1 189 ? 13.031 -0.168 -19.453 1 94.69 189 GLY B CA 1
ATOM 3383 C C . GLY B 1 189 ? 14.133 0.817 -19.109 1 94.69 189 GLY B C 1
ATOM 3384 O O . GLY B 1 189 ? 13.992 1.598 -18.156 1 94.69 189 GLY B O 1
ATOM 3385 N N . LEU B 1 190 ? 15.18 0.826 -19.906 1 95.31 190 LEU B N 1
ATOM 3386 C CA . LEU B 1 190 ? 16.344 1.656 -19.625 1 95.31 190 LEU B CA 1
ATOM 3387 C C . LEU B 1 190 ? 15.992 3.137 -19.734 1 95.31 190 LEU B C 1
ATOM 3389 O O . LEU B 1 190 ? 16.672 3.98 -19.141 1 95.31 190 LEU B O 1
ATOM 3393 N N . TYR B 1 191 ? 14.906 3.492 -20.359 1 96.31 191 TYR B N 1
ATOM 3394 C CA . TYR B 1 191 ? 14.578 4.879 -20.672 1 96.31 191 TYR B CA 1
ATOM 3395 C C . TYR B 1 191 ? 13.492 5.398 -19.734 1 96.31 191 TYR B C 1
ATOM 3397 O O . TYR B 1 191 ? 12.977 6.504 -19.922 1 96.31 191 TYR B O 1
ATOM 3405 N N . PHE B 1 192 ? 13.172 4.668 -18.797 1 97.81 192 PHE B N 1
ATOM 3406 C CA . PHE B 1 192 ? 12.133 5.055 -17.844 1 97.81 192 PHE B CA 1
ATOM 3407 C C . PHE B 1 192 ? 12.617 4.898 -16.406 1 97.81 192 PHE B C 1
ATOM 3409 O O . PHE B 1 192 ? 12.914 3.791 -15.969 1 97.81 192 PHE B O 1
ATOM 3416 N N . PRO B 1 193 ? 12.641 5.953 -15.664 1 97.94 193 PRO B N 1
ATOM 3417 C CA . PRO B 1 193 ? 13.289 5.945 -14.352 1 97.94 193 PRO B CA 1
ATOM 3418 C C . PRO B 1 193 ? 12.727 4.879 -13.414 1 97.94 193 PRO B C 1
ATOM 3420 O O . PRO B 1 193 ? 13.492 4.184 -12.742 1 97.94 193 PRO B O 1
ATOM 3423 N N . TYR B 1 194 ? 11.445 4.672 -13.43 1 98.06 194 TYR B N 1
ATOM 3424 C CA . TYR B 1 194 ? 10.844 3.736 -12.492 1 98.06 194 TYR B CA 1
ATOM 3425 C C . TYR B 1 194 ? 11.234 2.301 -12.82 1 98.06 194 TYR B C 1
ATOM 3427 O O . TYR B 1 194 ? 11.211 1.427 -11.953 1 98.06 194 TYR B O 1
ATOM 3435 N N . ALA B 1 195 ? 11.562 2.027 -14.062 1 97.5 195 ALA B N 1
ATOM 3436 C CA . ALA B 1 195 ? 11.93 0.681 -14.492 1 97.5 195 ALA B CA 1
ATOM 3437 C C . ALA B 1 195 ? 13.359 0.346 -14.094 1 97.5 195 ALA B C 1
ATOM 3439 O O . ALA B 1 195 ? 13.758 -0.821 -14.102 1 97.5 195 ALA B O 1
ATOM 3440 N N . LEU B 1 196 ? 14.094 1.358 -13.711 1 97.81 196 LEU B N 1
ATOM 3441 C CA . LEU B 1 196 ? 15.492 1.146 -13.352 1 97.81 196 LEU B CA 1
ATOM 3442 C C . LEU B 1 196 ? 15.609 0.35 -12.055 1 97.81 196 LEU B C 1
ATOM 3444 O O . LEU B 1 196 ? 16.562 -0.414 -11.875 1 97.81 196 LEU B O 1
ATOM 3448 N N . ILE B 1 197 ? 14.625 0.502 -11.195 1 98 197 ILE B N 1
ATOM 3449 C CA . ILE B 1 197 ? 14.648 -0.264 -9.953 1 98 197 ILE B CA 1
ATOM 3450 C C . ILE B 1 197 ? 14.57 -1.757 -10.273 1 98 197 ILE B C 1
ATOM 3452 O O . ILE B 1 197 ? 15.375 -2.545 -9.766 1 98 197 ILE B O 1
ATOM 3456 N N . THR B 1 198 ? 13.625 -2.098 -11.148 1 97.12 198 THR B N 1
ATOM 3457 C CA . THR B 1 198 ? 13.422 -3.492 -11.523 1 97.12 198 THR B CA 1
ATOM 3458 C C . THR B 1 198 ? 14.641 -4.039 -12.266 1 97.12 198 THR B C 1
ATOM 3460 O O . THR B 1 198 ? 15.078 -5.16 -12 1 97.12 198 THR B O 1
ATOM 3463 N N . LEU B 1 199 ? 15.141 -3.254 -13.18 1 96.75 199 LEU B N 1
ATOM 3464 C CA . LEU B 1 199 ? 16.328 -3.654 -13.938 1 96.75 199 LEU B CA 1
ATOM 3465 C C . LEU B 1 199 ? 17.516 -3.871 -13.016 1 96.75 199 LEU B C 1
ATOM 3467 O O . LEU B 1 199 ? 18.219 -4.883 -13.125 1 96.75 199 LEU B O 1
ATOM 3471 N N . GLY B 1 200 ? 17.719 -2.922 -12.133 1 97.31 200 GLY B N 1
ATOM 3472 C CA . GLY B 1 200 ? 18.859 -2.975 -11.234 1 97.31 200 GLY B CA 1
ATOM 3473 C C . GLY B 1 200 ? 18.828 -4.156 -10.289 1 97.31 200 GLY B C 1
ATOM 3474 O O . GLY B 1 200 ? 19.844 -4.816 -10.07 1 97.31 200 GLY B O 1
ATOM 3475 N N . MET B 1 201 ? 17.688 -4.43 -9.805 1 97.62 201 MET B N 1
ATOM 3476 C CA . MET B 1 201 ? 17.531 -5.512 -8.828 1 97.62 201 MET B CA 1
ATOM 3477 C C . MET B 1 201 ? 17.406 -6.859 -9.531 1 97.62 201 MET B C 1
ATOM 3479 O O . MET B 1 201 ? 17.312 -7.898 -8.875 1 97.62 201 MET B O 1
ATOM 3483 N N . ARG B 1 202 ? 17.391 -6.902 -10.828 1 96.62 202 ARG B N 1
ATOM 3484 C CA . ARG B 1 202 ? 17.203 -8.109 -11.625 1 96.62 202 ARG B CA 1
ATOM 3485 C C . ARG B 1 202 ? 15.984 -8.898 -11.148 1 96.62 202 ARG B C 1
ATOM 3487 O O . ARG B 1 202 ? 16.062 -10.109 -10.953 1 96.62 202 ARG B O 1
ATOM 3494 N N . ALA B 1 203 ? 14.906 -8.148 -10.977 1 95.44 203 ALA B N 1
ATOM 3495 C CA . ALA B 1 203 ? 13.719 -8.703 -10.336 1 95.44 203 ALA B CA 1
ATOM 3496 C C . ALA B 1 203 ? 13.078 -9.781 -11.211 1 95.44 203 ALA B C 1
ATOM 3498 O O . ALA B 1 203 ? 12.516 -10.742 -10.695 1 95.44 203 ALA B O 1
ATOM 3499 N N . ASN B 1 204 ? 13.172 -9.688 -12.547 1 89.56 204 ASN B N 1
ATOM 3500 C CA . ASN B 1 204 ? 12.508 -10.609 -13.461 1 89.56 204 ASN B CA 1
ATOM 3501 C C . ASN B 1 204 ? 13.266 -11.93 -13.578 1 89.56 204 ASN B C 1
ATOM 3503 O O . ASN B 1 204 ? 12.656 -12.992 -13.695 1 89.56 204 ASN B O 1
ATOM 3507 N N . ASP B 1 205 ? 14.57 -11.82 -13.594 1 92.44 205 ASP B N 1
ATOM 3508 C CA . ASP B 1 205 ? 15.422 -13.008 -13.703 1 92.44 205 ASP B CA 1
ATOM 3509 C C . ASP B 1 205 ? 16.781 -12.766 -13.055 1 92.44 205 ASP B C 1
ATOM 3511 O O . ASP B 1 205 ? 17.75 -12.438 -13.734 1 92.44 205 ASP B O 1
ATOM 3515 N N . PRO B 1 206 ? 16.844 -13.102 -11.773 1 93.88 206 PRO B N 1
ATOM 3516 C CA . PRO B 1 206 ? 18.094 -12.828 -11.047 1 93.88 206 PRO B CA 1
ATOM 3517 C C . PRO B 1 206 ? 19.203 -13.805 -11.414 1 93.88 206 PRO B C 1
ATOM 3519 O O . PRO B 1 206 ? 20.375 -13.586 -11.062 1 93.88 206 PRO B O 1
ATOM 3522 N N . THR B 1 207 ? 18.875 -14.906 -12.102 1 91.06 207 THR B N 1
ATOM 3523 C CA . THR B 1 207 ? 19.875 -15.898 -12.484 1 91.06 207 THR B CA 1
ATOM 3524 C C . THR B 1 207 ? 20.625 -15.453 -13.734 1 91.06 207 THR B C 1
ATOM 3526 O O . THR B 1 207 ? 21.719 -15.945 -14.023 1 91.06 207 THR B O 1
ATOM 3529 N N . ALA B 1 208 ? 20.031 -14.602 -14.469 1 88.62 208 ALA B N 1
ATOM 3530 C CA . ALA B 1 208 ? 20.625 -14.094 -15.703 1 88.62 208 ALA B CA 1
ATOM 3531 C C . ALA B 1 208 ? 21.281 -12.734 -15.477 1 88.62 208 ALA B C 1
ATOM 3533 O O . ALA B 1 208 ? 21 -12.055 -14.492 1 88.62 208 ALA B O 1
ATOM 3534 N N . PRO B 1 209 ? 22.297 -12.43 -16.391 1 84.25 209 PRO B N 1
ATOM 3535 C CA . PRO B 1 209 ? 22.828 -11.062 -16.297 1 84.25 209 PRO B CA 1
ATOM 3536 C C . PRO B 1 209 ? 21.75 -10 -16.5 1 84.25 209 PRO B C 1
ATOM 3538 O O . PRO B 1 209 ? 20.688 -10.297 -17.047 1 84.25 209 PRO B O 1
ATOM 3541 N N . MET B 1 210 ? 22.109 -8.836 -15.984 1 85.94 210 MET B N 1
ATOM 3542 C CA . MET B 1 210 ? 21.188 -7.723 -16.203 1 85.94 210 MET B CA 1
ATOM 3543 C C . MET B 1 210 ? 20.859 -7.57 -17.672 1 85.94 210 MET B C 1
ATOM 3545 O O . MET B 1 210 ? 21.719 -7.758 -18.531 1 85.94 210 MET B O 1
ATOM 3549 N N . LEU B 1 211 ? 19.562 -7.223 -17.938 1 84.19 211 LEU B N 1
ATOM 3550 C CA . LEU B 1 211 ? 19.062 -7.102 -19.312 1 84.19 211 LEU B CA 1
ATOM 3551 C C . LEU B 1 211 ? 19.875 -6.078 -20.094 1 84.19 211 LEU B C 1
ATOM 3553 O O . LEU B 1 211 ? 19.938 -6.141 -21.328 1 84.19 211 LEU B O 1
ATOM 3557 N N . VAL B 1 212 ? 20.469 -5.117 -19.375 1 88.69 212 VAL B N 1
ATOM 3558 C CA . VAL B 1 212 ? 21.344 -4.105 -19.953 1 88.69 212 VAL B CA 1
ATOM 3559 C C . VAL B 1 212 ? 22.734 -4.199 -19.328 1 88.69 212 VAL B C 1
ATOM 3561 O O . VAL B 1 212 ? 22.906 -4.828 -18.281 1 88.69 212 VAL B O 1
ATOM 3564 N N . THR B 1 213 ? 23.688 -3.59 -20.016 1 91.12 213 THR B N 1
ATOM 3565 C CA . THR B 1 213 ? 25.016 -3.617 -19.438 1 91.12 213 THR B CA 1
ATOM 3566 C C . THR B 1 213 ? 25.094 -2.709 -18.219 1 91.12 213 THR B C 1
ATOM 3568 O O . THR B 1 213 ? 24.312 -1.77 -18.078 1 91.12 213 THR B O 1
ATOM 3571 N N . GLY B 1 214 ? 26.016 -3.047 -17.328 1 93.19 214 GLY B N 1
ATOM 3572 C CA . GLY B 1 214 ? 26.234 -2.229 -16.141 1 93.19 214 GLY B CA 1
ATOM 3573 C C . GLY B 1 214 ? 26.5 -0.771 -16.469 1 93.19 214 GLY B C 1
ATOM 3574 O O . GLY B 1 214 ? 26 0.126 -15.781 1 93.19 214 GLY B O 1
ATOM 3575 N N . ILE B 1 215 ? 27.234 -0.599 -17.531 1 94.56 215 ILE B N 1
ATOM 3576 C CA . ILE B 1 215 ? 27.594 0.755 -17.922 1 94.56 215 ILE B CA 1
ATOM 3577 C C . ILE B 1 215 ? 26.359 1.504 -18.422 1 94.56 215 ILE B C 1
ATOM 3579 O O . ILE B 1 215 ? 26.172 2.68 -18.109 1 94.56 215 ILE B O 1
ATOM 3583 N N . GLN B 1 216 ? 25.547 0.851 -19.25 1 96.19 216 GLN B N 1
ATOM 3584 C CA . GLN B 1 216 ? 24.328 1.471 -19.719 1 96.19 216 GLN B CA 1
ATOM 3585 C C . GLN B 1 216 ? 23.406 1.848 -18.562 1 96.19 216 GLN B C 1
ATOM 3587 O O . GLN B 1 216 ? 22.812 2.93 -18.562 1 96.19 216 GLN B O 1
ATOM 3592 N N . PHE B 1 217 ? 23.328 0.936 -17.609 1 97.31 217 PHE B N 1
ATOM 3593 C CA . PHE B 1 217 ? 22.5 1.172 -16.438 1 97.31 217 PHE B CA 1
ATOM 3594 C C . PHE B 1 217 ? 23 2.373 -15.648 1 97.31 217 PHE B C 1
ATOM 3596 O O . PHE B 1 217 ? 22.219 3.248 -15.266 1 97.31 217 PHE B O 1
ATOM 3603 N N . LEU B 1 218 ? 24.312 2.414 -15.406 1 96.94 218 LEU B N 1
ATOM 3604 C CA . LEU B 1 218 ? 24.922 3.494 -14.641 1 96.94 218 LEU B CA 1
ATOM 3605 C C . LEU B 1 218 ? 24.734 4.832 -15.352 1 96.94 218 LEU B C 1
ATOM 3607 O O . LEU B 1 218 ? 24.422 5.84 -14.711 1 96.94 218 LEU B O 1
ATOM 3611 N N . LEU B 1 219 ? 24.891 4.848 -16.625 1 96.94 219 LEU B N 1
ATOM 3612 C CA . LEU B 1 219 ? 24.734 6.074 -17.406 1 96.94 219 LEU B CA 1
ATOM 3613 C C . LEU B 1 219 ? 23.297 6.578 -17.344 1 96.94 219 LEU B C 1
ATOM 3615 O O . LEU B 1 219 ? 23.062 7.77 -17.141 1 96.94 219 LEU B O 1
ATOM 3619 N N . ALA B 1 220 ? 22.375 5.676 -17.562 1 97.69 220 ALA B N 1
ATOM 3620 C CA . ALA B 1 220 ? 20.969 6.066 -17.5 1 97.69 220 ALA B CA 1
ATOM 3621 C C . ALA B 1 220 ? 20.609 6.629 -16.125 1 97.69 220 ALA B C 1
ATOM 3623 O O . ALA B 1 220 ? 19.922 7.652 -16.016 1 97.69 220 ALA B O 1
ATOM 3624 N N . SER B 1 221 ? 21.047 5.945 -15.039 1 98.06 221 SER B N 1
ATOM 3625 C CA . SER B 1 221 ? 20.766 6.387 -13.672 1 98.06 221 SER B CA 1
ATOM 3626 C C . SER B 1 221 ? 21.328 7.777 -13.414 1 98.06 221 SER B C 1
ATOM 3628 O O . SER B 1 221 ? 20.656 8.625 -12.828 1 98.06 221 SER B O 1
ATOM 3630 N N . VAL B 1 222 ? 22.547 7.988 -13.891 1 97.06 222 VAL B N 1
ATOM 3631 C CA . VAL B 1 222 ? 23.219 9.273 -13.695 1 97.06 222 VAL B CA 1
ATOM 3632 C C . VAL B 1 222 ? 22.516 10.352 -14.523 1 97.06 222 VAL B C 1
ATOM 3634 O O . VAL B 1 222 ? 22.266 11.453 -14.031 1 97.06 222 VAL B O 1
ATOM 3637 N N . ILE B 1 223 ? 22.188 10.062 -15.758 1 97.94 223 ILE B N 1
ATOM 3638 C CA . ILE B 1 223 ? 21.531 11.023 -16.641 1 97.94 223 ILE B CA 1
ATOM 3639 C C . ILE B 1 223 ? 20.203 11.445 -16.047 1 97.94 223 ILE B C 1
ATOM 3641 O O . ILE B 1 223 ? 19.875 12.633 -15.984 1 97.94 223 ILE B O 1
ATOM 3645 N N . PHE B 1 224 ? 19.406 10.492 -15.578 1 98.38 224 PHE B N 1
ATOM 3646 C CA . PHE B 1 224 ? 18.125 10.812 -14.977 1 98.38 224 PHE B CA 1
ATOM 3647 C C . PHE B 1 224 ? 18.297 11.625 -13.703 1 98.38 224 PHE B C 1
ATOM 3649 O O . PHE B 1 224 ? 17.641 12.656 -13.516 1 98.38 224 PHE B O 1
ATOM 3656 N N . THR B 1 225 ? 19.203 11.195 -12.812 1 97.94 225 THR B N 1
ATOM 3657 C CA . THR B 1 225 ? 19.406 11.875 -11.539 1 97.94 225 THR B CA 1
ATOM 3658 C C . THR B 1 225 ? 19.891 13.312 -11.766 1 97.94 225 THR B C 1
ATOM 3660 O O . THR B 1 225 ? 19.312 14.25 -11.211 1 97.94 225 THR B O 1
ATOM 3663 N N . VAL B 1 226 ? 20.875 13.469 -12.609 1 96.81 226 VAL B N 1
ATOM 3664 C CA . VAL B 1 226 ? 21.422 14.789 -12.891 1 96.81 226 VAL B CA 1
ATOM 3665 C C . VAL B 1 226 ? 20.406 15.633 -13.648 1 96.81 226 VAL B C 1
ATOM 3667 O O . VAL B 1 226 ? 20.234 16.828 -13.367 1 96.81 226 VAL B O 1
ATOM 3670 N N . GLY B 1 227 ? 19.75 15.023 -14.625 1 97.75 227 GLY B N 1
ATOM 3671 C CA . GLY B 1 227 ? 18.734 15.742 -15.375 1 97.75 227 GLY B CA 1
ATOM 3672 C C . GLY B 1 227 ? 17.641 16.297 -14.5 1 97.75 227 GLY B C 1
ATOM 3673 O O . GLY B 1 227 ? 17.281 17.469 -14.625 1 97.75 227 GLY B O 1
ATOM 3674 N N . PHE B 1 228 ? 17.125 15.523 -13.578 1 97.69 228 PHE B N 1
ATOM 3675 C CA . PHE B 1 228 ? 16.047 15.977 -12.703 1 97.69 228 PHE B CA 1
ATOM 3676 C C . PHE B 1 228 ? 16.562 17 -11.695 1 97.69 228 PHE B C 1
ATOM 3678 O O . PHE B 1 228 ? 15.836 17.922 -11.32 1 97.69 228 PHE B O 1
ATOM 3685 N N . CYS B 1 229 ? 17.812 16.844 -11.281 1 95.5 229 CYS B N 1
ATOM 3686 C CA . CYS B 1 229 ? 18.422 17.844 -10.398 1 95.5 229 CYS B CA 1
ATOM 3687 C C . CYS B 1 229 ? 18.516 19.188 -11.094 1 95.5 229 CYS B C 1
ATOM 3689 O O . CYS B 1 229 ? 18.188 20.219 -10.516 1 95.5 229 CYS B O 1
ATOM 3691 N N . LEU B 1 230 ? 18.984 19.156 -12.312 1 95.56 230 LEU B N 1
ATOM 3692 C CA . LEU B 1 230 ? 19.109 20.391 -13.07 1 95.56 230 LEU B CA 1
ATOM 3693 C C . LEU B 1 230 ? 17.75 21.031 -13.305 1 95.56 230 LEU B C 1
ATOM 3695 O O . LEU B 1 230 ? 17.609 22.25 -13.227 1 95.56 230 LEU B O 1
ATOM 3699 N N . PHE B 1 231 ? 16.797 20.219 -13.562 1 96.19 231 PHE B N 1
ATOM 3700 C CA . PHE B 1 231 ? 15.438 20.734 -13.719 1 96.19 231 PHE B CA 1
ATOM 3701 C C . PHE B 1 231 ? 14.961 21.422 -12.453 1 96.19 231 PHE B C 1
ATOM 3703 O O . PHE B 1 231 ? 14.406 22.531 -12.516 1 96.19 231 PHE B O 1
ATOM 3710 N N . ALA B 1 232 ? 15.141 20.797 -11.305 1 94.5 232 ALA B N 1
ATOM 3711 C CA . ALA B 1 232 ? 14.695 21.344 -10.023 1 94.5 232 ALA B CA 1
ATOM 3712 C C . ALA B 1 232 ? 15.391 22.672 -9.719 1 94.5 232 ALA B C 1
ATOM 3714 O O . ALA B 1 232 ? 14.75 23.625 -9.281 1 94.5 232 ALA B O 1
ATOM 3715 N N . ILE B 1 233 ? 16.656 22.719 -9.977 1 89.56 233 ILE B N 1
ATOM 3716 C CA . ILE B 1 233 ? 17.438 23.922 -9.703 1 89.56 233 ILE B CA 1
ATOM 3717 C C . ILE B 1 233 ? 17 25.047 -10.625 1 89.56 233 ILE B C 1
ATOM 3719 O O . ILE B 1 233 ? 16.812 26.188 -10.18 1 89.56 233 ILE B O 1
ATOM 3723 N N . ALA B 1 234 ? 16.812 24.75 -11.867 1 92.62 234 ALA B N 1
ATOM 3724 C CA . ALA B 1 234 ? 16.328 25.75 -12.812 1 92.62 234 ALA B CA 1
ATOM 3725 C C . ALA B 1 234 ? 14.953 26.266 -12.414 1 92.62 234 ALA B C 1
ATOM 3727 O O . ALA B 1 234 ? 14.68 27.469 -12.5 1 92.62 234 ALA B O 1
ATOM 3728 N N . TRP B 1 235 ? 14.078 25.375 -12.016 1 91.31 235 TRP B N 1
ATOM 3729 C CA . TRP B 1 235 ? 12.727 25.719 -11.594 1 91.31 235 TRP B CA 1
ATOM 3730 C C . TRP B 1 235 ? 12.758 26.641 -10.383 1 91.31 235 TRP B C 1
ATOM 3732 O O . TRP B 1 235 ? 12.008 27.625 -10.32 1 91.31 235 TRP B O 1
ATOM 3742 N N . LEU B 1 236 ? 13.617 26.328 -9.445 1 86.75 236 LEU B N 1
ATOM 3743 C CA . LEU B 1 236 ? 13.734 27.094 -8.211 1 86.75 236 LEU B CA 1
ATOM 3744 C C . LEU B 1 236 ? 14.312 28.469 -8.484 1 86.75 236 LEU B C 1
ATOM 3746 O O . LEU B 1 236 ? 13.875 29.469 -7.891 1 86.75 236 LEU B O 1
ATOM 3750 N N . LYS B 1 237 ? 15.234 28.562 -9.297 1 85.25 237 LYS B N 1
ATOM 3751 C CA . LYS B 1 237 ? 15.852 29.828 -9.633 1 85.25 237 LYS B CA 1
ATOM 3752 C C . LYS B 1 237 ? 14.859 30.766 -10.328 1 85.25 237 LYS B C 1
ATOM 3754 O O . LYS B 1 237 ? 14.883 31.984 -10.109 1 85.25 237 LYS B O 1
ATOM 3759 N N . GLN B 1 238 ? 14.031 30.219 -11.047 1 86.75 238 GLN B N 1
ATOM 3760 C CA . GLN B 1 238 ? 13.031 31.016 -11.734 1 86.75 238 GLN B CA 1
ATOM 3761 C C . GLN B 1 238 ? 11.977 31.531 -10.758 1 86.75 238 GLN B C 1
ATOM 3763 O O . GLN B 1 238 ? 11.484 32.656 -10.898 1 86.75 238 GLN B O 1
ATOM 3768 N N . ARG B 1 239 ? 11.633 30.797 -9.844 1 80 239 ARG B N 1
ATOM 3769 C CA . ARG B 1 239 ? 10.609 31.188 -8.875 1 80 239 ARG B CA 1
ATOM 3770 C C . ARG B 1 239 ? 11.18 32.125 -7.832 1 80 239 ARG B C 1
ATOM 3772 O O . ARG B 1 239 ? 10.453 32.969 -7.289 1 80 239 ARG B O 1
ATOM 3779 N N . ASP B 1 240 ? 12.391 31.922 -7.48 1 67.75 240 ASP B N 1
ATOM 3780 C CA . ASP B 1 240 ? 13.07 32.844 -6.57 1 67.75 240 ASP B CA 1
ATOM 3781 C C . ASP B 1 240 ? 13.086 34.281 -7.141 1 67.75 240 ASP B C 1
ATOM 3783 O O . ASP B 1 240 ? 12.938 35.25 -6.395 1 67.75 240 ASP B O 1
ATOM 3787 N N . VAL B 1 241 ? 13.141 34.406 -8.383 1 59.69 241 VAL B N 1
ATOM 3788 C CA . VAL B 1 241 ? 13.195 35.719 -9.031 1 59.69 241 VAL B CA 1
ATOM 3789 C C . VAL B 1 241 ? 11.82 36.375 -8.961 1 59.69 241 VAL B C 1
ATOM 3791 O O . VAL B 1 241 ? 11.727 37.594 -8.812 1 59.69 241 VAL B O 1
ATOM 3794 N N . ILE B 1 242 ? 10.797 35.594 -8.891 1 56.41 242 ILE B N 1
ATOM 3795 C CA . ILE B 1 242 ? 9.469 36.188 -8.93 1 56.41 242 ILE B CA 1
ATOM 3796 C C . ILE B 1 242 ? 9.086 36.656 -7.531 1 56.41 242 ILE B C 1
ATOM 3798 O O . ILE B 1 242 ? 8.398 37.688 -7.383 1 56.41 242 ILE B O 1
ATOM 3802 N N . THR B 1 243 ? 9.492 36.031 -6.516 1 53.72 243 THR B N 1
ATOM 3803 C CA . THR B 1 243 ? 9.109 36.469 -5.164 1 53.72 243 THR B CA 1
ATOM 3804 C C . THR B 1 243 ? 10.016 37.562 -4.668 1 53.72 243 THR B C 1
ATOM 3806 O O . THR B 1 243 ? 9.695 38.25 -3.688 1 53.72 243 THR B O 1
ATOM 3809 N N . GLY B 1 244 ? 11.164 37.688 -5.293 1 47.34 244 GLY B N 1
ATOM 3810 C CA . GLY B 1 244 ? 11.977 38.844 -4.996 1 47.34 244 GLY B CA 1
ATOM 3811 C C . GLY B 1 244 ? 11.633 40.062 -5.855 1 47.34 244 GLY B C 1
ATOM 3812 O O . GLY B 1 244 ? 11.016 39.906 -6.91 1 47.34 244 GLY B O 1
#

Solvent-accessible surface area (backbone atoms only — not comparable to full-atom values): 24606 Å² total; per-residue (Å²): 110,60,66,57,54,34,50,52,54,52,61,65,51,73,84,35,71,63,56,55,52,64,59,50,55,58,46,50,31,43,51,52,8,50,51,51,40,70,75,34,47,90,75,47,71,53,56,69,52,38,40,46,26,41,26,35,45,54,24,35,28,41,46,48,32,26,49,43,13,46,52,29,20,55,74,37,43,68,44,59,37,94,68,31,47,57,56,54,73,65,40,99,56,62,67,59,49,54,51,49,34,50,49,50,52,50,39,50,50,41,45,51,46,34,52,51,51,50,52,51,49,54,52,50,43,54,72,75,59,61,78,69,79,77,65,85,56,52,64,55,25,36,52,33,22,30,46,16,39,36,17,35,38,31,46,33,36,41,43,24,69,72,37,73,53,54,61,56,40,22,52,49,23,33,53,40,8,50,48,18,53,59,33,40,75,72,70,47,22,81,80,32,54,45,17,28,27,36,51,33,36,25,19,89,48,60,88,49,76,57,96,55,52,69,65,60,50,51,49,41,31,47,51,46,26,51,49,31,48,50,48,43,44,52,54,49,55,56,49,54,56,67,79,94,111,61,67,58,52,34,50,52,54,50,60,65,52,72,83,36,72,63,57,53,52,64,61,51,54,58,48,50,31,44,51,52,8,50,52,52,39,69,76,34,47,91,78,46,72,53,55,70,52,37,40,46,27,40,24,33,46,53,23,34,30,41,46,49,33,26,51,44,14,46,52,29,20,56,73,38,43,66,46,58,38,91,70,31,47,59,56,54,73,65,38,99,54,62,69,58,48,55,53,51,32,49,48,52,53,51,41,49,51,41,44,51,46,35,52,51,50,51,51,49,51,53,50,50,41,54,71,75,58,60,79,70,79,78,66,84,57,50,65,56,26,37,50,33,22,29,46,16,38,37,17,35,40,30,46,33,36,39,44,23,68,73,39,75,54,55,62,58,42,23,51,50,24,32,53,40,8,51,49,18,52,58,33,40,77,73,70,47,20,79,81,35,53,43,16,28,26,33,51,31,37,26,18,90,46,62,87,48,76,55,95,57,53,72,65,60,50,52,50,42,31,48,51,47,27,50,50,32,47,51,48,43,44,53,53,49,55,55,50,53,55,67,78,93

Organism: Acetobacterium woodii (strain ATCC 29683 / DSM 1030 / JCM 2381 / KCTC 1655 / WB1) (NCBI:txid931626)

pLDDT: mean 92.25, std 8.23, range [47.06, 98.81]

Secondary structure (DSSP, 8-state):
-HHHHHHHHHHHHHT-THHHHHHHTTHHHHHHHHHHHHHTTTT--SHHHHHHHHHHHHIIIIIHHHHHHHHHHHHTHHHHSTTHHHHHHTSSS-HHHHHHHHHHHHHHHHHHHHHHHHHHHHHHHHHHT--SPPPTTHHHHHHHHHHHHHHHHHHHHHHHHH---SHHHHHHHHHHHHHHHHHHHTT-GGGSHHHHHHHHHT-S-TTSPPSS-HHHHHHHHHHHHHHHHHHHHHHHHHHHHHH-/-HHHHHHHHHHHHTT-THHHHHHHTTHHHHHHHHHHHHHTTTT--SHHHHHHHHHHHHIIIIIHHHHHHHHHHHHTHHHHSTTHHHHHHTSSS-HHHHHHHHHHHHHHHHHHHHHHHHHHHHHHHHHTT--SPPPTTHHHHHHHHHHHHHHHHHHHHHHHHH---SHHHHHHHHHHHHHHHHHHHTT-GGGSHHHHHHHHHT-S-TTSPPSS-HHHHHHHHHHHHHHHHHHHHHHHHHHHHHH-

Foldseek 3Di:
DLVVLLVVLVVLPPPDCLVVLLQPLLVVQLVQLLVVCVVPCVPQPPQLQSSLLSSVVCCLLARLLLSLLLLLLSSCQVCLPPVVVLVVLPDPDQPLSNLVSSLVVSLVSLLVSLVSNLVSSVVSSVVVPPDDDNDPCSVQLSVQLSLLSSLSNLQSNLVSLVDSDSVVSSVVSNVLSNVLVVCVVVVNNLQRSSVSNCQRNVSNGPPDPRPDDPVSSNVSSCCSNVVSSVVSSVVSVVVSVVSD/DLVVLLVVLVVLPPPDCLVVLLQPLLVVQLVQLLVVCVVPCVPQPPQLQSSLLSSVVCCLLARLLLSLLLLLLSSCLVCLPPVCVLVVLPDPDQPLSNLVSSLVVSLVSLLVSLVSNLVSSVVSSVVVPPDDDNDPCSVQLSVQLSLLSSLSNLVSNLVSLVDSDSVVSSVVSNVLSNVLVVCVVVVNNLQRSSVSNCQRNVSNGPPDPRPDDPVSSNVSSCCSNVVSSVVSSVVSVVVSVVSD